Protein AF-0000000082936812 (afdb_homodimer)

Solvent-accessible surface area (backbone atoms only — not comparable to full-atom values): 34507 Å² total; per-residue (Å²): 79,57,73,54,59,87,39,50,72,58,38,49,38,34,71,49,65,43,74,41,67,46,52,71,65,53,45,54,46,64,66,29,65,63,42,49,51,25,61,47,19,45,60,53,28,58,36,33,75,34,36,61,33,59,57,23,37,30,60,49,31,52,48,27,25,52,54,40,43,69,78,39,65,84,41,62,61,58,37,51,33,35,59,45,69,65,56,20,51,30,36,28,30,73,31,39,25,75,70,70,66,53,52,43,69,60,40,19,48,50,47,40,69,26,70,70,49,29,49,54,35,46,74,72,72,42,56,54,64,59,38,51,50,52,72,74,36,75,38,43,55,41,56,91,59,57,47,25,23,44,48,58,48,43,52,26,49,52,44,11,47,42,43,44,57,48,90,61,58,52,40,60,49,64,71,51,49,48,66,58,83,44,26,39,21,22,51,65,71,55,33,50,49,50,51,47,14,46,40,53,32,49,61,57,61,64,30,63,68,36,48,47,42,21,51,46,49,28,49,32,50,52,52,48,34,64,74,64,67,45,72,70,80,60,55,51,76,35,38,38,61,55,48,50,49,53,46,63,68,55,85,40,69,72,37,37,52,48,48,45,29,62,77,68,39,59,68,41,55,41,81,32,80,52,91,53,89,88,39,45,79,45,71,43,85,77,74,86,70,55,38,41,17,37,87,81,34,54,36,52,80,76,30,71,66,48,34,48,45,45,52,53,45,59,60,60,54,45,62,37,20,39,34,68,65,60,78,82,78,106,75,57,76,52,60,88,40,50,71,60,39,46,38,31,72,48,64,40,76,41,68,47,51,71,68,51,46,53,46,64,65,29,64,65,42,51,51,25,61,48,19,45,58,52,27,59,38,34,74,34,33,60,32,59,56,24,38,31,58,50,30,52,48,26,24,51,53,41,42,68,79,40,67,82,42,62,62,58,39,51,32,36,60,46,68,64,54,20,51,31,36,28,29,72,30,38,26,74,68,69,67,53,52,42,68,61,41,20,48,51,47,39,69,26,70,71,49,29,50,54,35,47,74,71,71,42,54,52,65,59,38,51,50,51,72,76,37,76,38,43,54,39,56,91,61,58,48,25,22,43,48,57,46,44,53,28,50,51,45,11,46,43,43,43,58,46,90,62,59,52,42,60,47,62,72,51,48,50,65,59,83,45,27,40,23,21,51,66,69,53,35,50,48,51,49,47,13,45,39,54,31,50,59,57,61,64,29,63,68,37,47,47,43,20,52,47,51,26,48,33,48,51,52,47,34,64,74,64,68,46,70,70,78,59,55,52,77,35,38,36,61,55,49,50,50,54,47,64,68,56,84,40,67,69,36,37,52,47,48,46,29,60,76,69,40,58,69,41,56,40,80,32,82,53,92,51,90,87,40,45,80,46,70,42,85,77,72,87,68,54,36,39,17,38,87,81,34,54,37,52,79,74,30,71,67,48,35,50,47,46,51,52,46,58,60,60,52,44,62,38,20,38,34,69,64,60,81,81,78,108

Nearest PDB structures (foldseek):
  4lrl-assembly2_B  TM=8.086E-01  e=3.496E-12  Enterococcus faecalis V583
  4lrl-assembly3_D  TM=7.879E-01  e=2.637E-11  Enterococcus faecalis V583
  4lrl-assembly2_A  TM=7.375E-01  e=1.553E-11  Enterococcus faecalis V583
  8d9j-assembly1_A  TM=6.676E-01  e=5.770E-09  Homo sapiens
  4lrl-assembly2_B  TM=8.072E-01  e=2.304E-12  Enterococcus faecalis V583

Radius of gyration: 24.61 Å; Cα contacts (8 Å, |Δi|>4): 1168; chains: 2; bounding box: 60×70×66 Å

Foldseek 3Di:
DPLPCPDQQFDAQPQLRDTFHHDPLRNLLSVFPLLVLQQQAQPLALCCLVALRGGTVSSLLVQLLVLCCVAPVPPPLVSVLSSQLQSQAFHSRPLACVLVVDDSLVSSLVVCPDDGNVVSQVVVPHDSVVSNVVSVDQALQDDDDQADHSSNLSSLSSQCVSRVNQPDRSNVLSVFWHDDTSHIEGALVSQVSSLSSLLVNLVSSLPPLNQVLSNLLNVLLVVLCVVVVDDPVVRSVDGNVRSLVCQCPSPDPSSVVSSCCSNPNSVQKDKAQDDDPQWDKGWDDDFSLHFHHYPRHTSLVVDVVSVVSSVVRVVSGGMMIIDGNPPPPD/DPLPCPDQQFDAQPQLRDTFHHDPLRNLLSVFPLLVLQQQAQPLFLCCLVALRGGTVSSLLVQLLVLCCVAPVPPPLVSLLSSQLQSQAFHSRPLACVLVVDDSLVSSLVVCPDDGNVVSQVVVPHDSVVSNVVSVDQALQDDDDQADHSSNLSSLSSQCVSRVNQPDRSNVLSVFWHDDTSHIEGALVSQVSSLSSLLVNLVSSLPPLNQVLSNLLNVLLVVLCVVVVDDPVVRSVDGNVRSLVCQCPSPDPSSVVSSCCSNPNSVQKDKAQDDDPPWDKGWDDDFSLHFHHYPRHTSLVVDVVSVVSSVVRVVSGGMMIIDGNPPPPD

Structure (mmCIF, N/CA/C/O backbone):
data_AF-0000000082936812-model_v1
#
loop_
_entity.id
_entity.type
_entity.pdbx_description
1 polymer 'HD domain-containing protein'
#
loop_
_atom_site.group_PDB
_atom_site.id
_atom_site.type_symbol
_atom_site.label_atom_id
_atom_site.label_alt_id
_atom_site.label_comp_id
_atom_site.label_asym_id
_atom_site.label_entity_id
_atom_site.label_seq_id
_atom_site.pdbx_PDB_ins_code
_atom_site.Cartn_x
_atom_site.Cartn_y
_atom_site.Cartn_z
_atom_site.occupancy
_atom_site.B_iso_or_equiv
_atom_site.auth_seq_id
_atom_site.auth_comp_id
_atom_site.auth_asym_id
_atom_site.auth_atom_id
_atom_site.pdbx_PDB_model_num
ATOM 1 N N . MET A 1 1 ? -0.47 -8.406 11.594 1 42.12 1 MET A N 1
ATOM 2 C CA . MET A 1 1 ? 0.433 -9.43 11.07 1 42.12 1 MET A CA 1
ATOM 3 C C . MET A 1 1 ? 1.724 -8.797 10.555 1 42.12 1 MET A C 1
ATOM 5 O O . MET A 1 1 ? 1.691 -7.773 9.875 1 42.12 1 MET A O 1
ATOM 9 N N . GLN A 1 2 ? 2.699 -9.023 11.359 1 53.56 2 GLN A N 1
ATOM 10 C CA . GLN A 1 2 ? 4.02 -8.719 10.82 1 53.56 2 GLN A CA 1
ATOM 11 C C . GLN A 1 2 ? 4.484 -9.797 9.844 1 53.56 2 GLN A C 1
ATOM 13 O O . GLN A 1 2 ? 4.203 -10.977 10.039 1 53.56 2 GLN A O 1
ATOM 18 N N . TYR A 1 3 ? 4.559 -9.359 8.625 1 60.03 3 TYR A N 1
ATOM 19 C CA . TYR A 1 3 ? 5.07 -10.266 7.602 1 60.03 3 TYR A CA 1
ATOM 20 C C . TYR A 1 3 ? 6.406 -10.859 8.016 1 60.03 3 TYR A C 1
ATOM 22 O O . TYR A 1 3 ? 7.223 -11.227 7.168 1 60.03 3 TYR A O 1
ATOM 30 N N . ILE A 1 4 ? 6.699 -10.781 9.367 1 54 4 ILE A N 1
ATOM 31 C CA . ILE A 1 4 ? 7.914 -11.438 9.836 1 54 4 ILE A CA 1
ATOM 32 C C . ILE A 1 4 ? 7.586 -12.836 10.352 1 54 4 ILE A C 1
ATOM 34 O O . ILE A 1 4 ? 8.469 -13.695 10.453 1 54 4 ILE A O 1
ATOM 38 N N . PHE A 1 5 ? 6.672 -13.352 10.133 1 62.69 5 PHE A N 1
ATOM 39 C CA . PHE A 1 5 ? 6.133 -14.641 10.547 1 62.69 5 PHE A CA 1
ATOM 40 C C . PHE A 1 5 ? 6.875 -15.172 11.766 1 62.69 5 PHE A C 1
ATOM 42 O O . PHE A 1 5 ? 7.656 -16.109 11.664 1 62.69 5 PHE A O 1
ATOM 49 N N . ARG A 1 6 ? 6.746 -14.516 12.828 1 60.53 6 ARG A N 1
ATOM 50 C CA . ARG A 1 6 ? 7.48 -14.93 14.023 1 60.53 6 ARG A CA 1
ATOM 51 C C . ARG A 1 6 ? 6.863 -16.188 14.633 1 60.53 6 ARG A C 1
ATOM 53 O O . ARG A 1 6 ? 7.547 -16.953 15.32 1 60.53 6 ARG A O 1
ATOM 60 N N . ASN A 1 7 ? 5.68 -16.266 14.281 1 71.69 7 ASN A N 1
ATOM 61 C CA . ASN A 1 7 ? 4.98 -17.422 14.828 1 71.69 7 ASN A CA 1
ATOM 62 C C . ASN A 1 7 ? 4.383 -18.297 13.734 1 71.69 7 ASN A C 1
ATOM 64 O O . ASN A 1 7 ? 3.393 -17.922 13.102 1 71.69 7 ASN A O 1
ATOM 68 N N . GLN A 1 8 ? 4.984 -19.453 13.57 1 79.12 8 GLN A N 1
ATOM 69 C CA . GLN A 1 8 ? 4.582 -20.422 12.555 1 79.12 8 GLN A CA 1
ATOM 70 C C . GLN A 1 8 ? 3.141 -20.875 12.773 1 79.12 8 GLN A C 1
ATOM 72 O O . GLN A 1 8 ? 2.406 -21.094 11.805 1 79.12 8 GLN A O 1
ATOM 77 N N . GLU A 1 9 ? 2.773 -20.812 14 1 82.06 9 GLU A N 1
ATOM 78 C CA . GLU A 1 9 ? 1.493 -21.422 14.352 1 82.06 9 GLU A CA 1
ATOM 79 C C . GLU A 1 9 ? 0.343 -20.438 14.141 1 82.06 9 GLU A C 1
ATOM 81 O O . GLU A 1 9 ? -0.817 -20.844 14.047 1 82.06 9 GLU A O 1
ATOM 86 N N . ASN A 1 10 ? 0.677 -19.266 14.055 1 86.31 10 ASN A N 1
ATOM 87 C CA . ASN A 1 10 ? -0.386 -18.281 13.938 1 86.31 10 ASN A CA 1
ATOM 88 C C . ASN A 1 10 ? 0.001 -17.141 12.992 1 86.31 10 ASN A C 1
ATOM 90 O O . ASN A 1 10 ? 0.501 -16.109 13.43 1 86.31 10 ASN A O 1
ATOM 94 N N . ILE A 1 11 ? -0.339 -17.359 11.773 1 90.56 11 ILE A N 1
ATOM 95 C CA . ILE A 1 11 ? -0.117 -16.328 10.766 1 90.56 11 ILE A CA 1
ATOM 96 C C . ILE A 1 11 ? -1.441 -15.641 10.422 1 90.56 11 ILE A C 1
ATOM 98 O O . ILE A 1 11 ? -2.32 -16.25 9.812 1 90.56 11 ILE A O 1
ATOM 102 N N . PHE A 1 12 ? -1.535 -14.383 10.859 1 91.38 12 PHE A N 1
ATOM 103 C CA . PHE A 1 12 ? -2.771 -13.641 10.656 1 91.38 12 PHE A CA 1
ATOM 104 C C . PHE A 1 12 ? -2.75 -12.914 9.32 1 91.38 12 PHE A C 1
ATOM 106 O O . PHE A 1 12 ? -1.827 -12.141 9.039 1 91.38 12 PHE A O 1
ATOM 113 N N . ASP A 1 13 ? -3.684 -13.203 8.469 1 92.62 13 ASP A N 1
ATOM 114 C CA . ASP A 1 13 ? -3.918 -12.461 7.238 1 92.62 13 ASP A CA 1
ATOM 115 C C . ASP A 1 13 ? -4.883 -11.305 7.473 1 92.62 13 ASP A C 1
ATOM 117 O O . ASP A 1 13 ? -6.086 -11.508 7.633 1 92.62 13 ASP A O 1
ATOM 121 N N . PRO A 1 14 ? -4.391 -10.078 7.406 1 92.88 14 PRO A N 1
ATOM 122 C CA . PRO A 1 14 ? -5.246 -8.938 7.738 1 92.88 14 PRO A CA 1
ATOM 123 C C . PRO A 1 14 ? -6.348 -8.703 6.703 1 92.88 14 PRO A C 1
ATOM 125 O O . PRO A 1 14 ? -7.387 -8.133 7.027 1 92.88 14 PRO A O 1
ATOM 128 N N . PHE A 1 15 ? -6.129 -9.102 5.488 1 95.25 15 PHE A N 1
ATOM 129 C CA . PHE A 1 15 ? -7.102 -8.875 4.426 1 95.25 15 PHE A CA 1
ATOM 130 C C . PHE A 1 15 ? -8.344 -9.727 4.637 1 95.25 15 PHE A C 1
ATOM 132 O O . PHE A 1 15 ? -9.461 -9.211 4.645 1 95.25 15 PHE A O 1
ATOM 139 N N . TYR A 1 16 ? -8.125 -11.031 4.895 1 96.56 16 TYR A N 1
ATOM 140 C CA . TYR A 1 16 ? -9.227 -11.953 5.125 1 96.56 16 TYR A CA 1
ATOM 141 C C . TYR A 1 16 ? -9.539 -12.07 6.613 1 96.56 16 TYR A C 1
ATOM 143 O O . TYR A 1 16 ? -10.539 -12.68 7 1 96.56 16 TYR A O 1
ATOM 151 N N . GLN A 1 17 ? -8.68 -11.508 7.438 1 94 17 GLN A N 1
ATOM 152 C CA . GLN A 1 17 ? -8.812 -11.57 8.891 1 94 17 GLN A CA 1
ATOM 153 C C . GLN A 1 17 ? -8.938 -13.016 9.367 1 94 17 GLN A C 1
ATOM 155 O O . GLN A 1 17 ? -9.828 -13.344 10.156 1 94 17 GLN A O 1
ATOM 160 N N . LEU A 1 18 ? -8.023 -13.859 8.867 1 93.19 18 LEU A N 1
ATOM 161 C CA . LEU A 1 18 ? -7.957 -15.281 9.18 1 93.19 18 LEU A CA 1
ATOM 162 C C . LEU A 1 18 ? -6.59 -15.648 9.734 1 93.19 18 LEU A C 1
ATOM 164 O O . LEU A 1 18 ? -5.566 -15.141 9.281 1 93.19 18 LEU A O 1
ATOM 168 N N . ASN A 1 19 ? -6.652 -16.469 10.734 1 92.38 19 ASN A N 1
ATOM 169 C CA . ASN A 1 19 ? -5.426 -17.094 11.211 1 92.38 19 ASN A CA 1
ATOM 170 C C . ASN A 1 19 ? -5.16 -18.422 10.508 1 92.38 19 ASN A C 1
ATOM 172 O O . ASN A 1 19 ? -6.062 -19.25 10.391 1 92.38 19 ASN A O 1
ATOM 176 N N . THR A 1 20 ? -3.971 -18.531 10.008 1 92.81 20 THR A N 1
ATOM 177 C CA . THR A 1 20 ? -3.598 -19.766 9.312 1 92.81 20 THR A CA 1
ATOM 178 C C . THR A 1 20 ? -2.299 -20.328 9.883 1 92.81 20 THR A C 1
ATOM 180 O O . THR A 1 20 ? -1.346 -19.594 10.125 1 92.81 20 THR A O 1
ATOM 183 N N . LYS A 1 21 ? -2.316 -21.609 10.133 1 93.19 21 LYS A N 1
ATOM 184 C CA . LYS A 1 21 ? -1.1 -22.281 10.57 1 93.19 21 LYS A CA 1
ATOM 185 C C . LYS A 1 21 ? -0.239 -22.688 9.375 1 93.19 21 LYS A C 1
ATOM 187 O O . LYS A 1 21 ? -0.738 -23.266 8.414 1 93.19 21 LYS A O 1
ATOM 192 N N . ALA A 1 22 ? 0.973 -22.328 9.43 1 94.81 22 ALA A N 1
ATOM 193 C CA . ALA A 1 22 ? 1.902 -22.734 8.375 1 94.81 22 ALA A CA 1
ATOM 194 C C . ALA A 1 22 ? 2.662 -23.984 8.773 1 94.81 22 ALA A C 1
ATOM 196 O O . ALA A 1 22 ? 3.068 -24.141 9.93 1 94.81 22 ALA A O 1
ATOM 197 N N . ASP A 1 23 ? 2.797 -24.875 7.871 1 95.31 23 ASP A N 1
ATOM 198 C CA . ASP A 1 23 ? 3.707 -26 8.07 1 95.31 23 ASP A CA 1
ATOM 199 C C . ASP A 1 23 ? 5.16 -25.531 8.055 1 95.31 23 ASP A C 1
ATOM 201 O O . ASP A 1 23 ? 5.465 -24.438 7.574 1 95.31 23 ASP A O 1
ATOM 205 N N . PRO A 1 24 ? 6.031 -26.359 8.562 1 94.31 24 PRO A N 1
ATOM 206 C CA . PRO A 1 24 ? 7.441 -25.969 8.633 1 94.31 24 PRO A CA 1
ATOM 207 C C . PRO A 1 24 ? 8.016 -25.594 7.266 1 94.31 24 PRO A C 1
ATOM 209 O O . PRO A 1 24 ? 8.781 -24.625 7.16 1 94.31 24 PRO A O 1
ATOM 212 N N . TRP A 1 25 ? 7.66 -26.391 6.246 1 94.94 25 TRP A N 1
ATOM 213 C CA . TRP A 1 25 ? 8.188 -26.109 4.918 1 94.94 25 TRP A CA 1
ATOM 214 C C . TRP A 1 25 ? 7.609 -24.797 4.371 1 94.94 25 TRP A C 1
ATOM 216 O O . TRP A 1 25 ? 8.297 -24.047 3.68 1 94.94 25 TRP A O 1
ATOM 226 N N . GLU A 1 26 ? 6.348 -24.484 4.727 1 96.12 26 GLU A N 1
ATOM 227 C CA . GLU A 1 26 ? 5.738 -23.234 4.324 1 96.12 26 GLU A CA 1
ATOM 228 C C . GLU A 1 26 ? 6.379 -22.047 5.051 1 96.12 26 GLU A C 1
ATOM 230 O O . GLU A 1 26 ? 6.652 -21.016 4.445 1 96.12 26 GLU A O 1
ATOM 235 N N . TYR A 1 27 ? 6.613 -22.297 6.324 1 94.06 27 TYR A N 1
ATOM 236 C CA . TYR A 1 27 ? 7.234 -21.266 7.152 1 94.06 27 TYR A CA 1
ATOM 237 C C . TYR A 1 27 ? 8.617 -20.891 6.629 1 94.06 27 TYR A C 1
ATOM 239 O O . TYR A 1 27 ? 8.969 -19.719 6.543 1 94.06 27 TYR A O 1
ATOM 247 N N . GLU A 1 28 ? 9.398 -21.875 6.301 1 93.75 28 GLU A N 1
ATOM 248 C CA . GLU A 1 28 ? 10.734 -21.641 5.762 1 93.75 28 GLU A CA 1
ATOM 249 C C . GLU A 1 28 ? 10.664 -20.953 4.398 1 93.75 28 GLU A C 1
ATOM 251 O O . GLU A 1 28 ? 11.445 -20.047 4.113 1 93.75 28 GLU A O 1
ATOM 256 N N . LEU A 1 29 ? 9.727 -21.312 3.57 1 95 29 LEU A N 1
ATOM 257 C CA . LEU A 1 29 ? 9.555 -20.688 2.264 1 95 29 LEU A CA 1
ATOM 258 C C . LEU A 1 29 ? 9.164 -19.219 2.406 1 95 29 LEU A C 1
ATOM 260 O O . LEU A 1 29 ? 9.656 -18.359 1.664 1 95 29 LEU A O 1
ATOM 264 N N . LEU A 1 30 ? 8.273 -18.984 3.334 1 92.94 30 LEU A N 1
ATOM 265 C CA . LEU A 1 30 ? 7.812 -17.625 3.588 1 92.94 30 LEU A CA 1
ATOM 266 C C . LEU A 1 30 ? 8.977 -16.719 3.969 1 92.94 30 LEU A C 1
ATOM 268 O O . LEU A 1 30 ? 8.922 -15.508 3.773 1 92.94 30 LEU A O 1
ATOM 272 N N . GLN A 1 31 ? 10.062 -17.266 4.426 1 89.19 31 GLN A N 1
ATOM 273 C CA . GLN A 1 31 ? 11.227 -16.516 4.867 1 89.19 31 GLN A CA 1
ATOM 274 C C . GLN A 1 31 ? 12.312 -16.5 3.797 1 89.19 31 GLN A C 1
ATOM 276 O O . GLN A 1 31 ? 13.375 -15.906 3.988 1 89.19 31 GLN A O 1
ATOM 281 N N . SER A 1 32 ? 12.078 -17.156 2.666 1 93 32 SER A N 1
ATOM 282 C CA . SER A 1 32 ? 13.062 -17.219 1.59 1 93 32 SER A CA 1
ATOM 283 C C . SER A 1 32 ? 13.133 -15.898 0.83 1 93 32 SER A C 1
ATOM 285 O O . SER A 1 32 ? 12.164 -15.148 0.792 1 93 32 SER A O 1
ATOM 287 N N . ARG A 1 33 ? 14.234 -15.625 0.273 1 92.19 33 ARG A N 1
ATOM 288 C CA . ARG A 1 33 ? 14.422 -14.414 -0.523 1 92.19 33 ARG A CA 1
ATOM 289 C C . ARG A 1 33 ? 13.523 -14.422 -1.751 1 92.19 33 ARG A C 1
ATOM 291 O O . ARG A 1 33 ? 13.023 -13.375 -2.168 1 92.19 33 ARG A O 1
ATOM 298 N N . ALA A 1 34 ? 13.312 -15.625 -2.316 1 94.31 34 ALA A N 1
ATOM 299 C CA . ALA A 1 34 ? 12.469 -15.766 -3.502 1 94.31 34 ALA A CA 1
ATOM 300 C C . ALA A 1 34 ? 11.055 -15.25 -3.238 1 94.31 34 ALA A C 1
ATOM 302 O O . ALA A 1 34 ? 10.469 -14.586 -4.094 1 94.31 34 ALA A O 1
ATOM 303 N N . LEU A 1 35 ? 10.57 -15.508 -2.061 1 95.06 35 LEU A N 1
ATOM 304 C CA . LEU A 1 35 ? 9.234 -15.031 -1.719 1 95.06 35 LEU A CA 1
ATOM 305 C C . LEU A 1 35 ? 9.273 -13.594 -1.223 1 95.06 35 LEU A C 1
ATOM 307 O O . LEU A 1 35 ? 8.438 -12.773 -1.607 1 95.06 35 LEU A O 1
ATOM 311 N N . LYS A 1 36 ? 10.273 -13.258 -0.418 1 93.75 36 LYS A N 1
ATOM 312 C CA . LYS A 1 36 ? 10.344 -11.93 0.188 1 93.75 36 LYS A CA 1
ATOM 313 C C . LYS A 1 36 ? 10.562 -10.852 -0.871 1 93.75 36 LYS A C 1
ATOM 315 O O . LYS A 1 36 ? 10.172 -9.695 -0.677 1 93.75 36 LYS A O 1
ATOM 320 N N . ARG A 1 37 ? 11.148 -11.242 -1.994 1 94.06 37 ARG A N 1
ATOM 321 C CA . ARG A 1 37 ? 11.328 -10.305 -3.098 1 94.06 37 ARG A CA 1
ATOM 322 C C . ARG A 1 37 ? 9.992 -9.734 -3.561 1 94.06 37 ARG A C 1
ATOM 324 O O . ARG A 1 37 ? 9.922 -8.586 -4.004 1 94.06 37 ARG A O 1
ATOM 331 N N . LEU A 1 38 ? 8.961 -10.508 -3.383 1 95.31 38 LEU A N 1
ATOM 332 C CA . LEU A 1 38 ? 7.633 -10.133 -3.85 1 95.31 38 LEU A CA 1
ATOM 333 C C . LEU A 1 38 ? 7.109 -8.922 -3.078 1 95.31 38 LEU A C 1
ATOM 335 O O . LEU A 1 38 ? 6.184 -8.25 -3.531 1 95.31 38 LEU A O 1
ATOM 339 N N . LYS A 1 39 ? 7.715 -8.625 -1.916 1 94.06 39 LYS A N 1
ATOM 340 C CA . LYS A 1 39 ? 7.336 -7.449 -1.133 1 94.06 39 LYS A CA 1
ATOM 341 C C . LYS A 1 39 ? 7.617 -6.16 -1.901 1 94.06 39 LYS A C 1
ATOM 343 O O . LYS A 1 39 ? 7.004 -5.125 -1.635 1 94.06 39 LYS A O 1
ATOM 348 N N . PHE A 1 40 ? 8.484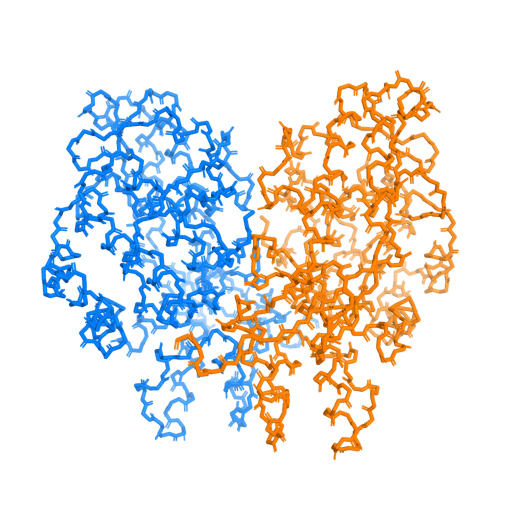 -6.281 -2.846 1 93.88 40 PHE A N 1
ATOM 349 C CA . PHE A 1 40 ? 8.969 -5.086 -3.525 1 93.88 40 PHE A CA 1
ATOM 350 C C . PHE A 1 40 ? 8.461 -5.035 -4.961 1 93.88 40 PHE A C 1
ATOM 352 O O . PHE A 1 40 ? 8.953 -4.246 -5.77 1 93.88 40 PHE A O 1
ATOM 359 N N . LEU A 1 41 ? 7.539 -5.887 -5.254 1 94.44 41 LEU A N 1
ATOM 360 C CA . LEU A 1 41 ? 6.867 -5.902 -6.547 1 94.44 41 LEU A CA 1
ATOM 361 C C . LEU A 1 41 ? 5.402 -5.508 -6.402 1 94.44 41 LEU A C 1
ATOM 363 O O . LEU A 1 41 ? 4.676 -6.098 -5.598 1 94.44 41 LEU A O 1
ATOM 367 N N . SER A 1 42 ? 5.012 -4.52 -7.188 1 93.06 42 SER A N 1
ATOM 368 C CA . SER A 1 42 ? 3.619 -4.086 -7.148 1 93.06 42 SER A CA 1
ATOM 369 C C . SER A 1 42 ? 2.703 -5.098 -7.828 1 93.06 42 SER A C 1
ATOM 371 O O . SER A 1 42 ? 3.01 -5.586 -8.914 1 93.06 42 SER A O 1
ATOM 373 N N . HIS A 1 43 ? 1.613 -5.371 -7.168 1 93.56 43 HIS A N 1
ATOM 374 C CA . HIS A 1 43 ? 0.623 -6.238 -7.789 1 93.56 43 HIS A CA 1
ATOM 375 C C . HIS A 1 43 ? -0.144 -5.508 -8.883 1 93.56 43 HIS A C 1
ATOM 377 O O . HIS A 1 43 ? -0.514 -6.105 -9.898 1 93.56 43 HIS A O 1
ATOM 383 N N . TYR A 1 44 ? -0.307 -4.188 -8.727 1 91.44 44 TYR A N 1
ATOM 384 C CA . TYR A 1 44 ? -1.151 -3.398 -9.609 1 91.44 44 TYR A CA 1
ATOM 385 C C . TYR A 1 44 ? -0.316 -2.697 -10.68 1 91.44 44 TYR A C 1
ATOM 387 O O . TYR A 1 44 ? -0.791 -1.769 -11.336 1 91.44 44 TYR A O 1
ATOM 395 N N . GLY A 1 45 ? 0.938 -3.066 -10.82 1 90.06 45 GLY A N 1
ATOM 396 C CA . GLY A 1 45 ? 1.816 -2.541 -11.852 1 90.06 45 GLY A CA 1
ATOM 397 C C . GLY A 1 45 ? 2.086 -1.055 -11.711 1 90.06 45 GLY A C 1
ATOM 398 O O . GLY A 1 45 ? 2.248 -0.554 -10.594 1 90.06 45 GLY A O 1
ATOM 399 N N . THR A 1 46 ? 2.166 -0.339 -12.875 1 91.19 46 THR A N 1
ATOM 400 C CA . THR A 1 46 ? 2.477 1.087 -12.883 1 91.19 46 THR A CA 1
ATOM 401 C C . THR A 1 46 ? 1.286 1.901 -12.383 1 91.19 46 THR A C 1
ATOM 403 O O . THR A 1 46 ? 1.453 3.023 -11.898 1 91.19 46 THR A O 1
ATOM 406 N N . ALA A 1 47 ? 0.126 1.256 -12.453 1 90.81 47 ALA A N 1
ATOM 407 C CA . ALA A 1 47 ? -1.077 1.937 -11.977 1 90.81 47 ALA A CA 1
ATOM 408 C C . ALA A 1 47 ? -0.996 2.215 -10.477 1 90.81 47 ALA A C 1
ATOM 410 O O . ALA A 1 47 ? -1.737 3.051 -9.953 1 90.81 47 ALA A O 1
ATOM 411 N N . SER A 1 48 ? -0.093 1.537 -9.789 1 91.69 48 SER A N 1
ATOM 412 C CA . SER A 1 48 ? 0.1 1.772 -8.367 1 91.69 48 SER A CA 1
ATOM 413 C C . SER A 1 48 ? 0.578 3.195 -8.102 1 91.69 48 SER A C 1
ATOM 415 O O . SER A 1 48 ? 0.439 3.705 -6.984 1 91.69 48 SER A O 1
ATOM 417 N N . PHE A 1 49 ? 1.062 3.891 -9.125 1 90.88 49 PHE A N 1
ATOM 418 C CA . PHE A 1 49 ? 1.543 5.258 -8.969 1 90.88 49 PHE A CA 1
ATOM 419 C C . PHE A 1 49 ? 0.379 6.242 -8.93 1 90.88 49 PHE A C 1
ATOM 421 O O . PHE A 1 49 ? 0.531 7.371 -8.461 1 90.88 49 PHE A O 1
ATOM 428 N N . ILE A 1 50 ? -0.796 5.777 -9.438 1 91.06 50 ILE A N 1
ATOM 429 C CA . ILE A 1 50 ? -1.841 6.781 -9.609 1 91.06 50 ILE A CA 1
ATOM 430 C C . ILE A 1 50 ? -3.137 6.293 -8.969 1 91.06 50 ILE A C 1
ATOM 432 O O . ILE A 1 50 ? -4.195 6.902 -9.148 1 91.06 50 ILE A O 1
ATOM 436 N N . THR A 1 51 ? -3.07 5.156 -8.289 1 91.62 51 THR A N 1
ATOM 437 C CA . THR A 1 51 ? -4.258 4.629 -7.621 1 91.62 51 THR A CA 1
ATOM 438 C C . THR A 1 51 ? -3.945 4.25 -6.18 1 91.62 51 THR A C 1
ATOM 440 O O . THR A 1 51 ? -2.787 4.289 -5.758 1 91.62 51 THR A O 1
ATOM 443 N N . ALA A 1 52 ? -4.984 3.861 -5.496 1 91.31 52 ALA A N 1
ATOM 444 C CA . ALA A 1 52 ? -4.848 3.469 -4.098 1 91.31 52 ALA A CA 1
ATOM 445 C C . ALA A 1 52 ? -4.434 2.004 -3.975 1 91.31 52 ALA A C 1
ATOM 447 O O . ALA A 1 52 ? -4.16 1.52 -2.875 1 91.31 52 ALA A O 1
ATOM 448 N N . ALA A 1 53 ? -4.383 1.299 -5.055 1 92.44 53 ALA A N 1
ATOM 449 C CA . ALA A 1 53 ? -3.955 -0.097 -5.016 1 92.44 53 ALA A CA 1
ATOM 450 C C . ALA A 1 53 ? -2.441 -0.201 -4.859 1 92.44 53 ALA A C 1
ATOM 452 O O . ALA A 1 53 ? -1.71 -0.239 -5.855 1 92.44 53 ALA A O 1
ATOM 453 N N . LYS A 1 54 ? -2 -0.365 -3.584 1 91.88 54 LYS A N 1
ATOM 454 C CA . LYS A 1 54 ? -0.576 -0.268 -3.275 1 91.88 54 LYS A CA 1
ATOM 455 C C . LYS A 1 54 ? -0.024 -1.609 -2.801 1 91.88 54 LYS A C 1
ATOM 457 O O . LYS A 1 54 ? 1.178 -1.741 -2.561 1 91.88 54 LYS A O 1
ATOM 462 N N . HIS A 1 55 ? -0.835 -2.605 -2.746 1 93 55 HIS A N 1
ATOM 463 C CA . HIS A 1 55 ? -0.381 -3.873 -2.189 1 93 55 HIS A CA 1
ATOM 464 C C . HIS A 1 55 ? 0.641 -4.543 -3.105 1 93 55 HIS A C 1
ATOM 466 O O . HIS A 1 55 ? 0.62 -4.336 -4.32 1 93 55 HIS A O 1
ATOM 472 N N . SER A 1 56 ? 1.487 -5.301 -2.488 1 94.38 56 SER A N 1
ATOM 473 C CA . SER A 1 56 ? 2.553 -5.992 -3.207 1 94.38 56 SER A CA 1
ATOM 474 C C . SER A 1 56 ? 2.109 -7.387 -3.646 1 94.38 56 SER A C 1
ATOM 476 O O . SER A 1 56 ? 1.056 -7.867 -3.227 1 94.38 56 SER A O 1
ATOM 478 N N . ARG A 1 57 ? 2.973 -7.949 -4.457 1 95.12 57 ARG A N 1
ATOM 479 C CA . ARG A 1 57 ? 2.727 -9.328 -4.863 1 95.12 57 ARG A CA 1
ATOM 480 C C . ARG A 1 57 ? 2.885 -10.289 -3.686 1 95.12 57 ARG A C 1
ATOM 482 O O . ARG A 1 57 ? 2.32 -11.383 -3.689 1 95.12 57 ARG A O 1
ATOM 489 N N . TYR A 1 58 ? 3.637 -9.859 -2.682 1 95.62 58 TYR A N 1
ATOM 490 C CA . TYR A 1 58 ? 3.766 -10.688 -1.483 1 95.62 58 TYR A CA 1
ATOM 491 C C . TYR A 1 58 ? 2.426 -10.82 -0.77 1 95.62 58 TYR A C 1
ATOM 493 O O . TYR A 1 58 ? 2.016 -11.93 -0.414 1 95.62 58 TYR A O 1
ATOM 501 N N . GLU A 1 59 ? 1.752 -9.672 -0.561 1 95 59 GLU A N 1
ATOM 502 C CA . GLU A 1 59 ? 0.44 -9.703 0.079 1 95 59 GLU A CA 1
ATOM 503 C C . GLU A 1 59 ? -0.542 -10.562 -0.716 1 95 59 GLU A C 1
ATOM 505 O O . GLU A 1 59 ? -1.312 -11.328 -0.137 1 95 59 GLU A O 1
ATOM 510 N N . HIS A 1 60 ? -0.485 -10.438 -1.98 1 96.62 60 HIS A N 1
ATOM 511 C CA . HIS A 1 60 ? -1.33 -11.258 -2.844 1 96.62 60 HIS A CA 1
ATOM 512 C C . HIS A 1 60 ? -1.026 -12.742 -2.664 1 96.62 60 HIS A C 1
ATOM 514 O O . HIS A 1 60 ? -1.939 -13.547 -2.473 1 96.62 60 HIS A O 1
ATOM 520 N N . THR A 1 61 ? 0.231 -13.062 -2.721 1 97.19 61 THR A N 1
ATOM 521 C CA . THR A 1 61 ? 0.655 -14.453 -2.621 1 97.19 61 THR A CA 1
ATOM 522 C C . THR A 1 61 ? 0.246 -15.047 -1.276 1 97.19 61 THR A C 1
ATOM 524 O O . THR A 1 61 ? -0.281 -16.156 -1.22 1 97.19 61 THR A O 1
ATOM 527 N N . VAL A 1 62 ? 0.422 -14.344 -0.246 1 95.88 62 VAL A N 1
ATOM 528 C CA . VAL A 1 62 ? 0.037 -14.812 1.082 1 95.88 62 VAL A CA 1
ATOM 529 C C . VAL A 1 62 ? -1.481 -14.961 1.156 1 95.88 62 VAL A C 1
ATOM 531 O O . VAL A 1 62 ? -1.988 -15.906 1.769 1 95.88 62 VAL A O 1
ATOM 534 N N . GLY A 1 63 ? -2.184 -14.008 0.562 1 97 63 GLY A N 1
ATOM 535 C CA . GLY A 1 63 ? -3.631 -14.133 0.5 1 97 63 GLY A CA 1
ATOM 536 C C . GLY A 1 63 ? -4.098 -15.383 -0.217 1 97 63 GLY A C 1
ATOM 537 O O . GLY A 1 63 ? -4.988 -16.094 0.263 1 97 63 GLY A O 1
ATOM 538 N N . VAL A 1 64 ? -3.484 -15.656 -1.338 1 98.31 64 VAL A N 1
ATOM 539 C CA . VAL A 1 64 ? -3.82 -16.859 -2.092 1 98.31 64 VAL A CA 1
ATOM 540 C C . VAL A 1 64 ? -3.516 -18.094 -1.253 1 98.31 64 VAL A C 1
ATOM 542 O O . VAL A 1 64 ? -4.32 -19.031 -1.196 1 98.31 64 VAL A O 1
ATOM 545 N N . TRP A 1 65 ? -2.402 -18.094 -0.634 1 97.69 65 TRP A N 1
ATOM 546 C CA . TRP A 1 65 ? -2.025 -19.188 0.258 1 97.69 65 TRP A CA 1
ATOM 547 C C . TRP A 1 65 ? -3.055 -19.359 1.369 1 97.69 65 TRP A C 1
ATOM 549 O O . TRP A 1 65 ? -3.434 -20.484 1.699 1 97.69 65 TRP A O 1
ATOM 559 N N . THR A 1 66 ? -3.533 -18.266 1.958 1 96.88 66 THR A N 1
ATOM 560 C CA . THR A 1 66 ? -4.539 -18.297 3.016 1 96.88 66 THR A CA 1
ATOM 561 C C . THR A 1 66 ? -5.816 -18.969 2.527 1 96.88 66 THR A C 1
ATOM 563 O O . THR A 1 66 ? -6.383 -19.812 3.227 1 96.88 66 THR A O 1
ATOM 566 N N . ILE A 1 67 ? -6.238 -18.656 1.325 1 98.31 67 ILE A N 1
ATOM 567 C CA . ILE A 1 67 ? -7.434 -19.25 0.739 1 98.31 67 ILE A CA 1
ATOM 568 C C . ILE A 1 67 ? -7.23 -20.75 0.555 1 98.31 67 ILE A C 1
ATOM 570 O O . ILE A 1 67 ? -8.062 -21.562 0.985 1 98.31 67 ILE A O 1
ATOM 574 N N . ILE A 1 68 ? -6.117 -21.109 -0.05 1 98.62 68 ILE A N 1
ATOM 575 C CA . ILE A 1 68 ? -5.844 -22.516 -0.362 1 98.62 68 ILE A CA 1
ATOM 576 C C . ILE A 1 68 ? -5.699 -23.312 0.931 1 98.62 68 ILE A C 1
ATOM 578 O O . ILE A 1 68 ? -6.223 -24.422 1.045 1 98.62 68 ILE A O 1
ATOM 582 N N . ALA A 1 69 ? -5 -22.75 1.902 1 97.44 69 ALA A N 1
ATOM 583 C CA . ALA A 1 69 ? -4.805 -23.422 3.184 1 97.44 69 ALA A CA 1
ATOM 584 C C . ALA A 1 69 ? -6.137 -23.641 3.898 1 97.44 69 ALA A C 1
ATOM 586 O O . ALA A 1 69 ? -6.32 -24.641 4.598 1 97.44 69 ALA A O 1
ATOM 587 N N . ARG A 1 70 ? -7.023 -22.766 3.752 1 97.19 70 ARG A N 1
ATOM 588 C CA . ARG A 1 70 ? -8.328 -22.844 4.41 1 97.19 70 ARG A CA 1
ATOM 589 C C . ARG A 1 70 ? -9.203 -23.922 3.768 1 97.19 70 ARG A C 1
ATOM 591 O O . ARG A 1 70 ? -9.836 -24.719 4.469 1 97.19 70 ARG A O 1
ATOM 598 N N . PHE A 1 71 ? -9.25 -24 2.502 1 98.25 71 PHE A N 1
ATOM 599 C CA . PHE A 1 71 ? -10.25 -24.812 1.815 1 98.25 71 PHE A CA 1
ATOM 600 C C . PHE A 1 71 ? -9.648 -26.125 1.355 1 98.25 71 PHE A C 1
ATOM 602 O O . PHE A 1 71 ? -10.383 -27.078 1.042 1 98.25 71 PHE A O 1
ATOM 609 N N . PHE A 1 72 ? -8.328 -26.188 1.292 1 98.19 72 PHE A N 1
ATOM 610 C CA . PHE A 1 72 ? -7.617 -27.406 0.933 1 98.19 72 PHE A CA 1
ATOM 611 C C . PHE A 1 72 ? -6.477 -27.688 1.908 1 98.19 72 PHE A C 1
ATOM 613 O O . PHE A 1 72 ? -5.332 -27.875 1.495 1 98.19 72 PHE A O 1
ATOM 620 N N . PRO A 1 73 ? -6.785 -27.844 3.189 1 97.06 73 PRO A N 1
ATOM 621 C CA . PRO A 1 73 ? -5.762 -27.906 4.234 1 97.06 73 PRO A CA 1
ATOM 622 C C . PRO A 1 73 ? -4.875 -29.156 4.113 1 97.06 73 PRO A C 1
ATOM 624 O O . PRO A 1 73 ? -3.717 -29.125 4.535 1 97.06 73 PRO A O 1
ATOM 627 N N . SER A 1 74 ? -5.32 -30.203 3.51 1 97.38 74 SER A N 1
ATOM 628 C CA . SER A 1 74 ? -4.578 -31.453 3.469 1 97.38 74 SER A CA 1
ATOM 629 C C . SER A 1 74 ? -3.746 -31.562 2.195 1 97.38 74 SER A C 1
ATOM 631 O O . SER A 1 74 ? -2.934 -32.5 2.055 1 97.38 74 SER A O 1
ATOM 633 N N . ASP A 1 75 ? -3.949 -30.688 1.284 1 97.62 75 ASP A N 1
ATOM 634 C CA . ASP A 1 75 ? -3.219 -30.734 0.021 1 97.62 75 ASP A CA 1
ATOM 635 C C . ASP A 1 75 ? -1.916 -29.938 0.108 1 97.62 75 ASP A C 1
ATOM 637 O O . ASP A 1 75 ? -1.854 -28.797 -0.331 1 97.62 75 ASP A O 1
ATOM 641 N N . LYS A 1 76 ? -0.893 -30.641 0.506 1 97.62 76 LYS A N 1
ATOM 642 C CA . LYS A 1 76 ? 0.379 -29.984 0.8 1 97.62 76 LYS A CA 1
ATOM 643 C C . LYS A 1 76 ? 1.01 -29.406 -0.467 1 97.62 76 LYS A C 1
ATOM 645 O O . LYS A 1 76 ? 1.588 -28.328 -0.443 1 97.62 76 LYS A O 1
ATOM 650 N N . ASN A 1 77 ? 0.893 -30.141 -1.532 1 97.75 77 ASN A N 1
ATOM 651 C CA . ASN A 1 77 ? 1.461 -29.672 -2.789 1 97.75 77 ASN A CA 1
ATOM 652 C C . ASN A 1 77 ? 0.76 -28.406 -3.277 1 97.75 77 ASN A C 1
ATOM 654 O O . ASN A 1 77 ? 1.409 -27.484 -3.768 1 97.75 77 ASN A O 1
ATOM 658 N N . LEU A 1 78 ? -0.55 -28.406 -3.139 1 98.19 78 LEU A N 1
ATOM 659 C CA . LEU A 1 78 ? -1.315 -27.25 -3.57 1 98.19 78 LEU A CA 1
ATOM 660 C C . LEU A 1 78 ? -0.976 -26.016 -2.721 1 98.19 78 LEU A C 1
ATOM 662 O O . LEU A 1 78 ? -0.87 -24.906 -3.238 1 98.19 78 LEU A O 1
ATOM 666 N N . ARG A 1 79 ? -0.826 -26.219 -1.455 1 98.19 79 ARG A N 1
ATOM 667 C CA . ARG A 1 79 ? -0.43 -25.141 -0.553 1 98.19 79 ARG A CA 1
ATOM 668 C C . ARG A 1 79 ? 0.946 -24.609 -0.921 1 98.19 79 ARG A C 1
ATOM 670 O O . ARG A 1 79 ? 1.16 -23.391 -0.919 1 98.19 79 ARG A O 1
ATOM 677 N N . MET A 1 80 ? 1.873 -25.469 -1.316 1 97.81 80 MET A N 1
ATOM 678 C CA . MET A 1 80 ? 3.197 -25.047 -1.762 1 97.81 80 MET A CA 1
ATOM 679 C C . MET A 1 80 ? 3.109 -24.281 -3.074 1 97.81 80 MET A C 1
ATOM 681 O O . MET A 1 80 ? 3.762 -23.25 -3.236 1 97.81 80 MET A O 1
ATOM 685 N N . ALA A 1 81 ? 2.311 -24.781 -3.93 1 98.19 81 ALA A N 1
ATOM 686 C CA . ALA A 1 81 ? 2.127 -24.109 -5.215 1 98.19 81 ALA A CA 1
ATOM 687 C C . ALA A 1 81 ? 1.559 -22.719 -5.031 1 98.19 81 ALA A C 1
ATOM 689 O O . ALA A 1 81 ? 1.934 -21.781 -5.75 1 98.19 81 ALA A O 1
ATOM 690 N N . ALA A 1 82 ? 0.655 -22.578 -4.094 1 98.38 82 ALA A N 1
ATOM 691 C CA . ALA A 1 82 ? 0.054 -21.281 -3.812 1 98.38 82 ALA A CA 1
ATOM 692 C C . ALA A 1 82 ? 1.112 -20.266 -3.381 1 98.38 82 ALA A C 1
ATOM 694 O O . ALA A 1 82 ? 1.07 -19.094 -3.785 1 98.38 82 ALA A O 1
ATOM 695 N N . LEU A 1 83 ? 2.117 -20.672 -2.635 1 97.69 83 LEU A N 1
ATOM 696 C CA . LEU A 1 83 ? 3.176 -19.797 -2.152 1 97.69 83 LEU A CA 1
ATOM 697 C C . LEU A 1 83 ? 4.156 -19.453 -3.271 1 97.69 83 LEU A C 1
ATOM 699 O O . LEU A 1 83 ? 4.773 -18.391 -3.26 1 97.69 83 LEU A O 1
ATOM 703 N N . LEU A 1 84 ? 4.219 -20.328 -4.266 1 98.19 84 LEU A N 1
ATOM 704 C CA . LEU A 1 84 ? 5.32 -20.188 -5.215 1 98.19 84 LEU A CA 1
ATOM 705 C C . LEU A 1 84 ? 4.82 -19.703 -6.562 1 98.19 84 LEU A C 1
ATOM 707 O O . LEU A 1 84 ? 5.617 -19.344 -7.438 1 98.19 84 LEU A O 1
ATOM 711 N N . HIS A 1 85 ? 3.557 -19.547 -6.766 1 97.44 85 HIS A N 1
ATOM 712 C CA . HIS A 1 85 ? 2.969 -19.344 -8.086 1 97.44 85 HIS A CA 1
ATOM 713 C C . HIS A 1 85 ? 3.418 -18.031 -8.695 1 97.44 85 HIS A C 1
ATOM 715 O O . HIS A 1 85 ? 3.498 -17.906 -9.922 1 97.44 85 HIS A O 1
ATOM 721 N N . ASP A 1 86 ? 3.748 -17.062 -7.898 1 95.25 86 ASP A N 1
ATOM 722 C CA . ASP A 1 86 ? 4.012 -15.719 -8.398 1 95.25 86 ASP A CA 1
ATOM 723 C C . ASP A 1 86 ? 5.484 -15.352 -8.234 1 95.25 86 ASP A C 1
ATOM 725 O O . ASP A 1 86 ? 5.879 -14.211 -8.508 1 95.25 86 ASP A O 1
ATOM 729 N N . ILE A 1 87 ? 6.398 -16.25 -7.848 1 96.12 87 ILE A N 1
ATOM 730 C CA . ILE A 1 87 ? 7.746 -15.875 -7.422 1 96.12 87 ILE A CA 1
ATOM 731 C C . ILE A 1 87 ? 8.562 -15.43 -8.633 1 96.12 87 ILE A C 1
ATOM 733 O O . ILE A 1 87 ? 9.625 -14.812 -8.477 1 96.12 87 ILE A O 1
ATOM 737 N N . GLY A 1 88 ? 8.055 -15.703 -9.852 1 93.81 88 GLY A N 1
ATOM 738 C CA . GLY A 1 88 ? 8.805 -15.352 -11.055 1 93.81 88 GLY A CA 1
ATOM 739 C C . GLY A 1 88 ? 8.352 -14.039 -11.672 1 93.81 88 GLY A C 1
ATOM 740 O O . GLY A 1 88 ? 8.836 -13.656 -12.734 1 93.81 88 GLY A O 1
ATOM 741 N N . HIS A 1 89 ? 7.477 -13.312 -11.031 1 92.88 89 HIS A N 1
ATOM 742 C CA . HIS A 1 89 ? 6.977 -12.07 -11.594 1 92.88 89 HIS A CA 1
ATOM 743 C C . HIS A 1 89 ? 8.078 -11.016 -11.672 1 92.88 89 HIS A C 1
ATOM 745 O O . HIS A 1 89 ? 8.93 -10.938 -10.789 1 92.88 89 HIS A O 1
ATOM 751 N N . LEU A 1 90 ? 7.98 -10.188 -12.672 1 91.12 90 LEU A N 1
ATOM 752 C CA . LEU A 1 90 ? 8.906 -9.086 -12.906 1 91.12 90 LEU A CA 1
ATOM 753 C C . LEU A 1 90 ? 8.398 -7.801 -12.25 1 91.12 90 LEU A C 1
ATOM 755 O O . LEU A 1 90 ? 7.242 -7.723 -11.836 1 91.12 90 LEU A O 1
ATOM 759 N N . PRO A 1 91 ? 9.383 -6.816 -12.164 1 90.81 91 PRO A N 1
ATOM 760 C CA . PRO A 1 91 ? 8.914 -5.512 -11.688 1 90.81 91 PRO A CA 1
ATOM 761 C C . PRO A 1 91 ? 7.82 -4.918 -12.578 1 90.81 91 PRO A C 1
ATOM 763 O O . PRO A 1 91 ? 7.969 -4.875 -13.797 1 90.81 91 PRO A O 1
ATOM 766 N N . PHE A 1 92 ? 6.754 -4.535 -11.992 1 86.25 92 PHE A N 1
ATOM 767 C CA . PHE A 1 92 ? 5.582 -3.934 -12.625 1 86.25 92 PHE A CA 1
ATOM 768 C C . PHE A 1 92 ? 4.977 -4.879 -13.656 1 86.25 92 PHE A C 1
ATOM 770 O O . PHE A 1 92 ? 4.266 -4.441 -14.562 1 86.25 92 PHE A O 1
ATOM 777 N N . SER A 1 93 ? 5.285 -6.199 -13.641 1 76.81 93 SER A N 1
ATOM 778 C CA . SER A 1 93 ? 5.062 -7.48 -14.305 1 76.81 93 SER A CA 1
ATOM 779 C C . SER A 1 93 ? 4.469 -7.289 -15.695 1 76.81 93 SER A C 1
ATOM 781 O O . SER A 1 93 ? 5.188 -6.945 -16.641 1 76.81 93 SER A O 1
ATOM 783 N N . HIS A 1 94 ? 3.131 -6.902 -15.781 1 65.88 94 HIS A N 1
ATOM 784 C CA . HIS A 1 94 ? 2.447 -6.953 -17.062 1 65.88 94 HIS A CA 1
ATOM 785 C C . HIS A 1 94 ? 3.018 -5.926 -18.031 1 65.88 94 HIS A C 1
ATOM 787 O O . HIS A 1 94 ? 3.162 -6.203 -19.234 1 65.88 94 HIS A O 1
ATOM 793 N N . ALA A 1 95 ? 3.441 -4.871 -17.516 1 64 95 ALA A N 1
ATOM 794 C CA . ALA A 1 95 ? 3.988 -3.785 -18.328 1 64 95 ALA A CA 1
ATOM 795 C C . ALA A 1 95 ? 5.273 -4.219 -19.031 1 64 95 ALA A C 1
ATOM 797 O O . ALA A 1 95 ? 5.523 -3.836 -20.172 1 64 95 ALA A O 1
ATOM 798 N N . VAL A 1 96 ? 5.926 -5.082 -18.453 1 69.38 96 VAL A N 1
ATOM 799 C CA . VAL A 1 96 ? 7.27 -5.449 -18.891 1 69.38 96 VAL A CA 1
ATOM 800 C C . VAL A 1 96 ? 7.203 -6.711 -19.75 1 69.38 96 VAL A C 1
ATOM 802 O O . VAL A 1 96 ? 7.926 -6.836 -20.734 1 69.38 96 VAL A O 1
ATOM 805 N N . GLU A 1 97 ? 6.312 -7.598 -19.406 1 71.94 97 GLU A N 1
ATOM 806 C CA . GLU A 1 97 ? 6.27 -8.914 -20.031 1 71.94 97 GLU A CA 1
ATOM 807 C C . GLU A 1 97 ? 5.934 -8.812 -21.516 1 71.94 97 GLU A C 1
ATOM 809 O O . GLU A 1 97 ? 6.605 -9.422 -22.344 1 71.94 97 GLU A O 1
ATOM 814 N N . ARG A 1 98 ? 5.004 -8.062 -21.797 1 63.97 98 ARG A N 1
ATOM 815 C CA . ARG A 1 98 ? 4.496 -8.039 -23.156 1 63.97 98 ARG A CA 1
ATOM 816 C C . ARG A 1 98 ? 5.516 -7.426 -24.109 1 63.97 98 ARG A C 1
ATOM 818 O O . ARG A 1 98 ? 5.66 -7.879 -25.25 1 63.97 98 ARG A O 1
ATOM 825 N N . THR A 1 99 ? 6.223 -6.551 -23.609 1 62.97 99 THR A N 1
ATOM 826 C CA . THR A 1 99 ? 7.086 -5.77 -24.484 1 62.97 99 THR A CA 1
ATOM 827 C C . THR A 1 99 ? 8.461 -6.422 -24.609 1 62.97 99 THR A C 1
ATOM 829 O O . THR A 1 99 ? 9.055 -6.422 -25.688 1 62.97 99 THR A O 1
ATOM 832 N N . LEU A 1 100 ? 8.828 -7.082 -23.547 1 73.12 100 LEU A N 1
ATOM 833 C CA . LEU A 1 100 ? 10.211 -7.559 -23.531 1 73.12 100 LEU A CA 1
ATOM 834 C C . LEU A 1 100 ? 10.266 -9.07 -23.688 1 73.12 100 LEU A C 1
ATOM 836 O O . LEU A 1 100 ? 11.352 -9.656 -23.75 1 73.12 100 LEU A O 1
ATOM 840 N N . GLY A 1 101 ? 9.086 -9.547 -23.797 1 72.62 101 GLY A N 1
ATOM 841 C CA . GLY A 1 101 ? 8.977 -10.969 -24.109 1 72.62 101 GLY A CA 1
ATOM 842 C C . GLY A 1 101 ? 9.242 -11.867 -22.922 1 72.62 101 GLY A C 1
ATOM 843 O O . GLY A 1 101 ? 9.602 -13.031 -23.078 1 72.62 101 GLY A O 1
ATOM 844 N N . PHE A 1 102 ? 9.227 -11.336 -21.859 1 76.38 102 PHE A N 1
ATOM 845 C CA . PHE A 1 102 ? 9.375 -12.141 -20.656 1 76.38 102 PHE A CA 1
ATOM 846 C C . PHE A 1 102 ? 8.094 -12.898 -20.344 1 76.38 102 PHE A C 1
ATOM 848 O O . PHE A 1 102 ? 7.004 -12.477 -20.734 1 76.38 102 PHE A O 1
ATOM 855 N N . ASN A 1 103 ? 8.305 -14.117 -19.797 1 80.62 103 ASN A N 1
ATOM 856 C CA . ASN A 1 103 ? 7.215 -14.945 -19.297 1 80.62 103 ASN A CA 1
ATOM 857 C C . ASN A 1 103 ? 7.418 -15.305 -17.828 1 80.62 103 ASN A C 1
ATOM 859 O O . ASN A 1 103 ? 8.266 -16.141 -17.5 1 80.62 103 ASN A O 1
ATOM 863 N N . HIS A 1 104 ? 6.551 -14.734 -17 1 84.69 104 HIS A N 1
ATOM 864 C CA . HIS A 1 104 ? 6.766 -14.93 -15.562 1 84.69 104 HIS A CA 1
ATOM 865 C C . HIS A 1 104 ? 6.559 -16.391 -15.172 1 84.69 104 HIS A C 1
ATOM 867 O O . HIS A 1 104 ? 7.07 -16.844 -14.141 1 84.69 104 HIS A O 1
ATOM 873 N N . HIS A 1 105 ? 5.836 -17.188 -15.969 1 86.31 105 HIS A N 1
ATOM 874 C CA . HIS A 1 105 ? 5.676 -18.594 -15.664 1 86.31 105 HIS A CA 1
ATOM 875 C C . HIS A 1 105 ? 7.004 -19.344 -15.797 1 86.31 105 HIS A C 1
ATOM 877 O O . HIS A 1 105 ? 7.352 -20.156 -14.938 1 86.31 105 HIS A O 1
ATOM 883 N N . THR A 1 106 ? 7.711 -19 -16.859 1 89.12 106 THR A N 1
ATOM 884 C CA . THR A 1 106 ? 9.016 -19.609 -17.062 1 89.12 106 THR A CA 1
ATOM 885 C C . THR A 1 106 ? 9.984 -19.203 -15.969 1 89.12 106 THR A C 1
ATOM 887 O O . THR A 1 106 ? 10.75 -20.031 -15.461 1 89.12 106 THR A O 1
ATOM 890 N N . ILE A 1 107 ? 9.914 -17.984 -15.578 1 90.94 107 ILE A N 1
ATOM 891 C CA . ILE A 1 107 ? 10.805 -17.484 -14.539 1 90.94 107 ILE A CA 1
ATOM 892 C C . ILE A 1 107 ? 10.453 -18.125 -13.203 1 90.94 107 ILE A C 1
ATOM 894 O O . ILE A 1 107 ? 11.336 -18.438 -12.406 1 90.94 107 ILE A O 1
ATOM 898 N N . THR A 1 108 ? 9.188 -18.328 -12.992 1 94.69 108 THR A N 1
ATOM 899 C CA . THR A 1 108 ? 8.742 -19.031 -11.789 1 94.69 108 THR A CA 1
ATOM 900 C C . THR A 1 108 ? 9.336 -20.438 -11.734 1 94.69 108 THR A C 1
ATOM 902 O O . THR A 1 108 ? 9.852 -20.859 -10.695 1 94.69 108 THR A O 1
ATOM 905 N N . GLU A 1 109 ? 9.266 -21.125 -12.852 1 96.19 109 GLU A N 1
ATOM 906 C CA . GLU A 1 109 ? 9.852 -22.469 -12.914 1 96.19 109 GLU A CA 1
ATOM 907 C C . GLU A 1 109 ? 11.352 -22.422 -12.609 1 96.19 109 GLU A C 1
ATOM 909 O O . GLU A 1 109 ? 11.859 -23.281 -11.883 1 96.19 109 GLU A O 1
ATOM 914 N N . ASP A 1 110 ? 12.016 -21.453 -13.164 1 94.38 110 ASP A N 1
ATOM 915 C CA . ASP A 1 110 ? 13.445 -21.297 -12.93 1 94.38 110 ASP A CA 1
ATOM 916 C C . ASP A 1 110 ? 13.734 -21.062 -11.445 1 94.38 110 ASP A C 1
ATOM 918 O O . ASP A 1 110 ? 14.688 -21.625 -10.898 1 94.38 110 ASP A O 1
ATOM 922 N N . TYR A 1 111 ? 12.922 -20.266 -10.82 1 94.81 111 TYR A N 1
ATOM 923 C CA . TYR A 1 111 ? 13.102 -20 -9.398 1 94.81 111 TYR A CA 1
ATOM 924 C C . TYR A 1 111 ? 12.867 -21.266 -8.57 1 94.81 111 TYR A C 1
ATOM 926 O O . TYR A 1 111 ? 13.602 -21.531 -7.617 1 94.81 111 TYR A O 1
ATOM 934 N N . ILE A 1 112 ? 11.852 -22 -8.953 1 97.31 112 ILE A N 1
ATOM 935 C CA . ILE A 1 112 ? 11.523 -23.203 -8.203 1 97.31 112 ILE A CA 1
ATOM 936 C C . ILE A 1 112 ? 12.656 -24.219 -8.336 1 97.31 112 ILE A C 1
ATOM 938 O O . ILE A 1 112 ? 13.023 -24.891 -7.367 1 97.31 112 ILE A O 1
ATOM 942 N N . LYS A 1 113 ? 13.242 -24.297 -9.492 1 96.38 113 LYS A N 1
ATOM 943 C CA . LYS A 1 113 ? 14.344 -25.219 -9.75 1 96.38 113 LYS A CA 1
ATOM 944 C C . LYS A 1 113 ? 15.656 -24.656 -9.195 1 96.38 113 LYS A C 1
ATOM 946 O O . LYS A 1 113 ? 16.656 -25.391 -9.102 1 96.38 113 LYS A O 1
ATOM 951 N N . GLY A 1 114 ? 15.586 -23.406 -8.891 1 94.31 114 GLY A N 1
ATOM 952 C CA . GLY A 1 114 ? 16.797 -22.75 -8.383 1 94.31 114 GLY A CA 1
ATOM 953 C C . GLY A 1 114 ? 17.234 -23.281 -7.035 1 94.31 114 GLY A C 1
ATOM 954 O O . GLY A 1 114 ? 16.469 -23.984 -6.359 1 94.31 114 GLY A O 1
ATOM 955 N N . GLN A 1 115 ? 18.344 -22.797 -6.625 1 93.44 115 GLN A N 1
ATOM 956 C CA . GLN A 1 115 ? 19.016 -23.375 -5.465 1 93.44 115 GLN A CA 1
ATOM 957 C C . GLN A 1 115 ? 18.219 -23.141 -4.191 1 93.44 115 GLN A C 1
ATOM 959 O O . GLN A 1 115 ? 17.953 -24.078 -3.434 1 93.44 115 GLN A O 1
ATOM 964 N N . GLU A 1 116 ? 17.719 -21.984 -3.975 1 96.06 116 GLU A N 1
ATOM 965 C CA . GLU A 1 116 ? 17.078 -21.641 -2.703 1 96.06 116 GLU A CA 1
ATOM 966 C C . GLU A 1 116 ? 15.766 -22.406 -2.523 1 96.06 116 GLU A C 1
ATOM 968 O O . GLU A 1 116 ? 15.609 -23.156 -1.562 1 96.06 116 GLU A O 1
ATOM 973 N N . VAL A 1 117 ? 14.883 -22.344 -3.475 1 97.75 117 VAL A N 1
ATOM 974 C CA . VAL A 1 117 ? 13.547 -22.922 -3.346 1 97.75 117 VAL A CA 1
ATOM 975 C C . VAL A 1 117 ? 13.625 -24.438 -3.418 1 97.75 117 VAL A C 1
ATOM 977 O O . VAL A 1 117 ? 13.023 -25.141 -2.6 1 97.75 117 VAL A O 1
ATOM 980 N N . SER A 1 118 ? 14.414 -24.953 -4.355 1 97.38 118 SER A N 1
ATOM 981 C CA . SER A 1 118 ? 14.555 -26.391 -4.512 1 97.38 118 SER A CA 1
ATOM 982 C C . SER A 1 118 ? 15.141 -27.031 -3.258 1 97.38 118 SER A C 1
ATOM 984 O O . SER A 1 118 ? 14.727 -28.125 -2.861 1 97.38 118 SER A O 1
ATOM 986 N N . ALA A 1 119 ? 16.094 -26.359 -2.648 1 97.56 119 ALA A N 1
ATOM 987 C CA . ALA A 1 119 ? 16.703 -26.875 -1.425 1 97.56 119 ALA A CA 1
ATOM 988 C C . ALA A 1 119 ? 15.672 -27.016 -0.31 1 97.56 119 ALA A C 1
ATOM 990 O O . ALA A 1 119 ? 15.648 -28.016 0.41 1 97.56 119 ALA A O 1
ATOM 991 N N . ILE A 1 120 ? 14.828 -26.047 -0.159 1 97.38 120 ILE A N 1
ATOM 992 C CA . ILE A 1 120 ? 13.789 -26.078 0.871 1 97.38 120 ILE A CA 1
ATOM 993 C C . ILE A 1 120 ? 12.805 -27.203 0.576 1 97.38 120 ILE A C 1
ATOM 995 O O . ILE A 1 120 ? 12.477 -28 1.459 1 97.38 120 ILE A O 1
ATOM 999 N N . LEU A 1 121 ? 12.367 -27.297 -0.652 1 97.69 121 LEU A N 1
ATOM 1000 C CA . LEU A 1 121 ? 11.398 -28.312 -1.031 1 97.69 121 LEU A CA 1
ATOM 1001 C C . LEU A 1 121 ? 11.961 -29.719 -0.791 1 97.69 121 LEU A C 1
ATOM 1003 O O . LEU A 1 121 ? 11.312 -30.547 -0.156 1 97.69 121 LEU A O 1
ATOM 1007 N N . THR A 1 122 ? 13.164 -29.922 -1.212 1 97.12 122 THR A N 1
ATOM 1008 C CA . THR A 1 122 ? 13.789 -31.234 -1.093 1 97.12 122 THR A CA 1
ATOM 1009 C C . THR A 1 122 ? 14.047 -31.578 0.371 1 97.12 122 THR A C 1
ATOM 1011 O O . THR A 1 122 ? 13.898 -32.719 0.776 1 97.12 122 THR A O 1
ATOM 1014 N N . LYS A 1 123 ? 14.453 -30.609 1.106 1 97.56 123 LYS A N 1
ATOM 1015 C CA . LYS A 1 123 ? 14.688 -30.781 2.537 1 97.56 123 LYS A CA 1
ATOM 1016 C C . LYS A 1 123 ? 13.484 -31.406 3.219 1 97.56 123 LYS A C 1
ATOM 1018 O O . LYS A 1 123 ? 13.633 -32.219 4.133 1 97.56 123 LYS A O 1
ATOM 1023 N N . TYR A 1 124 ? 12.32 -31.109 2.754 1 97.25 124 TYR A N 1
ATOM 1024 C CA . TYR A 1 124 ? 11.102 -31.578 3.42 1 97.25 124 TYR A CA 1
ATOM 1025 C C . TYR A 1 124 ? 10.414 -32.656 2.604 1 97.25 124 TYR A C 1
ATOM 1027 O O . TYR A 1 124 ? 9.234 -32.969 2.83 1 97.25 124 TYR A O 1
ATOM 1035 N N . GLY A 1 125 ? 11.07 -33.125 1.558 1 96.62 125 GLY A N 1
ATOM 1036 C CA . GLY A 1 125 ? 10.617 -34.312 0.837 1 96.62 125 GLY A CA 1
ATOM 1037 C C . GLY A 1 125 ? 9.703 -33.969 -0.331 1 96.62 125 GLY A C 1
ATOM 1038 O O . GLY A 1 125 ? 9.008 -34.844 -0.847 1 96.62 125 GLY A O 1
ATOM 1039 N N . PHE A 1 126 ? 9.641 -32.781 -0.716 1 97.38 126 PHE A N 1
ATOM 1040 C CA . PHE A 1 126 ? 8.844 -32.375 -1.873 1 97.38 126 PHE A CA 1
ATOM 1041 C C . PHE A 1 126 ? 9.672 -32.438 -3.148 1 97.38 126 PHE A C 1
ATOM 1043 O O . PHE A 1 126 ? 10.891 -32.219 -3.111 1 97.38 126 PHE A O 1
ATOM 1050 N N . CYS A 1 127 ? 9.016 -32.719 -4.191 1 97 127 CYS A N 1
ATOM 1051 C CA . CYS A 1 127 ? 9.641 -32.719 -5.508 1 97 127 CYS A CA 1
ATOM 1052 C C . CYS A 1 127 ? 9.344 -31.406 -6.238 1 97 127 CYS A C 1
ATOM 1054 O O . CYS A 1 127 ? 8.195 -31.125 -6.57 1 97 127 CYS A O 1
ATOM 1056 N N . PRO A 1 128 ? 10.383 -30.656 -6.531 1 97.62 128 PRO A N 1
ATOM 1057 C CA . PRO A 1 128 ? 10.156 -29.375 -7.219 1 97.62 128 PRO A CA 1
ATOM 1058 C C . PRO A 1 128 ? 9.367 -29.547 -8.516 1 97.62 128 PRO A C 1
ATOM 1060 O O . PRO A 1 128 ? 8.477 -28.734 -8.805 1 97.62 128 PRO A O 1
ATOM 1063 N N . GLN A 1 129 ? 9.656 -30.578 -9.234 1 97.44 129 GLN A N 1
ATOM 1064 C CA . GLN A 1 129 ? 8.984 -30.781 -10.508 1 97.44 129 GLN A CA 1
ATOM 1065 C C . GLN A 1 129 ? 7.488 -31.016 -10.312 1 97.44 129 GLN A C 1
ATOM 1067 O O . GLN A 1 129 ? 6.676 -30.609 -11.148 1 97.44 129 GLN A O 1
ATOM 1072 N N . ALA A 1 130 ? 7.141 -31.656 -9.273 1 97.5 130 ALA A N 1
ATOM 1073 C CA . ALA A 1 130 ? 5.73 -31.891 -8.992 1 97.5 130 ALA A CA 1
ATOM 1074 C C . ALA A 1 130 ? 4.984 -30.578 -8.773 1 97.5 130 ALA A C 1
ATOM 1076 O O . ALA A 1 130 ? 3.834 -30.422 -9.195 1 97.5 130 ALA A O 1
ATOM 1077 N N . ILE A 1 131 ? 5.652 -29.656 -8.102 1 97.75 131 ILE A N 1
ATOM 1078 C CA . ILE A 1 131 ? 5.051 -28.344 -7.855 1 97.75 131 ILE A CA 1
ATOM 1079 C C . ILE A 1 131 ? 4.906 -27.578 -9.172 1 97.75 131 ILE A C 1
ATOM 1081 O O . ILE A 1 131 ? 3.871 -26.969 -9.438 1 97.75 131 ILE A O 1
ATOM 1085 N N . ILE A 1 132 ? 5.938 -27.641 -9.992 1 97.88 132 ILE A N 1
ATOM 1086 C CA . ILE A 1 132 ? 5.91 -26.984 -11.297 1 97.88 132 ILE A CA 1
ATOM 1087 C C . ILE A 1 132 ? 4.762 -27.562 -12.133 1 97.88 132 ILE A C 1
ATOM 1089 O O . ILE A 1 132 ? 4.012 -26.812 -12.758 1 97.88 132 ILE A O 1
ATOM 1093 N N . ASN A 1 133 ? 4.652 -28.875 -12.117 1 97.38 133 ASN A N 1
ATOM 1094 C CA . ASN A 1 133 ? 3.57 -29.531 -12.852 1 97.38 133 ASN A CA 1
ATOM 1095 C C . ASN A 1 133 ? 2.203 -29.047 -12.375 1 97.38 133 ASN A C 1
ATOM 1097 O O . ASN A 1 133 ? 1.312 -28.781 -13.188 1 97.38 133 ASN A O 1
ATOM 1101 N N . LEU A 1 134 ? 2.076 -28.953 -11.141 1 97.19 134 LEU A N 1
ATOM 1102 C CA . LEU A 1 134 ? 0.819 -28.516 -10.547 1 97.19 134 LEU A CA 1
ATOM 1103 C C . LEU A 1 134 ? 0.476 -27.094 -11 1 97.19 134 LEU A C 1
ATOM 1105 O O . LEU A 1 134 ? -0.694 -26.781 -11.227 1 97.19 134 LEU A O 1
ATOM 1109 N N . LEU A 1 135 ? 1.458 -26.203 -11.125 1 96.94 135 LEU A N 1
ATOM 1110 C CA . LEU A 1 135 ? 1.259 -24.812 -11.562 1 96.94 135 LEU A CA 1
ATOM 1111 C C . LEU A 1 135 ? 0.83 -24.766 -13.023 1 96.94 135 LEU A C 1
ATOM 1113 O O . LEU A 1 135 ? 0.276 -23.75 -13.477 1 96.94 135 LEU A O 1
ATOM 1117 N N . ASN A 1 136 ? 1.113 -25.828 -13.75 1 95.81 136 ASN A N 1
ATOM 1118 C CA . ASN A 1 136 ? 0.795 -25.859 -15.172 1 95.81 136 ASN A CA 1
ATOM 1119 C C . ASN A 1 136 ? -0.467 -26.672 -15.445 1 95.81 136 ASN A C 1
ATOM 1121 O O . ASN A 1 136 ? -0.836 -26.891 -16.594 1 95.81 136 ASN A O 1
ATOM 1125 N N . GLU A 1 137 ? -1.135 -27.141 -14.391 1 95.94 137 GLU A N 1
ATOM 1126 C CA . GLU A 1 137 ? -2.377 -27.906 -14.508 1 95.94 137 GLU A CA 1
ATOM 1127 C C . GLU A 1 137 ? -3.543 -27.141 -13.875 1 95.94 137 GLU A C 1
ATOM 1129 O O . GLU A 1 137 ? -3.34 -26.25 -13.055 1 95.94 137 GLU A O 1
ATOM 1134 N N . ASP A 1 138 ? -4.691 -27.594 -14.336 1 96.81 138 ASP A N 1
ATOM 1135 C CA . ASP A 1 138 ? -5.883 -27.016 -13.727 1 96.81 138 ASP A CA 1
ATOM 1136 C C . ASP A 1 138 ? -6.027 -27.453 -12.273 1 96.81 138 ASP A C 1
ATOM 1138 O O . ASP A 1 138 ? -5.895 -28.641 -11.961 1 96.81 138 ASP A O 1
ATOM 1142 N N . SER A 1 139 ? -6.199 -26.578 -11.43 1 98.31 139 SER A N 1
ATOM 1143 C CA . SER A 1 139 ? -6.387 -26.797 -10 1 98.31 139 SER A CA 1
ATOM 1144 C C . SER A 1 139 ? -7.203 -25.672 -9.375 1 98.31 139 SER A C 1
ATOM 1146 O O . SER A 1 139 ? -7.543 -24.688 -10.047 1 98.31 139 SER A O 1
ATOM 1148 N N . PRO A 1 140 ? -7.547 -25.781 -8.125 1 98.56 140 PRO A N 1
ATOM 1149 C CA . PRO A 1 140 ? -8.25 -24.688 -7.445 1 98.56 140 PRO A CA 1
ATOM 1150 C C . PRO A 1 140 ? -7.422 -23.406 -7.391 1 98.56 140 PRO A C 1
ATOM 1152 O O . PRO A 1 140 ? -7.973 -22.312 -7.211 1 98.56 140 PRO A O 1
ATOM 1155 N N . LEU A 1 141 ? -6.133 -23.594 -7.566 1 98.56 141 LEU A N 1
ATOM 1156 C CA . LEU A 1 141 ? -5.238 -22.438 -7.555 1 98.56 141 LEU A CA 1
ATOM 1157 C C . LEU A 1 141 ? -5.383 -21.625 -8.836 1 98.56 141 LEU A C 1
ATOM 1159 O O . LEU A 1 141 ? -5.566 -20.406 -8.789 1 98.56 141 LEU A O 1
ATOM 1163 N N . THR A 1 142 ? -5.262 -22.25 -9.938 1 96.94 142 THR A N 1
ATOM 1164 C CA . THR A 1 142 ? -5.375 -21.625 -11.25 1 96.94 142 THR A CA 1
ATOM 1165 C C . THR A 1 142 ? -5.902 -22.641 -12.281 1 96.94 142 THR A C 1
ATOM 1167 O O . THR A 1 142 ? -5.695 -23.844 -12.141 1 96.94 142 THR A O 1
ATOM 1170 N N . HIS A 1 143 ? -6.605 -22.125 -13.195 1 96.44 143 HIS A N 1
ATOM 1171 C CA . HIS A 1 143 ? -7.102 -22.938 -14.297 1 96.44 143 HIS A CA 1
ATOM 1172 C C . HIS A 1 143 ? -7.496 -22.062 -15.492 1 96.44 143 HIS A C 1
ATOM 1174 O O . HIS A 1 143 ? -7.664 -20.859 -15.352 1 96.44 143 HIS A O 1
ATOM 1180 N N . LYS A 1 144 ? -7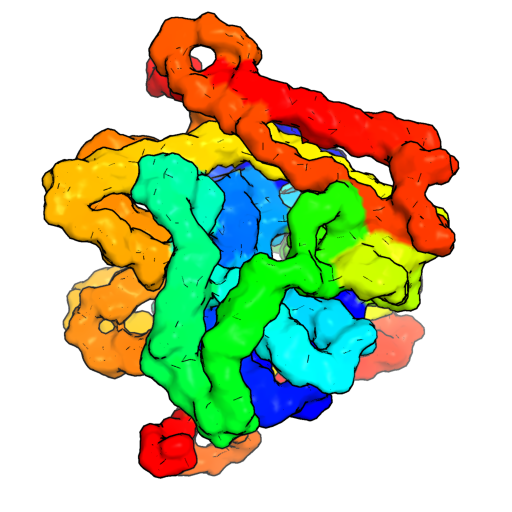.652 -22.656 -16.609 1 93.06 144 LYS A N 1
ATOM 1181 C CA . LYS A 1 144 ? -7.875 -21.922 -17.859 1 93.06 144 LYS A CA 1
ATOM 1182 C C . LYS A 1 144 ? -9.359 -21.844 -18.188 1 93.06 144 LYS A C 1
ATOM 1184 O O . LYS A 1 144 ? -9.742 -21.219 -19.172 1 93.06 144 LYS A O 1
ATOM 1189 N N . THR A 1 145 ? -10.203 -22.25 -17.359 1 94.44 145 THR A N 1
ATOM 1190 C CA . THR A 1 145 ? -11.641 -22.203 -17.594 1 94.44 145 THR A CA 1
ATOM 1191 C C . THR A 1 145 ? -12.195 -20.812 -17.297 1 94.44 145 THR A C 1
ATOM 1193 O O . THR A 1 145 ? -11.484 -19.969 -16.75 1 94.44 145 THR A O 1
ATOM 1196 N N . PRO A 1 146 ? -13.414 -20.531 -17.656 1 95.06 146 PRO A N 1
ATOM 1197 C CA . PRO A 1 146 ? -14.016 -19.234 -17.406 1 95.06 146 PRO A CA 1
ATOM 1198 C C . PRO A 1 146 ? -14.477 -19.062 -15.953 1 95.06 146 PRO A C 1
ATOM 1200 O O . PRO A 1 146 ? -15.055 -18.031 -15.594 1 95.06 146 PRO A O 1
ATOM 1203 N N . TYR A 1 147 ? -14.164 -20.016 -15.18 1 97.31 147 TYR A N 1
ATOM 1204 C CA . TYR A 1 147 ? -14.617 -19.969 -13.797 1 97.31 147 TYR A CA 1
ATOM 1205 C C . TYR A 1 147 ? -13.523 -19.406 -12.891 1 97.31 147 TYR A C 1
ATOM 1207 O O . TYR A 1 147 ? -12.367 -19.297 -13.297 1 97.31 147 TYR A O 1
ATOM 1215 N N . LEU A 1 148 ? -13.938 -19.047 -11.742 1 98.12 148 LEU A N 1
ATOM 1216 C CA . LEU A 1 148 ? -13.055 -18.312 -10.844 1 98.12 148 LEU A CA 1
ATOM 1217 C C . LEU A 1 148 ? -12.172 -19.25 -10.039 1 98.12 148 LEU A C 1
ATOM 1219 O O . LEU A 1 148 ? -12.656 -20.25 -9.492 1 98.12 148 LEU A O 1
ATOM 1223 N N . SER A 1 149 ? -10.906 -18.953 -10.039 1 98.5 149 SER A N 1
ATOM 1224 C CA . SER A 1 149 ? -9.914 -19.672 -9.242 1 98.5 149 SER A CA 1
ATOM 1225 C C . SER A 1 149 ? -9.547 -18.891 -7.984 1 98.5 149 SER A C 1
ATOM 1227 O O . SER A 1 149 ? -9.969 -17.75 -7.812 1 98.5 149 SER A O 1
ATOM 1229 N N . ALA A 1 150 ? -8.734 -19.516 -7.09 1 98.69 150 ALA A N 1
ATOM 1230 C CA . ALA A 1 150 ? -8.281 -18.859 -5.867 1 98.69 150 ALA A CA 1
ATOM 1231 C C . ALA A 1 150 ? -7.379 -17.672 -6.191 1 98.69 150 ALA A C 1
ATOM 1233 O O . ALA A 1 150 ? -7.477 -16.625 -5.559 1 98.69 150 ALA A O 1
ATOM 1234 N N . ASP A 1 151 ? -6.492 -17.828 -7.16 1 98.12 151 ASP A N 1
ATOM 1235 C CA . ASP A 1 151 ? -5.562 -16.781 -7.57 1 98.12 151 ASP A CA 1
ATOM 1236 C C . ASP A 1 151 ? -6.309 -15.539 -8.039 1 98.12 151 ASP A C 1
ATOM 1238 O O . ASP A 1 151 ? -6.098 -14.445 -7.504 1 98.12 151 ASP A O 1
ATOM 1242 N N . HIS A 1 152 ? -7.234 -15.719 -8.93 1 97.94 152 HIS A N 1
ATOM 1243 C CA . HIS A 1 152 ? -7.992 -14.602 -9.469 1 97.94 152 HIS A CA 1
ATOM 1244 C C . HIS A 1 152 ? -8.953 -14.023 -8.438 1 97.94 152 HIS A C 1
ATOM 1246 O O . HIS A 1 152 ? -9.195 -12.812 -8.406 1 97.94 152 HIS A O 1
ATOM 1252 N N . LEU A 1 153 ? -9.469 -14.891 -7.625 1 98.62 153 LEU A N 1
ATOM 1253 C CA . LEU A 1 153 ? -10.344 -14.398 -6.566 1 98.62 153 LEU A CA 1
ATOM 1254 C C . LEU A 1 153 ? -9.609 -13.391 -5.688 1 98.62 153 LEU A C 1
ATOM 1256 O O . LEU A 1 153 ? -10.102 -12.273 -5.473 1 98.62 153 LEU A O 1
ATOM 1260 N N . ASP A 1 154 ? -8.453 -13.797 -5.199 1 98.38 154 ASP A N 1
ATOM 1261 C CA . ASP A 1 154 ? -7.707 -12.914 -4.316 1 98.38 154 ASP A CA 1
ATOM 1262 C C . ASP A 1 154 ? -7.348 -11.609 -5.027 1 98.38 154 ASP A C 1
ATOM 1264 O O . ASP A 1 154 ? -7.484 -10.523 -4.453 1 98.38 154 ASP A O 1
ATOM 1268 N N . SER A 1 155 ? -6.891 -11.727 -6.234 1 97.12 155 SER A N 1
ATOM 1269 C CA . SER A 1 155 ? -6.469 -10.555 -7 1 97.12 155 SER A CA 1
ATOM 1270 C C . SER A 1 155 ? -7.602 -9.547 -7.133 1 97.12 155 SER A C 1
ATOM 1272 O O . SER A 1 155 ? -7.426 -8.367 -6.816 1 97.12 155 SER A O 1
ATOM 1274 N N . PHE A 1 156 ? -8.75 -9.992 -7.531 1 97.62 156 PHE A N 1
ATOM 1275 C CA . PHE A 1 156 ? -9.867 -9.102 -7.789 1 97.62 156 PHE A CA 1
ATOM 1276 C C . PHE A 1 156 ? -10.391 -8.492 -6.492 1 97.62 156 PHE A C 1
ATOM 1278 O O . PHE A 1 156 ? -10.719 -7.309 -6.445 1 97.62 156 PHE A O 1
ATOM 1285 N N . LEU A 1 157 ? -10.477 -9.312 -5.465 1 97.81 157 LEU A N 1
ATOM 1286 C CA . LEU A 1 157 ? -10.977 -8.805 -4.191 1 97.81 157 LEU A CA 1
ATOM 1287 C C . LEU A 1 157 ? -10.023 -7.77 -3.607 1 97.81 157 LEU A C 1
ATOM 1289 O O . LEU A 1 157 ? -10.453 -6.711 -3.143 1 97.81 157 LEU A O 1
ATOM 1293 N N . ARG A 1 158 ? -8.742 -8.055 -3.646 1 96.44 158 ARG A N 1
ATOM 1294 C CA . ARG A 1 158 ? -7.758 -7.152 -3.057 1 96.44 158 ARG A CA 1
ATOM 1295 C C . ARG A 1 158 ? -7.699 -5.832 -3.818 1 96.44 158 ARG A C 1
ATOM 1297 O O . ARG A 1 158 ? -7.672 -4.758 -3.211 1 96.44 158 ARG A O 1
ATOM 1304 N N . ASP A 1 159 ? -7.652 -5.941 -5.113 1 95.75 159 ASP A N 1
ATOM 1305 C CA . ASP A 1 159 ? -7.645 -4.73 -5.934 1 95.75 159 ASP A CA 1
ATOM 1306 C C . ASP A 1 159 ? -8.867 -3.861 -5.641 1 95.75 159 ASP A C 1
ATOM 1308 O O . ASP A 1 159 ? -8.727 -2.676 -5.336 1 95.75 159 ASP A O 1
ATOM 1312 N N . SER A 1 160 ? -10.008 -4.449 -5.715 1 96.19 160 SER A N 1
ATOM 1313 C CA . SER A 1 160 ? -11.25 -3.707 -5.527 1 96.19 160 SER A CA 1
ATOM 1314 C C . SER A 1 160 ? -11.352 -3.156 -4.105 1 96.19 160 SER A C 1
ATOM 1316 O O . SER A 1 160 ? -11.875 -2.061 -3.896 1 96.19 160 SER A O 1
ATOM 1318 N N . TYR A 1 161 ? -10.828 -3.947 -3.188 1 94.75 161 TYR A N 1
ATOM 1319 C CA . TYR A 1 161 ? -10.812 -3.512 -1.795 1 94.75 161 TYR A CA 1
ATOM 1320 C C . TYR A 1 161 ? -10 -2.232 -1.631 1 94.75 161 TYR A C 1
ATOM 1322 O O . TYR A 1 161 ? -10.477 -1.257 -1.045 1 94.75 161 TYR A O 1
ATOM 1330 N N . MET A 1 162 ? -8.844 -2.18 -2.193 1 93.62 162 MET A N 1
ATOM 1331 C CA . MET A 1 162 ? -7.949 -1.032 -2.074 1 93.62 162 MET A CA 1
ATOM 1332 C C . MET A 1 162 ? -8.508 0.171 -2.83 1 93.62 162 MET A C 1
ATOM 1334 O O . MET A 1 162 ? -8.258 1.316 -2.445 1 93.62 162 MET A O 1
ATOM 1338 N N . LEU A 1 163 ? -9.297 -0.125 -3.803 1 94.19 163 LEU A N 1
ATOM 1339 C CA . LEU A 1 163 ? -9.859 0.941 -4.621 1 94.19 163 LEU A CA 1
ATOM 1340 C C . LEU A 1 163 ? -11.188 1.426 -4.047 1 94.19 163 LEU A C 1
ATOM 1342 O O . LEU A 1 163 ? -11.82 2.33 -4.598 1 94.19 163 LEU A O 1
ATOM 1346 N N . GLY A 1 164 ? -11.656 0.835 -2.953 1 93.31 164 GLY A N 1
ATOM 1347 C CA . GLY A 1 164 ? -12.883 1.24 -2.283 1 93.31 164 GLY A CA 1
ATOM 1348 C C . GLY A 1 164 ? -14.133 0.834 -3.037 1 93.31 164 GLY A C 1
ATOM 1349 O O . GLY A 1 164 ? -15.148 1.533 -2.988 1 93.31 164 GLY A O 1
ATOM 1350 N N . LYS A 1 165 ? -14.008 -0.292 -3.75 1 94.62 165 LYS A N 1
ATOM 1351 C CA . LYS A 1 165 ? -15.109 -0.651 -4.641 1 94.62 165 LYS A CA 1
ATOM 1352 C C . LYS A 1 165 ? -15.727 -1.987 -4.238 1 94.62 165 LYS A C 1
ATOM 1354 O O . LYS A 1 165 ? -16.547 -2.547 -4.977 1 94.62 165 LYS A O 1
ATOM 1359 N N . LEU A 1 166 ? -15.289 -2.514 -3.156 1 94.75 166 LEU A N 1
ATOM 1360 C CA . LEU A 1 166 ? -15.898 -3.742 -2.65 1 94.75 166 LEU A CA 1
ATOM 1361 C C . LEU A 1 166 ? -17.109 -3.432 -1.783 1 94.75 166 LEU A C 1
ATOM 1363 O O . LEU A 1 166 ? -17.062 -2.543 -0.93 1 94.75 166 LEU A O 1
ATOM 1367 N N . ASP A 1 167 ? -18.156 -4.141 -1.968 1 93.38 167 ASP A N 1
ATOM 1368 C CA . ASP A 1 167 ? -19.375 -3.848 -1.218 1 93.38 167 ASP A CA 1
ATOM 1369 C C . ASP A 1 167 ? -19.453 -4.691 0.051 1 93.38 167 ASP A C 1
ATOM 1371 O O . ASP A 1 167 ? -20.234 -4.391 0.956 1 93.38 167 ASP A O 1
ATOM 1375 N N . LYS A 1 168 ? -18.703 -5.781 0.094 1 95.5 168 LYS A N 1
ATOM 1376 C CA . LYS A 1 168 ? -18.578 -6.629 1.276 1 95.5 168 LYS A CA 1
ATOM 1377 C C . LYS A 1 168 ? -17.125 -6.742 1.716 1 95.5 168 LYS A C 1
ATOM 1379 O O . LYS A 1 168 ? -16.219 -6.801 0.879 1 95.5 168 LYS A O 1
ATOM 1384 N N . HIS A 1 169 ? -16.984 -6.77 3.02 1 95.06 169 HIS A N 1
ATOM 1385 C CA . HIS A 1 169 ? -15.633 -6.969 3.521 1 95.06 169 HIS A CA 1
ATOM 1386 C C . HIS A 1 169 ? -15.086 -8.328 3.104 1 95.06 169 HIS A C 1
ATOM 1388 O O . HIS A 1 169 ? -15.805 -9.328 3.121 1 95.06 169 HIS A O 1
ATOM 1394 N N . PRO A 1 170 ? -13.828 -8.414 2.748 1 96.25 170 PRO A N 1
ATOM 1395 C CA . PRO A 1 170 ? -13.25 -9.68 2.295 1 96.25 170 PRO A CA 1
ATOM 1396 C C . PRO A 1 170 ? -13.414 -10.797 3.316 1 96.25 170 PRO A C 1
ATOM 1398 O O . PRO A 1 170 ? -13.57 -11.961 2.939 1 96.25 170 PRO A O 1
ATOM 1401 N N . SER A 1 171 ? -13.367 -10.469 4.605 1 96.19 171 SER A N 1
ATOM 1402 C CA . SER A 1 171 ? -13.547 -11.492 5.633 1 96.19 171 SER A CA 1
ATOM 1403 C C . SER A 1 171 ? -14.93 -12.117 5.551 1 96.19 171 SER A C 1
ATOM 1405 O O . SER A 1 171 ? -15.094 -13.312 5.816 1 96.19 171 SER A O 1
ATOM 1407 N N . THR A 1 172 ? -15.906 -11.305 5.184 1 96.81 172 THR A N 1
ATOM 1408 C CA . THR A 1 172 ? -17.266 -11.812 5.008 1 96.81 172 THR A CA 1
ATOM 1409 C C . THR A 1 172 ? -17.359 -12.68 3.752 1 96.81 172 THR A C 1
ATOM 1411 O O . THR A 1 172 ? -18.016 -13.719 3.756 1 96.81 172 THR A O 1
ATOM 1414 N N . ILE A 1 173 ? -16.703 -12.289 2.74 1 97.88 173 ILE A N 1
ATOM 1415 C CA . ILE A 1 173 ? -16.734 -13.023 1.478 1 97.88 173 ILE A CA 1
ATOM 1416 C C . ILE A 1 173 ? -16.094 -14.398 1.659 1 97.88 173 ILE A C 1
ATOM 1418 O O . ILE A 1 173 ? -16.688 -15.414 1.286 1 97.88 173 ILE A O 1
ATOM 1422 N N . ILE A 1 174 ? -14.945 -14.445 2.301 1 97.5 174 ILE A N 1
ATOM 1423 C CA . ILE A 1 174 ? -14.188 -15.688 2.424 1 97.5 174 ILE A CA 1
ATOM 1424 C C . ILE A 1 174 ? -14.953 -16.672 3.307 1 97.5 174 ILE A C 1
ATOM 1426 O O . ILE A 1 174 ? -14.844 -17.891 3.131 1 97.5 174 ILE A O 1
ATOM 1430 N N . GLU A 1 175 ? -15.75 -16.172 4.211 1 97.06 175 GLU A N 1
ATOM 1431 C CA . GLU A 1 175 ? -16.547 -17.031 5.086 1 97.06 175 GLU A CA 1
ATOM 1432 C C . GLU A 1 175 ? -17.703 -17.672 4.328 1 97.06 175 GLU A C 1
ATOM 1434 O O . GLU A 1 175 ? -18.25 -18.688 4.746 1 97.06 175 GLU A O 1
ATOM 1439 N N . ASN A 1 176 ? -18.062 -17.094 3.227 1 97.44 176 ASN A N 1
ATOM 1440 C CA . ASN A 1 176 ? -19.281 -17.5 2.537 1 97.44 176 ASN A CA 1
ATOM 1441 C C . ASN A 1 176 ? -18.953 -18.203 1.22 1 97.44 176 ASN A C 1
ATOM 1443 O O . ASN A 1 176 ? -19.844 -18.406 0.387 1 97.44 176 ASN A O 1
ATOM 1447 N N . ILE A 1 177 ? -17.703 -18.531 1.041 1 98.31 177 ILE A N 1
ATOM 1448 C CA . ILE A 1 177 ? -17.375 -19.203 -0.212 1 98.31 177 ILE A CA 1
ATOM 1449 C C . ILE A 1 177 ? -17.016 -20.656 0.067 1 98.31 177 ILE A C 1
ATOM 1451 O O . ILE A 1 177 ? -16.688 -21.016 1.203 1 98.31 177 ILE A O 1
ATOM 1455 N N . SER A 1 178 ? -17.156 -21.453 -0.923 1 98.38 178 SER A N 1
ATOM 1456 C CA . SER A 1 178 ? -16.672 -22.828 -1.015 1 98.38 178 SER A CA 1
ATOM 1457 C C . SER A 1 178 ? -16.094 -23.109 -2.398 1 98.38 178 SER A C 1
ATOM 1459 O O . SER A 1 178 ? -16 -22.219 -3.236 1 98.38 178 SER A O 1
ATOM 1461 N N . PHE A 1 179 ? -15.57 -24.344 -2.555 1 98.38 179 PHE A N 1
ATOM 1462 C CA . PHE A 1 179 ? -15.094 -24.75 -3.869 1 98.38 179 PHE A CA 1
ATOM 1463 C C . PHE A 1 179 ? -15.898 -25.938 -4.395 1 98.38 179 PHE A C 1
ATOM 1465 O O . PHE A 1 179 ? -16.094 -26.922 -3.682 1 98.38 179 PHE A O 1
ATOM 1472 N N . SER A 1 180 ? -16.453 -25.812 -5.5 1 97.56 180 SER A N 1
ATOM 1473 C CA . SER A 1 180 ? -16.984 -26.938 -6.273 1 97.56 180 SER A CA 1
ATOM 1474 C C . SER A 1 180 ? -15.961 -27.438 -7.289 1 97.56 180 SER A C 1
ATOM 1476 O O . SER A 1 180 ? -15.867 -26.906 -8.398 1 97.56 180 SER A O 1
ATOM 1478 N N . GLY A 1 181 ? -15.297 -28.484 -6.902 1 95.44 181 GLY A N 1
ATOM 1479 C CA . GLY A 1 181 ? -14.133 -28.844 -7.695 1 95.44 181 GLY A CA 1
ATOM 1480 C C . GLY A 1 181 ? -13.016 -27.828 -7.625 1 95.44 181 GLY A C 1
ATOM 1481 O O . GLY A 1 181 ? -12.5 -27.531 -6.547 1 95.44 181 GLY A O 1
ATOM 1482 N N . HIS A 1 182 ? -12.82 -27.266 -8.773 1 97.38 182 HIS A N 1
ATOM 1483 C CA . HIS A 1 182 ? -11.727 -26.297 -8.859 1 97.38 182 HIS A CA 1
ATOM 1484 C C . HIS A 1 182 ? -12.25 -24.859 -8.797 1 97.38 182 HIS A C 1
ATOM 1486 O O . HIS A 1 182 ? -11.469 -23.906 -8.852 1 97.38 182 HIS A O 1
ATOM 1492 N N . PHE A 1 183 ? -13.578 -24.703 -8.586 1 98.38 183 PHE A N 1
ATOM 1493 C CA . PHE A 1 183 ? -14.172 -23.406 -8.875 1 98.38 183 PHE A CA 1
ATOM 1494 C C . PHE A 1 183 ? -14.781 -22.781 -7.621 1 98.38 183 PHE A C 1
ATOM 1496 O O . PHE A 1 183 ? -15.398 -23.484 -6.816 1 98.38 183 PHE A O 1
ATOM 1503 N N . VAL A 1 184 ? -14.547 -21.516 -7.473 1 98.75 184 VAL A N 1
ATOM 1504 C CA . VAL A 1 184 ? -15.141 -20.797 -6.359 1 98.75 184 VAL A CA 1
ATOM 1505 C C . VAL A 1 184 ? -16.672 -20.844 -6.469 1 98.75 184 VAL A C 1
ATOM 1507 O O . VAL A 1 184 ? -17.234 -20.531 -7.52 1 98.75 184 VAL A O 1
ATOM 1510 N N . ASP A 1 185 ? -17.297 -21.234 -5.426 1 98.69 185 ASP A N 1
ATOM 1511 C CA . ASP A 1 185 ? -18.75 -21.344 -5.301 1 98.69 185 ASP A CA 1
ATOM 1512 C C . ASP A 1 185 ? -19.25 -20.609 -4.059 1 98.69 185 ASP A C 1
ATOM 1514 O O . ASP A 1 185 ? -18.578 -20.625 -3.02 1 98.69 185 ASP A O 1
ATOM 1518 N N . ALA A 1 186 ? -20.328 -19.891 -4.168 1 98.38 186 ALA A N 1
ATOM 1519 C CA . ALA A 1 186 ? -20.906 -19.156 -3.043 1 98.38 186 ALA A CA 1
ATOM 1520 C C . ALA A 1 186 ? -22.406 -18.953 -3.229 1 98.38 186 ALA A C 1
ATOM 1522 O O . ALA A 1 186 ? -22.969 -19.359 -4.238 1 98.38 186 ALA A O 1
ATOM 1523 N N . ASP A 1 187 ? -23.062 -18.406 -2.225 1 97.5 187 ASP A N 1
ATOM 1524 C CA . ASP A 1 187 ? -24.469 -18.031 -2.387 1 97.5 187 ASP A CA 1
ATOM 1525 C C . ASP A 1 187 ? -24.625 -16.891 -3.387 1 97.5 187 ASP A C 1
ATOM 1527 O O . ASP A 1 187 ? -23.625 -16.297 -3.803 1 97.5 187 ASP A O 1
ATOM 1531 N N . LEU A 1 188 ? -25.797 -16.656 -3.795 1 97.5 188 LEU A N 1
ATOM 1532 C CA . LEU A 1 188 ? -26.078 -15.695 -4.848 1 97.5 188 LEU A CA 1
ATOM 1533 C C . LEU A 1 188 ? -25.531 -14.312 -4.477 1 97.5 188 LEU A C 1
ATOM 1535 O O . LEU A 1 188 ? -24.828 -13.688 -5.273 1 97.5 188 LEU A O 1
ATOM 1539 N N . SER A 1 189 ? -25.797 -13.883 -3.281 1 97.56 189 SER A N 1
ATOM 1540 C CA . SER A 1 189 ? -25.406 -12.547 -2.838 1 97.56 189 SER A CA 1
ATOM 1541 C C . SER A 1 189 ? -23.891 -12.383 -2.848 1 97.56 189 SER A C 1
ATOM 1543 O O . SER A 1 189 ? -23.375 -11.375 -3.332 1 97.56 189 SER A O 1
ATOM 1545 N N . THR A 1 190 ? -23.188 -13.336 -2.32 1 98.25 190 THR A N 1
ATOM 1546 C CA . THR A 1 190 ? -21.734 -13.297 -2.285 1 98.25 190 THR A CA 1
ATOM 1547 C C . THR A 1 190 ? -21.156 -13.375 -3.697 1 98.25 190 THR A C 1
ATOM 1549 O O . THR A 1 190 ? -20.234 -12.633 -4.031 1 98.25 190 THR A O 1
ATOM 1552 N N . SER A 1 191 ? -21.672 -14.203 -4.512 1 98.44 191 SER A N 1
ATOM 1553 C CA . SER A 1 191 ? -21.219 -14.328 -5.887 1 98.44 191 SER A CA 1
ATOM 1554 C C . SER A 1 191 ? -21.422 -13.031 -6.664 1 98.44 191 SER A C 1
ATOM 1556 O O . SER A 1 191 ? -20.594 -12.656 -7.492 1 98.44 191 SER A O 1
ATOM 1558 N N . GLU A 1 192 ? -22.5 -12.398 -6.422 1 97.94 192 GLU A N 1
ATOM 1559 C CA . GLU A 1 192 ? -22.75 -11.109 -7.059 1 97.94 192 GLU A CA 1
ATOM 1560 C C . GLU A 1 192 ? -21.734 -10.062 -6.609 1 97.94 192 GLU A C 1
ATOM 1562 O O . GLU A 1 192 ? -21.281 -9.234 -7.406 1 97.94 192 GLU A O 1
ATOM 1567 N N . SER A 1 193 ? -21.406 -10.102 -5.316 1 98 193 SER A N 1
ATOM 1568 C CA . SER A 1 193 ? -20.375 -9.195 -4.805 1 98 193 SER A CA 1
ATOM 1569 C C . SER A 1 193 ? -19.031 -9.453 -5.473 1 98 193 SER A C 1
ATOM 1571 O O . SER A 1 193 ? -18.312 -8.516 -5.816 1 98 193 SER A O 1
ATOM 1573 N N . ILE A 1 194 ? -18.734 -10.711 -5.664 1 98.44 194 ILE A N 1
ATOM 1574 C CA . ILE A 1 194 ? -17.484 -11.102 -6.312 1 98.44 194 ILE A CA 1
ATOM 1575 C C . ILE A 1 194 ? -17.484 -10.617 -7.762 1 98.44 194 ILE A C 1
ATOM 1577 O O . ILE A 1 194 ? -16.5 -10.047 -8.234 1 98.44 194 ILE A O 1
ATOM 1581 N N . MET A 1 195 ? -18.594 -10.797 -8.422 1 98.06 195 MET A N 1
ATOM 1582 C CA . MET A 1 195 ? -18.703 -10.352 -9.805 1 98.06 195 MET A CA 1
ATOM 1583 C C . MET A 1 195 ? -18.531 -8.844 -9.914 1 98.06 195 MET A C 1
ATOM 1585 O O . MET A 1 195 ? -17.891 -8.352 -10.836 1 98.06 195 MET A O 1
ATOM 1589 N N . ASN A 1 196 ? -19.141 -8.172 -9.008 1 97.62 196 ASN A N 1
ATOM 1590 C CA . ASN A 1 196 ? -18.984 -6.723 -8.984 1 97.62 196 ASN A CA 1
ATOM 1591 C C . ASN A 1 196 ? -17.516 -6.328 -8.789 1 97.62 196 ASN A C 1
ATOM 1593 O O . ASN A 1 196 ? -17.047 -5.379 -9.414 1 97.62 196 ASN A O 1
ATOM 1597 N N . ALA A 1 197 ? -16.859 -7.039 -7.926 1 97.62 197 ALA A N 1
ATOM 1598 C CA . ALA A 1 197 ? -15.438 -6.785 -7.703 1 97.62 197 ALA A CA 1
ATOM 1599 C C . ALA A 1 197 ? -14.641 -6.992 -8.992 1 97.62 197 ALA A C 1
ATOM 1601 O O . ALA A 1 197 ? -13.766 -6.188 -9.32 1 97.62 197 ALA A O 1
ATOM 1602 N N . ILE A 1 198 ? -14.945 -8.047 -9.703 1 97.81 198 ILE A N 1
ATOM 1603 C CA . ILE A 1 198 ? -14.266 -8.336 -10.961 1 97.81 198 ILE A CA 1
ATOM 1604 C C . ILE A 1 198 ? -14.492 -7.199 -11.945 1 97.81 198 ILE A C 1
ATOM 1606 O O . ILE A 1 198 ? -13.539 -6.703 -12.562 1 97.81 198 ILE A O 1
ATOM 1610 N N . PHE A 1 199 ? -15.688 -6.762 -12.016 1 97.25 199 PHE A N 1
ATOM 1611 C CA . PHE A 1 199 ? -16.047 -5.688 -12.93 1 97.25 199 PHE A CA 1
ATOM 1612 C C . PHE A 1 199 ? -15.312 -4.398 -12.57 1 97.25 199 PHE A C 1
ATOM 1614 O O . PHE A 1 199 ? -14.711 -3.76 -13.438 1 97.25 199 PHE A O 1
ATOM 1621 N N . GLN A 1 200 ? -15.375 -4.051 -11.336 1 95.88 200 GLN A N 1
ATOM 1622 C CA . GLN A 1 200 ? -14.758 -2.807 -10.891 1 95.88 200 GLN A CA 1
ATOM 1623 C C . GLN A 1 200 ? -13.25 -2.844 -11.078 1 95.88 200 GLN A C 1
ATOM 1625 O O . GLN A 1 200 ? -12.633 -1.833 -11.43 1 95.88 200 GLN A O 1
ATOM 1630 N N . ASP A 1 201 ? -12.68 -3.979 -10.828 1 94.94 201 ASP A N 1
ATOM 1631 C CA . ASP A 1 201 ? -11.242 -4.145 -11.047 1 94.94 201 ASP A CA 1
ATOM 1632 C C . ASP A 1 201 ? -10.875 -3.889 -12.5 1 94.94 201 ASP A C 1
ATOM 1634 O O . ASP A 1 201 ? -9.961 -3.111 -12.789 1 94.94 201 ASP A O 1
ATOM 1638 N N . HIS A 1 202 ? -11.578 -4.484 -13.398 1 95.44 202 HIS A N 1
ATOM 1639 C CA . HIS A 1 202 ? -11.297 -4.34 -14.82 1 95.44 202 HIS A CA 1
ATOM 1640 C C . HIS A 1 202 ? -11.516 -2.9 -15.281 1 95.44 202 HIS A C 1
ATOM 1642 O O . HIS A 1 202 ? -10.711 -2.357 -16.047 1 95.44 202 HIS A O 1
ATOM 1648 N N . LYS A 1 203 ? -12.578 -2.357 -14.812 1 93.62 203 LYS A N 1
ATOM 1649 C CA . LYS A 1 203 ? -12.898 -0.979 -15.172 1 93.62 203 LYS A CA 1
ATOM 1650 C C . LYS A 1 203 ? -11.766 -0.035 -14.781 1 93.62 203 LYS A C 1
ATOM 1652 O O . LYS A 1 203 ? -11.453 0.902 -15.523 1 93.62 203 LYS A O 1
ATOM 1657 N N . SER A 1 204 ? -11.141 -0.262 -13.68 1 92.19 204 SER A N 1
ATOM 1658 C CA . SER A 1 204 ? -10.078 0.605 -13.172 1 92.19 204 SER A CA 1
ATOM 1659 C C . SER A 1 204 ? -8.734 0.264 -13.812 1 92.19 204 SER A C 1
ATOM 1661 O O . SER A 1 204 ? -8.031 1.149 -14.305 1 92.19 204 SER A O 1
ATOM 1663 N N . PHE A 1 205 ? -8.453 -0.999 -13.852 1 89.5 205 PHE A N 1
ATOM 1664 C CA . PHE A 1 205 ? -7.148 -1.449 -14.312 1 89.5 205 PHE A CA 1
ATOM 1665 C C . PHE A 1 205 ? -6.984 -1.201 -15.805 1 89.5 205 PHE A C 1
ATOM 1667 O O . PHE A 1 205 ? -5.879 -0.917 -16.281 1 89.5 205 PHE A O 1
ATOM 1674 N N . LEU A 1 206 ? -8.047 -1.237 -16.5 1 91.62 206 LEU A N 1
ATOM 1675 C CA . LEU A 1 206 ? -7.969 -1.121 -17.953 1 91.62 206 LEU A CA 1
ATOM 1676 C C . LEU A 1 206 ? -8.281 0.303 -18.406 1 91.62 206 LEU A C 1
ATOM 1678 O O . LEU A 1 206 ? -8.469 0.557 -19.594 1 91.62 206 LEU A O 1
ATOM 1682 N N . GLU A 1 207 ? -8.352 1.18 -17.406 1 90.69 207 GLU A N 1
ATOM 1683 C CA . GLU A 1 207 ? -8.398 2.588 -17.797 1 90.69 207 GLU A CA 1
ATOM 1684 C C . GLU A 1 207 ? -7.23 2.957 -18.703 1 90.69 207 GLU A C 1
ATOM 1686 O O . GLU A 1 207 ? -6.086 2.588 -18.422 1 90.69 207 GLU A O 1
ATOM 1691 N N . PRO A 1 208 ? -7.477 3.666 -19.719 1 90.62 208 PRO A N 1
ATOM 1692 C CA . PRO A 1 208 ? -6.457 3.908 -20.734 1 90.62 208 PRO A CA 1
ATOM 1693 C C . PRO A 1 208 ? -5.207 4.582 -20.172 1 90.62 208 PRO A C 1
ATOM 1695 O O . PRO A 1 208 ? -4.098 4.316 -20.641 1 90.62 208 PRO A O 1
ATOM 1698 N N . THR A 1 209 ? -5.328 5.449 -19.234 1 91.56 209 THR A N 1
ATOM 1699 C CA . THR A 1 209 ? -4.16 6.094 -18.641 1 91.56 209 THR A CA 1
ATOM 1700 C C . THR A 1 209 ? -3.26 5.062 -17.969 1 91.56 209 THR A C 1
ATOM 1702 O O . THR A 1 209 ? -2.033 5.148 -18.047 1 91.56 209 THR A O 1
ATOM 1705 N N . CYS A 1 210 ? -3.865 4.105 -17.281 1 90.56 210 CYS A N 1
ATOM 1706 C CA . CYS A 1 210 ? -3.098 3.035 -16.656 1 90.56 210 CYS A CA 1
ATOM 1707 C C . CYS A 1 210 ? -2.361 2.209 -17.703 1 90.56 210 CYS A C 1
ATOM 1709 O O . CYS A 1 210 ? -1.182 1.896 -17.531 1 90.56 210 CYS A O 1
ATOM 1711 N N . LEU A 1 211 ? -3.059 1.932 -18.75 1 90.62 211 LEU A N 1
ATOM 1712 C CA . LEU A 1 211 ? -2.463 1.167 -19.844 1 90.62 211 LEU A CA 1
ATOM 1713 C C . LEU A 1 211 ? -1.32 1.942 -20.484 1 90.62 211 LEU A C 1
ATOM 1715 O O . LEU A 1 211 ? -0.293 1.36 -20.844 1 90.62 211 LEU A O 1
ATOM 1719 N N . ALA A 1 212 ? -1.53 3.199 -20.625 1 91.81 212 ALA A N 1
ATOM 1720 C CA . ALA A 1 212 ? -0.499 4.055 -21.219 1 91.81 212 ALA A CA 1
ATOM 1721 C C . ALA A 1 212 ? 0.753 4.078 -20.344 1 91.81 212 ALA A C 1
ATOM 1723 O O . ALA A 1 212 ? 1.874 4.055 -20.859 1 91.81 212 ALA A O 1
ATOM 1724 N N . LEU A 1 213 ? 0.567 4.117 -19.062 1 92.44 213 LEU A N 1
ATOM 1725 C CA . LEU A 1 213 ? 1.7 4.102 -18.156 1 92.44 213 LEU A CA 1
ATOM 1726 C C . LEU A 1 213 ? 2.51 2.82 -18.297 1 92.44 213 LEU A C 1
ATOM 1728 O O . LEU A 1 213 ? 3.742 2.857 -18.312 1 92.44 213 LEU A O 1
ATOM 1732 N N . ASP A 1 214 ? 1.822 1.738 -18.422 1 91.06 214 ASP A N 1
ATOM 1733 C CA . ASP A 1 214 ? 2.498 0.462 -18.625 1 91.06 214 ASP A CA 1
ATOM 1734 C C . ASP A 1 214 ? 3.285 0.464 -19.938 1 91.06 214 ASP A C 1
ATOM 1736 O O . ASP A 1 214 ? 4.426 -0.003 -19.984 1 91.06 214 ASP A O 1
ATOM 1740 N N . ALA A 1 215 ? 2.664 0.947 -20.938 1 90.19 215 ALA A N 1
ATOM 1741 C CA . ALA A 1 215 ? 3.311 1.017 -22.25 1 90.19 215 ALA A CA 1
ATOM 1742 C C . ALA A 1 215 ? 4.543 1.913 -22.203 1 90.19 215 ALA A C 1
ATOM 1744 O O . ALA A 1 215 ? 5.566 1.603 -22.812 1 90.19 215 ALA A O 1
ATOM 1745 N N . LEU A 1 216 ? 4.449 3.01 -21.516 1 92.69 216 LEU A N 1
ATOM 1746 C CA . LEU A 1 216 ? 5.566 3.941 -21.391 1 92.69 216 LEU A CA 1
ATOM 1747 C C . LEU A 1 216 ? 6.73 3.289 -20.641 1 92.69 216 LEU A C 1
ATOM 1749 O O . LEU A 1 216 ? 7.887 3.455 -21.047 1 92.69 216 LEU A O 1
ATOM 1753 N N . LEU A 1 217 ? 6.41 2.58 -19.609 1 93.25 217 LEU A N 1
ATOM 1754 C CA . LEU A 1 217 ? 7.477 1.907 -18.875 1 93.25 217 LEU A CA 1
ATOM 1755 C C . LEU A 1 217 ? 8.172 0.878 -19.75 1 93.25 217 LEU A C 1
ATOM 1757 O O . LEU A 1 217 ? 9.406 0.795 -19.766 1 93.25 217 LEU A O 1
ATOM 1761 N N . ALA A 1 218 ? 7.395 0.103 -20.438 1 90.56 218 ALA A N 1
ATOM 1762 C CA . ALA A 1 218 ? 7.961 -0.876 -21.375 1 90.56 218 ALA A CA 1
ATOM 1763 C C . ALA A 1 218 ? 8.859 -0.203 -22.391 1 90.56 218 ALA A C 1
ATOM 1765 O O . ALA A 1 218 ? 9.938 -0.718 -22.719 1 90.56 218 ALA A O 1
ATOM 1766 N N . LYS A 1 219 ? 8.406 0.891 -22.875 1 91.44 219 LYS A N 1
ATOM 1767 C CA . LYS A 1 219 ? 9.188 1.661 -23.844 1 91.44 219 LYS A CA 1
ATOM 1768 C C . LYS A 1 219 ? 10.5 2.133 -23.219 1 91.44 219 LYS A C 1
ATOM 1770 O O . LYS A 1 219 ? 11.555 2.037 -23.859 1 91.44 219 LYS A O 1
ATOM 1775 N N . ALA A 1 220 ? 10.43 2.641 -22.031 1 93.38 220 ALA A N 1
ATOM 1776 C CA . ALA A 1 220 ? 11.633 3.102 -21.344 1 93.38 220 ALA A CA 1
ATOM 1777 C C . ALA A 1 220 ? 12.633 1.967 -21.172 1 93.38 220 ALA A C 1
ATOM 1779 O O . ALA A 1 220 ? 13.836 2.152 -21.406 1 93.38 220 ALA A O 1
ATOM 1780 N N . ILE A 1 221 ? 12.172 0.836 -20.812 1 91.38 221 ILE A N 1
ATOM 1781 C CA . ILE A 1 221 ? 13.039 -0.323 -20.609 1 91.38 221 ILE A CA 1
ATOM 1782 C C . ILE A 1 221 ? 13.664 -0.742 -21.922 1 91.38 221 ILE A C 1
ATOM 1784 O O . ILE A 1 221 ? 14.859 -1.036 -21.984 1 91.38 221 ILE A O 1
ATOM 1788 N N . SER A 1 222 ? 12.844 -0.774 -22.922 1 89.81 222 SER A N 1
ATOM 1789 C CA . SER A 1 222 ? 13.336 -1.158 -24.234 1 89.81 222 SER A CA 1
ATOM 1790 C C . SER A 1 222 ? 14.445 -0.228 -24.703 1 89.81 222 SER A C 1
ATOM 1792 O O . SER A 1 222 ? 15.469 -0.686 -25.219 1 89.81 222 SER A O 1
ATOM 1794 N N . ILE A 1 223 ? 14.234 1.048 -24.562 1 92.25 223 ILE A N 1
ATOM 1795 C CA . ILE A 1 223 ? 15.242 2.031 -24.938 1 92.25 223 ILE A CA 1
ATOM 1796 C C . ILE A 1 223 ? 16.516 1.817 -24.125 1 92.25 223 ILE A C 1
ATOM 1798 O O . ILE A 1 223 ? 17.625 1.814 -24.672 1 92.25 223 ILE A O 1
ATOM 1802 N N . TYR A 1 224 ? 16.328 1.604 -22.875 1 91.75 224 TYR A N 1
ATOM 1803 C CA . TYR A 1 224 ? 17.453 1.419 -21.969 1 91.75 224 TYR A CA 1
ATOM 1804 C C . TYR A 1 224 ? 18.281 0.205 -22.359 1 91.75 224 TYR A C 1
ATOM 1806 O O . TYR A 1 224 ? 19.5 0.29 -22.469 1 91.75 224 TYR A O 1
ATOM 1814 N N . VAL A 1 225 ? 17.625 -0.898 -22.578 1 87.69 225 VAL A N 1
ATOM 1815 C CA . VAL A 1 225 ? 18.312 -2.146 -22.891 1 87.69 225 VAL A CA 1
ATOM 1816 C C . VAL A 1 225 ? 19.047 -2.004 -24.234 1 87.69 225 VAL A C 1
ATOM 1818 O O . VAL A 1 225 ? 20.172 -2.465 -24.375 1 87.69 225 VAL A O 1
ATOM 1821 N N . ARG A 1 226 ? 18.422 -1.41 -25.141 1 88.38 226 ARG A N 1
ATOM 1822 C CA . ARG A 1 226 ? 19 -1.229 -26.469 1 88.38 226 ARG A CA 1
ATOM 1823 C C . ARG A 1 226 ? 20.234 -0.331 -26.406 1 88.38 226 ARG A C 1
ATOM 1825 O O . ARG A 1 226 ? 21.266 -0.647 -27 1 88.38 226 ARG A O 1
ATOM 1832 N N . GLN A 1 227 ? 20.172 0.688 -25.688 1 91.56 227 GLN A N 1
ATOM 1833 C CA . GLN A 1 227 ? 21.234 1.681 -25.688 1 91.56 227 GLN A CA 1
ATOM 1834 C C . GLN A 1 227 ? 22.406 1.239 -24.797 1 91.56 227 GLN A C 1
ATOM 1836 O O . GLN A 1 227 ? 23.562 1.557 -25.078 1 91.56 227 GLN A O 1
ATOM 1841 N N . LYS A 1 228 ? 22.125 0.562 -23.734 1 87.5 228 LYS A N 1
ATOM 1842 C CA . LYS A 1 228 ? 23.188 0.145 -22.812 1 87.5 228 LYS A CA 1
ATOM 1843 C C . LYS A 1 228 ? 23.703 -1.246 -23.172 1 87.5 228 LYS A C 1
ATOM 1845 O O . LYS A 1 228 ? 24.641 -1.746 -22.531 1 87.5 228 LYS A O 1
ATOM 1850 N N . GLU A 1 229 ? 23.156 -1.831 -24.125 1 80.75 229 GLU A N 1
ATOM 1851 C CA . GLU A 1 229 ? 23.562 -3.156 -24.578 1 80.75 229 GLU A CA 1
ATOM 1852 C C . GLU A 1 229 ? 23.578 -4.16 -23.422 1 80.75 229 GLU A C 1
ATOM 1854 O O . GLU A 1 229 ? 24.547 -4.906 -23.266 1 80.75 229 GLU A O 1
ATOM 1859 N N . LEU A 1 230 ? 22.719 -4.016 -22.578 1 75.81 230 LEU A N 1
ATOM 1860 C CA . LEU A 1 230 ? 22.641 -4.91 -21.422 1 75.81 230 LEU A CA 1
ATOM 1861 C C . LEU A 1 230 ? 21.781 -6.125 -21.734 1 75.81 230 LEU A C 1
ATOM 1863 O O . LEU A 1 230 ? 20.844 -6.039 -22.531 1 75.81 230 LEU A O 1
ATOM 1867 N N . PRO A 1 231 ? 22.328 -7.203 -21.109 1 75.19 231 PRO A N 1
ATOM 1868 C CA . PRO A 1 231 ? 21.422 -8.352 -21.234 1 75.19 231 PRO A CA 1
ATOM 1869 C C . PRO A 1 231 ? 20.062 -8.109 -20.609 1 75.19 231 PRO A C 1
ATOM 1871 O O . PRO A 1 231 ? 19.969 -7.668 -19.469 1 75.19 231 PRO A O 1
ATOM 1874 N N . ILE A 1 232 ? 19.094 -8.359 -21.406 1 69.62 232 ILE A N 1
ATOM 1875 C CA . ILE A 1 232 ? 17.703 -8.125 -21.016 1 69.62 232 ILE A CA 1
ATOM 1876 C C . ILE A 1 232 ? 17.359 -9.023 -19.828 1 69.62 232 ILE A C 1
ATOM 1878 O O . ILE A 1 232 ? 16.484 -8.68 -19.016 1 69.62 232 ILE A O 1
ATOM 1882 N N . GLY A 1 233 ? 18.172 -10.062 -19.656 1 75.75 233 GLY A N 1
ATOM 1883 C CA . GLY A 1 233 ? 17.891 -11.062 -18.641 1 75.75 233 GLY A CA 1
ATOM 1884 C C . GLY A 1 233 ? 18.125 -10.562 -17.234 1 75.75 233 GLY A C 1
ATOM 1885 O O . GLY A 1 233 ? 17.719 -11.203 -16.266 1 75.75 233 GLY A O 1
ATOM 1886 N N . THR A 1 234 ? 18.578 -9.359 -17.094 1 80.75 234 THR A N 1
ATOM 1887 C CA . THR A 1 234 ? 18.859 -8.852 -15.758 1 80.75 234 THR A CA 1
ATOM 1888 C C . THR A 1 234 ? 17.641 -8.117 -15.188 1 80.75 234 THR A C 1
ATOM 1890 O O . THR A 1 234 ? 17.562 -7.879 -13.977 1 80.75 234 THR A O 1
ATOM 1893 N N . ILE A 1 235 ? 16.625 -7.824 -16 1 86 235 ILE A N 1
ATOM 1894 C CA . ILE A 1 235 ? 15.508 -6.98 -15.617 1 86 235 ILE A CA 1
ATOM 1895 C C . ILE A 1 235 ? 14.555 -7.773 -14.719 1 86 235 ILE A C 1
ATOM 1897 O O . ILE A 1 235 ? 14.086 -7.266 -13.695 1 86 235 ILE A O 1
ATOM 1901 N N . PRO A 1 236 ? 14.375 -9.094 -15.039 1 85.69 236 PRO A N 1
ATOM 1902 C CA . PRO A 1 236 ? 13.367 -9.844 -14.281 1 85.69 236 PRO A CA 1
ATOM 1903 C C . PRO A 1 236 ? 13.742 -10.023 -12.812 1 85.69 236 PRO A C 1
ATOM 1905 O O . PRO A 1 236 ? 12.867 -10.266 -11.977 1 85.69 236 PRO A O 1
ATOM 1908 N N . ILE A 1 237 ? 14.969 -9.914 -12.523 1 86.69 237 ILE A N 1
ATOM 1909 C CA . ILE A 1 237 ? 15.422 -10.211 -11.164 1 86.69 237 ILE A CA 1
ATOM 1910 C C . ILE A 1 237 ? 15.367 -8.945 -10.312 1 86.69 237 ILE A C 1
ATOM 1912 O O . ILE A 1 237 ? 15.5 -9.008 -9.094 1 86.69 237 ILE A O 1
ATOM 1916 N N . LEU A 1 238 ? 15.102 -7.789 -10.93 1 89.81 238 LEU A N 1
ATOM 1917 C CA . LEU A 1 238 ? 15.094 -6.52 -10.219 1 89.81 238 LEU A CA 1
ATOM 1918 C C . LEU A 1 238 ? 13.781 -6.324 -9.461 1 89.81 238 LEU A C 1
ATOM 1920 O O . LEU A 1 238 ? 12.781 -6.973 -9.781 1 89.81 238 LEU A O 1
ATOM 1924 N N . THR A 1 239 ? 13.836 -5.531 -8.438 1 91.75 239 THR A N 1
ATOM 1925 C CA . THR A 1 239 ? 12.625 -5.027 -7.793 1 91.75 239 THR A CA 1
ATOM 1926 C C . THR A 1 239 ? 12.117 -3.775 -8.508 1 91.75 239 THR A C 1
ATOM 1928 O O . THR A 1 239 ? 12.797 -3.23 -9.375 1 91.75 239 THR A O 1
ATOM 1931 N N . ASN A 1 240 ? 10.938 -3.312 -8.133 1 93 240 ASN A N 1
ATOM 1932 C CA . ASN A 1 240 ? 10.383 -2.094 -8.719 1 93 240 ASN A CA 1
ATOM 1933 C C . ASN A 1 240 ? 11.336 -0.912 -8.547 1 93 240 ASN A C 1
ATOM 1935 O O . ASN A 1 240 ? 11.633 -0.205 -9.516 1 93 240 ASN A O 1
ATOM 1939 N N . HIS A 1 241 ? 11.805 -0.82 -7.383 1 89.44 241 HIS A N 1
ATOM 1940 C CA . HIS A 1 241 ? 12.633 0.339 -7.066 1 89.44 241 HIS A CA 1
ATOM 1941 C C . HIS A 1 241 ? 13.992 0.254 -7.758 1 89.44 241 HIS A C 1
ATOM 1943 O O . HIS A 1 241 ? 14.516 1.264 -8.227 1 89.44 241 HIS A O 1
ATOM 1949 N N . GLU A 1 242 ? 14.531 -0.941 -7.801 1 89.94 242 GLU A N 1
ATOM 1950 C CA . GLU A 1 242 ? 15.805 -1.126 -8.5 1 89.94 242 GLU A CA 1
ATOM 1951 C C . GLU A 1 242 ? 15.672 -0.8 -9.984 1 89.94 242 GLU A C 1
ATOM 1953 O O . GLU A 1 242 ? 16.562 -0.174 -10.57 1 89.94 242 GLU A O 1
ATOM 1958 N N . LEU A 1 243 ? 14.602 -1.21 -10.539 1 90.94 243 LEU A N 1
ATOM 1959 C CA . LEU A 1 243 ? 14.359 -0.917 -11.945 1 90.94 243 LEU A CA 1
ATOM 1960 C C . LEU A 1 243 ? 14.234 0.585 -12.18 1 90.94 243 LEU A C 1
ATOM 1962 O O . LEU A 1 243 ? 14.859 1.132 -13.094 1 90.94 243 LEU A O 1
ATOM 1966 N N . LEU A 1 244 ? 13.477 1.271 -11.344 1 91.88 244 LEU A N 1
ATOM 1967 C CA . LEU A 1 244 ? 13.289 2.709 -11.484 1 91.88 244 LEU A CA 1
ATOM 1968 C C . LEU A 1 244 ? 14.609 3.451 -11.352 1 91.88 244 LEU A C 1
ATOM 1970 O O . LEU A 1 244 ? 14.891 4.375 -12.117 1 91.88 244 LEU A O 1
ATOM 1974 N N . GLN A 1 245 ? 15.336 3.031 -10.461 1 89.19 245 GLN A N 1
ATOM 1975 C CA . GLN A 1 245 ? 16.625 3.68 -10.242 1 89.19 245 GLN A CA 1
ATOM 1976 C C . GLN A 1 245 ? 17.562 3.461 -11.43 1 89.19 245 GLN A C 1
ATOM 1978 O O . GLN A 1 245 ? 18.266 4.375 -11.844 1 89.19 245 GLN A O 1
ATOM 1983 N N . LEU A 1 246 ? 17.547 2.219 -11.852 1 89.12 246 LEU A N 1
ATOM 1984 C CA . LEU A 1 246 ? 18.344 1.895 -13.031 1 89.12 246 LEU A CA 1
ATOM 1985 C C . LEU A 1 246 ? 17.984 2.801 -14.203 1 89.12 246 LEU A C 1
ATOM 1987 O O . LEU A 1 246 ? 18.859 3.32 -14.891 1 89.12 246 LEU A O 1
ATOM 1991 N N . LEU A 1 247 ? 16.766 3.041 -14.391 1 92.06 247 LEU A N 1
ATOM 1992 C CA . LEU A 1 247 ? 16.266 3.844 -15.5 1 92.06 247 LEU A CA 1
ATOM 1993 C C . LEU A 1 247 ? 16.531 5.328 -15.258 1 92.06 247 LEU A C 1
ATOM 1995 O O . LEU A 1 247 ? 16.938 6.051 -16.172 1 92.06 247 LEU A O 1
ATOM 1999 N N . LEU A 1 248 ? 16.312 5.754 -14.094 1 91.38 248 LEU A N 1
ATOM 2000 C CA . LEU A 1 248 ? 16.484 7.16 -13.742 1 91.38 248 LEU A CA 1
ATOM 2001 C C . LEU A 1 248 ? 17.938 7.59 -13.898 1 91.38 248 LEU A C 1
ATOM 2003 O O . LEU A 1 248 ? 18.219 8.742 -14.234 1 91.38 248 LEU A O 1
ATOM 2007 N N . HIS A 1 249 ? 18.828 6.742 -13.688 1 88.62 249 HIS A N 1
ATOM 2008 C CA . HIS A 1 249 ? 20.25 7.066 -13.742 1 88.62 249 HIS A CA 1
ATOM 2009 C C . HIS A 1 249 ? 20.891 6.504 -15.008 1 88.62 249 HIS A C 1
ATOM 2011 O O . HIS A 1 249 ? 22.094 6.238 -15.023 1 88.62 249 HIS A O 1
ATOM 2017 N N . SER A 1 250 ? 20.094 6.277 -15.961 1 91.38 250 SER A N 1
ATOM 2018 C CA . SER A 1 250 ? 20.578 5.695 -17.203 1 91.38 250 SER A CA 1
ATOM 2019 C C . SER A 1 250 ? 21.375 6.711 -18.031 1 91.38 250 SER A C 1
ATOM 2021 O O . SER A 1 250 ? 22.141 6.336 -18.906 1 91.38 250 SER A O 1
ATOM 2023 N N . ASN A 1 251 ? 21.25 7.984 -17.766 1 94.56 251 ASN A N 1
ATOM 2024 C CA . ASN A 1 251 ? 21.812 9.07 -18.562 1 94.56 251 ASN A CA 1
ATOM 2025 C C . ASN A 1 251 ? 21.281 9.031 -20 1 94.56 251 ASN A C 1
ATOM 2027 O O . ASN A 1 251 ? 22.031 9.305 -20.938 1 94.56 251 ASN A O 1
ATOM 2031 N N . ILE A 1 252 ? 20.109 8.484 -20.188 1 96.12 252 ILE A N 1
ATOM 2032 C CA . ILE A 1 252 ? 19.375 8.516 -21.438 1 96.12 252 ILE A CA 1
ATOM 2033 C C . ILE A 1 252 ? 18.203 9.477 -21.328 1 96.12 252 ILE A C 1
ATOM 2035 O O . ILE A 1 252 ? 17.234 9.195 -20.625 1 96.12 252 ILE A O 1
ATOM 2039 N N . GLN A 1 253 ? 18.297 10.516 -22.062 1 96.44 253 GLN A N 1
ATOM 2040 C CA . GLN A 1 253 ? 17.344 11.617 -21.922 1 96.44 253 GLN A CA 1
ATOM 2041 C C . GLN A 1 253 ? 15.914 11.141 -22.125 1 96.44 253 GLN A C 1
ATOM 2043 O O . GLN A 1 253 ? 15.023 11.461 -21.328 1 96.44 253 GLN A O 1
ATOM 2048 N N . GLU A 1 254 ? 15.664 10.391 -23.188 1 95.94 254 GLU A N 1
ATOM 2049 C CA . GLU A 1 254 ? 14.32 9.914 -23.5 1 95.94 254 GLU A CA 1
ATOM 2050 C C . GLU A 1 254 ? 13.758 9.062 -22.375 1 95.94 254 GLU A C 1
ATOM 2052 O O . GLU A 1 254 ? 12.578 9.172 -22.031 1 95.94 254 GLU A O 1
ATOM 2057 N N . VAL A 1 255 ? 14.562 8.219 -21.781 1 96.62 255 VAL A N 1
ATOM 2058 C CA . VAL A 1 255 ? 14.156 7.352 -20.672 1 96.62 255 VAL A CA 1
ATOM 2059 C C . VAL A 1 255 ? 13.797 8.195 -19.453 1 96.62 255 VAL A C 1
ATOM 2061 O O . VAL A 1 255 ? 12.766 7.973 -18.828 1 96.62 255 VAL A O 1
ATOM 2064 N N . GLU A 1 256 ? 14.586 9.18 -19.234 1 95.56 256 GLU A N 1
ATOM 2065 C CA . GLU A 1 256 ? 14.359 10.047 -18.078 1 95.56 256 GLU A CA 1
ATOM 2066 C C . GLU A 1 256 ? 13.07 10.852 -18.25 1 95.56 256 GLU A C 1
ATOM 2068 O O . GLU A 1 256 ? 12.328 11.055 -17.281 1 95.56 256 GLU A O 1
ATOM 2073 N N . GLU A 1 257 ? 12.805 11.25 -19.453 1 95.56 257 GLU A N 1
ATOM 2074 C CA . GLU A 1 257 ? 11.586 12 -19.734 1 95.56 257 GLU A CA 1
ATOM 2075 C C . GLU A 1 257 ? 10.352 11.125 -19.531 1 95.56 257 GLU A C 1
ATOM 2077 O O . GLU A 1 257 ? 9.336 11.578 -19 1 95.56 257 GLU A O 1
ATOM 2082 N N . ILE A 1 258 ? 10.453 9.906 -19.969 1 95.62 258 ILE A N 1
ATOM 2083 C CA . ILE A 1 258 ? 9.344 8.977 -19.812 1 95.62 258 ILE A CA 1
ATOM 2084 C C . ILE A 1 258 ? 9.078 8.742 -18.328 1 95.62 258 ILE A C 1
ATOM 2086 O O . ILE A 1 258 ? 7.93 8.781 -17.875 1 95.62 258 ILE A O 1
ATOM 2090 N N . LEU A 1 259 ? 10.133 8.547 -17.578 1 95.56 259 LEU A N 1
ATOM 2091 C CA . LEU A 1 259 ? 9.984 8.289 -16.156 1 95.56 259 LEU A CA 1
ATOM 2092 C C . LEU A 1 259 ? 9.414 9.508 -15.438 1 95.56 259 LEU A C 1
ATOM 2094 O O . LEU A 1 259 ? 8.672 9.375 -14.461 1 95.56 259 LEU A O 1
ATOM 2098 N N . ASP A 1 260 ? 9.812 10.664 -15.938 1 94.44 260 ASP A N 1
ATOM 2099 C CA . ASP A 1 260 ? 9.258 11.891 -15.375 1 94.44 260 ASP A CA 1
ATOM 2100 C C . ASP A 1 260 ? 7.738 11.93 -15.516 1 94.44 260 ASP A C 1
ATOM 2102 O O . ASP A 1 260 ? 7.031 12.305 -14.578 1 94.44 260 ASP A O 1
ATOM 2106 N N . ILE A 1 261 ? 7.23 11.492 -16.578 1 93.94 261 ILE A N 1
ATOM 2107 C CA . ILE A 1 261 ? 5.793 11.445 -16.828 1 93.94 261 ILE A CA 1
ATOM 2108 C C . ILE A 1 261 ? 5.152 10.383 -15.938 1 93.94 261 ILE A C 1
ATOM 2110 O O . ILE A 1 261 ? 4.152 10.648 -15.266 1 93.94 261 ILE A O 1
ATOM 2114 N N . ILE A 1 262 ? 5.738 9.227 -15.867 1 93.25 262 ILE A N 1
ATOM 2115 C CA . ILE A 1 262 ? 5.18 8.094 -15.141 1 93.25 262 ILE A CA 1
ATOM 2116 C C . ILE A 1 262 ? 5.09 8.438 -13.656 1 93.25 262 ILE A C 1
ATOM 2118 O O . ILE A 1 262 ? 4.055 8.211 -13.023 1 93.25 262 ILE A O 1
ATOM 2122 N N . MET A 1 263 ? 6.09 9.062 -13.133 1 91.75 263 MET A N 1
ATOM 2123 C CA . MET A 1 263 ? 6.203 9.211 -11.688 1 91.75 263 MET A CA 1
ATOM 2124 C C . MET A 1 263 ? 5.559 10.516 -11.227 1 91.75 263 MET A C 1
ATOM 2126 O O . MET A 1 263 ? 4.996 10.586 -10.133 1 91.75 263 MET A O 1
ATOM 2130 N N . TRP A 1 264 ? 5.598 11.578 -12.164 1 90.94 264 TRP A N 1
ATOM 2131 C CA . TRP A 1 264 ? 5.289 12.906 -11.633 1 90.94 264 TRP A CA 1
ATOM 2132 C C . TRP A 1 264 ? 4.141 13.547 -12.398 1 90.94 264 TRP A C 1
ATOM 2134 O O . TRP A 1 264 ? 3.381 14.344 -11.844 1 90.94 264 TRP A O 1
ATOM 2144 N N . TYR A 1 265 ? 4.066 13.242 -13.695 1 91.31 265 TYR A N 1
ATOM 2145 C CA . TYR A 1 265 ? 3.117 14.016 -14.484 1 91.31 265 TYR A CA 1
ATOM 2146 C C . TYR A 1 265 ? 2.281 13.102 -15.375 1 91.31 265 TYR A C 1
ATOM 2148 O O . TYR A 1 265 ? 2.176 13.328 -16.578 1 91.31 265 TYR A O 1
ATOM 2156 N N . PRO A 1 266 ? 1.602 12.125 -14.766 1 91.31 266 PRO A N 1
ATOM 2157 C CA . PRO A 1 266 ? 0.769 11.242 -15.586 1 91.31 266 PRO A CA 1
ATOM 2158 C C . PRO A 1 266 ? -0.406 11.969 -16.234 1 91.31 266 PRO A C 1
ATOM 2160 O O . PRO A 1 266 ? -0.976 11.484 -17.219 1 91.31 266 PRO A O 1
ATOM 2163 N N . GLU A 1 267 ? -0.793 13.133 -15.734 1 88.19 267 GLU A N 1
ATOM 2164 C CA . GLU A 1 267 ? -1.9 13.914 -16.281 1 88.19 267 GLU A CA 1
ATOM 2165 C C . GLU A 1 267 ? -1.558 14.477 -17.656 1 88.19 267 GLU A C 1
ATOM 2167 O O . GLU A 1 267 ? -2.441 14.938 -18.375 1 88.19 267 GLU A O 1
ATOM 2172 N N . LYS A 1 268 ? -0.305 14.461 -17.984 1 90.31 268 LYS A N 1
ATOM 2173 C CA . LYS A 1 268 ? 0.116 14.945 -19.297 1 90.31 268 LYS A CA 1
ATOM 2174 C C . LYS A 1 268 ? -0.245 13.953 -20.391 1 90.31 268 LYS A C 1
ATOM 2176 O O . LYS A 1 268 ? -0.19 14.281 -21.578 1 90.31 268 LYS A O 1
ATOM 2181 N N . ILE A 1 269 ? -0.633 12.758 -20 1 92.62 269 ILE A N 1
ATOM 2182 C CA . ILE A 1 269 ? -1.054 11.75 -20.969 1 92.62 269 ILE A CA 1
ATOM 2183 C C . ILE A 1 269 ? -2.461 12.07 -21.469 1 92.62 269 ILE A C 1
ATOM 2185 O O . ILE A 1 269 ? -3.391 12.219 -20.672 1 92.62 269 ILE A O 1
ATOM 2189 N N . ILE A 1 270 ? -2.602 12.188 -22.734 1 92.75 270 ILE A N 1
ATOM 2190 C CA . ILE A 1 270 ? -3.895 12.445 -23.359 1 92.75 270 ILE A CA 1
ATOM 2191 C C . ILE A 1 270 ? -4.371 11.188 -24.094 1 92.75 270 ILE A C 1
ATOM 2193 O O . ILE A 1 270 ? -3.643 10.625 -24.906 1 92.75 270 ILE A O 1
ATOM 2197 N N . ILE A 1 271 ? -5.605 10.797 -23.828 1 93.81 271 ILE A N 1
ATOM 2198 C CA . ILE A 1 271 ? -6.148 9.57 -24.406 1 93.81 271 ILE A CA 1
ATOM 2199 C C . ILE A 1 271 ? -7.07 9.906 -25.578 1 93.81 271 ILE A C 1
ATOM 2201 O O . ILE A 1 271 ? -7.859 10.852 -25.5 1 93.81 271 ILE A O 1
ATOM 2205 N N . HIS A 1 272 ? -6.879 9.125 -26.594 1 94.12 272 HIS A N 1
ATOM 2206 C CA . HIS A 1 272 ? -7.715 9.266 -27.781 1 94.12 272 HIS A CA 1
ATOM 2207 C C . HIS A 1 272 ? -8.391 7.949 -28.141 1 94.12 272 HIS A C 1
ATOM 2209 O O . HIS A 1 272 ? -7.77 6.887 -28.078 1 94.12 272 HIS A O 1
ATOM 2215 N N . ASP A 1 273 ? -9.641 8.086 -28.562 1 92.62 273 ASP A N 1
ATOM 2216 C CA . ASP A 1 273 ? -10.383 6.891 -28.969 1 92.62 273 ASP A CA 1
ATOM 2217 C C . ASP A 1 273 ? -10.047 6.504 -30.406 1 92.62 273 ASP A C 1
ATOM 2219 O O . ASP A 1 273 ? -10.297 5.375 -30.828 1 92.62 273 ASP A O 1
ATOM 2223 N N . GLU A 1 274 ? -9.562 7.527 -31.078 1 93.38 274 GLU A N 1
ATOM 2224 C CA . GLU A 1 274 ? -9.188 7.309 -32.469 1 93.38 274 GLU A CA 1
ATOM 2225 C C . GLU A 1 274 ? -7.723 7.637 -32.719 1 93.38 274 GLU A C 1
ATOM 2227 O O . GLU A 1 274 ? -7.078 8.273 -31.875 1 93.38 274 GLU A O 1
ATOM 2232 N N . GLU A 1 275 ? -7.328 7.117 -33.812 1 92.75 275 GLU A N 1
ATOM 2233 C CA . GLU A 1 275 ? -5.938 7.383 -34.156 1 92.75 275 GLU A CA 1
ATOM 2234 C C . GLU A 1 275 ? -5.723 8.859 -34.469 1 92.75 275 GLU A C 1
ATOM 2236 O O . GLU A 1 275 ? -6.512 9.477 -35.188 1 92.75 275 GLU A O 1
ATOM 2241 N N . VAL A 1 276 ? -4.82 9.445 -33.781 1 91.94 276 VAL A N 1
ATOM 2242 C CA . VAL A 1 276 ? -4.469 10.844 -34.031 1 91.94 276 VAL A CA 1
ATOM 2243 C C . VAL A 1 276 ? -2.973 10.953 -34.312 1 91.94 276 VAL A C 1
ATOM 2245 O O . VAL A 1 276 ? -2.205 10.039 -34 1 91.94 276 VAL A O 1
ATOM 2248 N N . ASN A 1 277 ? -2.574 12.062 -34.844 1 88.94 277 ASN A N 1
ATOM 2249 C CA . ASN A 1 277 ? -1.172 12.281 -35.188 1 88.94 277 ASN A CA 1
ATOM 2250 C C . ASN A 1 277 ? -0.293 12.289 -33.938 1 88.94 277 ASN A C 1
ATOM 2252 O O . ASN A 1 277 ? -0.65 12.891 -32.938 1 88.94 277 ASN A O 1
ATOM 2256 N N . ASN A 1 278 ? 0.839 11.539 -33.969 1 89.19 278 ASN A N 1
ATOM 2257 C CA . ASN A 1 278 ? 1.866 11.508 -32.938 1 89.19 278 ASN A CA 1
ATOM 2258 C C . ASN A 1 278 ? 1.387 10.75 -31.703 1 89.19 278 ASN A C 1
ATOM 2260 O O . ASN A 1 278 ? 1.916 10.938 -30.609 1 89.19 278 ASN A O 1
ATOM 2264 N N . ALA A 1 279 ? 0.232 10.047 -31.922 1 93.25 279 ALA A N 1
ATOM 2265 C CA . ALA A 1 279 ? -0.238 9.242 -30.797 1 93.25 279 ALA A CA 1
ATOM 2266 C C . ALA A 1 279 ? 0.228 7.793 -30.922 1 93.25 279 ALA A C 1
ATOM 2268 O O . ALA A 1 279 ? 0.393 7.281 -32.031 1 93.25 279 ALA A O 1
ATOM 2269 N N . GLU A 1 280 ? 0.487 7.203 -29.859 1 93.25 280 GLU A N 1
ATOM 2270 C CA . GLU A 1 280 ? 0.869 5.797 -29.812 1 93.25 280 GLU A CA 1
ATOM 2271 C C . GLU A 1 280 ? -0.328 4.91 -29.469 1 93.25 280 GLU A C 1
ATOM 2273 O O . GLU A 1 280 ? -1.221 5.328 -28.719 1 93.25 280 GLU A O 1
ATOM 2278 N N . LYS A 1 281 ? -0.23 3.764 -29.969 1 93.31 281 LYS A N 1
ATOM 2279 C CA . LYS A 1 281 ? -1.351 2.836 -29.859 1 93.31 281 LYS A CA 1
ATOM 2280 C C . LYS A 1 281 ? -1.21 1.96 -28.609 1 93.31 281 LYS A C 1
ATOM 2282 O O . LYS A 1 281 ? -0.107 1.527 -28.281 1 93.31 281 LYS A O 1
ATOM 2287 N N . ILE A 1 282 ? -2.303 1.732 -27.969 1 90.94 282 ILE A N 1
ATOM 2288 C CA . ILE A 1 282 ? -2.402 0.785 -26.875 1 90.94 282 ILE A CA 1
ATOM 2289 C C . ILE A 1 282 ? -3.611 -0.124 -27.078 1 90.94 282 ILE A C 1
ATOM 2291 O O . ILE A 1 282 ? -4.715 0.353 -27.344 1 90.94 282 ILE A O 1
ATOM 2295 N N . GLU A 1 283 ? -3.412 -1.37 -26.938 1 89.62 283 GLU A N 1
ATOM 2296 C CA . GLU A 1 283 ? -4.484 -2.332 -27.188 1 89.62 283 GLU A CA 1
ATOM 2297 C C . GLU A 1 283 ? -4.73 -3.203 -25.953 1 89.62 283 GLU A C 1
ATOM 2299 O O . GLU A 1 283 ? -3.791 -3.758 -25.391 1 89.62 283 GLU A O 1
ATOM 2304 N N . VAL A 1 284 ? -5.961 -3.225 -25.516 1 90.75 284 VAL A N 1
ATOM 2305 C CA . VAL A 1 284 ? -6.379 -4.207 -24.516 1 90.75 284 VAL A CA 1
ATOM 2306 C C . VAL A 1 284 ? -6.672 -5.539 -25.203 1 90.75 284 VAL A C 1
ATOM 2308 O O . VAL A 1 284 ? -7.746 -5.727 -25.781 1 90.75 284 VAL A O 1
ATOM 2311 N N . LYS A 1 285 ? -5.762 -6.422 -25.016 1 81.62 285 LYS A N 1
ATOM 2312 C CA . LYS A 1 285 ? -5.879 -7.676 -25.75 1 81.62 285 LYS A CA 1
ATOM 2313 C C . LYS A 1 285 ? -6.57 -8.742 -24.906 1 81.62 285 LYS A C 1
ATOM 2315 O O . LYS A 1 285 ? -7.199 -9.656 -25.453 1 81.62 285 LYS A O 1
ATOM 2320 N N . LYS A 1 286 ? -6.367 -8.602 -23.641 1 84.12 286 LYS A N 1
ATOM 2321 C CA . LYS A 1 286 ? -6.84 -9.68 -22.766 1 84.12 286 LYS A CA 1
ATOM 2322 C C . LYS A 1 286 ? -7.621 -9.133 -21.578 1 84.12 286 LYS A C 1
ATOM 2324 O O . LYS A 1 286 ? -7.242 -8.109 -21 1 84.12 286 LYS A O 1
ATOM 2329 N N . VAL A 1 287 ? -8.766 -9.742 -21.328 1 91.31 287 VAL A N 1
ATOM 2330 C CA . VAL A 1 287 ? -9.531 -9.516 -20.109 1 91.31 287 VAL A CA 1
ATOM 2331 C C . VAL A 1 287 ? -9.781 -10.844 -19.391 1 91.31 287 VAL A C 1
ATOM 2333 O O . VAL A 1 287 ? -9.703 -11.906 -20.016 1 91.31 287 VAL A O 1
ATOM 2336 N N . TYR A 1 288 ? -9.945 -10.82 -18.094 1 90.62 288 TYR A N 1
ATOM 2337 C CA . TYR A 1 288 ? -10.266 -12.008 -17.312 1 90.62 288 TYR A CA 1
ATOM 2338 C C . TYR A 1 288 ? -11.758 -12.07 -17 1 90.62 288 TYR A C 1
ATOM 2340 O O . TYR A 1 288 ? -12.188 -11.719 -15.898 1 90.62 288 TYR A O 1
ATOM 2348 N N . ASP A 1 289 ? -12.477 -12.594 -17.969 1 92.62 289 ASP A N 1
ATOM 2349 C CA . ASP A 1 289 ? -13.93 -12.656 -17.844 1 92.62 289 ASP A CA 1
ATOM 2350 C C . ASP A 1 289 ? -14.359 -13.898 -17.062 1 92.62 289 ASP A C 1
ATOM 2352 O O . ASP A 1 289 ? -15.133 -14.719 -17.562 1 92.62 289 ASP A O 1
ATOM 2356 N N . LYS A 1 290 ? -13.938 -13.977 -15.852 1 95.31 290 LYS A N 1
ATOM 2357 C CA . LYS A 1 290 ? -14.203 -15.109 -14.969 1 95.31 290 LYS A CA 1
ATOM 2358 C C . LYS A 1 290 ? -15.555 -14.953 -14.266 1 95.31 290 LYS A C 1
ATOM 2360 O O . LYS A 1 290 ? -15.992 -13.828 -14 1 95.31 290 LYS A O 1
ATOM 2365 N N . THR A 1 291 ? -16.172 -16.062 -13.984 1 96.5 291 THR A N 1
ATOM 2366 C CA . THR A 1 291 ? -17.453 -16.031 -13.273 1 96.5 291 THR A CA 1
ATOM 2367 C C . THR A 1 291 ? -17.438 -17.031 -12.117 1 96.5 291 THR A C 1
ATOM 2369 O O . THR A 1 291 ? -16.984 -18.172 -12.273 1 96.5 291 THR A O 1
ATOM 2372 N N . PRO A 1 292 ? -17.844 -16.578 -10.922 1 98.06 292 PRO A N 1
ATOM 2373 C CA . PRO A 1 292 ? -18.031 -17.547 -9.836 1 98.06 292 PRO A CA 1
ATOM 2374 C C . PRO A 1 292 ? -19.266 -18.422 -10.039 1 98.06 292 PRO A C 1
ATOM 2376 O O . PRO A 1 292 ? -20.047 -18.188 -10.961 1 98.06 292 PRO A O 1
ATOM 2379 N N . LEU A 1 293 ? -19.375 -19.453 -9.172 1 98.38 293 LEU A N 1
ATOM 2380 C CA . LEU A 1 293 ? -20.5 -20.359 -9.242 1 98.38 293 LEU A CA 1
ATOM 2381 C C . LEU A 1 293 ? -21.469 -20.094 -8.094 1 98.38 293 LEU A C 1
ATOM 2383 O O . LEU A 1 293 ? -21.094 -19.547 -7.062 1 98.38 293 LEU A O 1
ATOM 2387 N N . VAL A 1 294 ? -22.734 -20.438 -8.32 1 98.12 294 VAL A N 1
ATOM 2388 C CA . VAL A 1 294 ? -23.797 -20.531 -7.316 1 98.12 294 VAL A CA 1
ATOM 2389 C C . VAL A 1 294 ? -24.422 -21.922 -7.363 1 98.12 294 VAL A C 1
ATOM 2391 O O . VAL A 1 294 ? -25.141 -22.266 -8.312 1 98.12 294 VAL A O 1
ATOM 2394 N N . LYS A 1 295 ? -24.203 -22.703 -6.348 1 96 295 LYS A N 1
ATOM 2395 C CA . LYS A 1 295 ? -24.672 -24.078 -6.289 1 96 295 LYS A CA 1
ATOM 2396 C C . LYS A 1 295 ? -24.266 -24.859 -7.539 1 96 295 LYS A C 1
ATOM 2398 O O . LYS A 1 295 ? -25.109 -25.5 -8.172 1 96 295 LYS A O 1
ATOM 2403 N N . GLY A 1 296 ? -23.047 -24.594 -7.906 1 96.12 296 GLY A N 1
ATOM 2404 C CA . GLY A 1 296 ? -22.469 -25.391 -8.984 1 96.12 296 GLY A CA 1
ATOM 2405 C C . GLY A 1 296 ? -22.766 -24.828 -10.359 1 96.12 296 GLY A C 1
ATOM 2406 O O . GLY A 1 296 ? -22.266 -25.344 -11.367 1 96.12 296 GLY A O 1
ATOM 2407 N N . LYS A 1 297 ? -23.562 -23.797 -10.43 1 96.88 297 LYS A N 1
ATOM 2408 C CA . LYS A 1 297 ? -23.906 -23.188 -11.719 1 96.88 297 LYS A CA 1
ATOM 2409 C C . LYS A 1 297 ? -23.234 -21.828 -11.867 1 96.88 297 LYS A C 1
ATOM 2411 O O . LYS A 1 297 ? -23.156 -21.062 -10.898 1 96.88 297 LYS A O 1
ATOM 2416 N N . PRO A 1 298 ? -22.844 -21.547 -13.102 1 97 298 PRO A N 1
ATOM 2417 C CA . PRO A 1 298 ? -22.25 -20.219 -13.305 1 97 298 PRO A CA 1
ATOM 2418 C C . PRO A 1 298 ? -23.203 -19.078 -12.953 1 97 298 PRO A C 1
ATOM 2420 O O . PRO A 1 298 ? -24.359 -19.094 -13.367 1 97 298 PRO A O 1
ATOM 2423 N N . LEU A 1 299 ? -22.688 -18.109 -12.242 1 97.62 299 LEU A N 1
ATOM 2424 C CA . LEU A 1 299 ? -23.5 -16.969 -11.828 1 97.62 299 LEU A CA 1
ATOM 2425 C C . LEU A 1 299 ? -24.125 -16.281 -13.039 1 97.62 299 LEU A C 1
ATOM 2427 O O . LEU A 1 299 ? -25.25 -15.773 -12.969 1 97.62 299 LEU A O 1
ATOM 2431 N N . SER A 1 300 ? -23.359 -16.219 -14.156 1 94.44 300 SER A N 1
ATOM 2432 C CA . SER A 1 300 ? -23.812 -15.5 -15.352 1 94.44 300 SER A CA 1
ATOM 2433 C C . SER A 1 300 ? -25.047 -16.141 -15.953 1 94.44 300 SER A C 1
ATOM 2435 O O . SER A 1 300 ? -25.766 -15.516 -16.734 1 94.44 300 SER A O 1
ATOM 2437 N N . GLU A 1 301 ? -25.344 -17.344 -15.555 1 94.75 301 GLU A N 1
ATOM 2438 C CA . GLU A 1 301 ? -26.531 -18.047 -16.047 1 94.75 301 GLU A CA 1
ATOM 2439 C C . GLU A 1 301 ? -27.719 -17.828 -15.125 1 94.75 301 GLU A C 1
ATOM 2441 O O . GLU A 1 301 ? -28.859 -18.109 -15.508 1 94.75 301 GLU A O 1
ATOM 2446 N N . ILE A 1 302 ? -27.469 -17.375 -13.953 1 94.62 302 ILE A N 1
ATOM 2447 C CA . ILE A 1 302 ? -28.5 -17.266 -12.93 1 94.62 302 ILE A CA 1
ATOM 2448 C C . ILE A 1 302 ? -28.906 -15.805 -12.75 1 94.62 302 ILE A C 1
ATOM 2450 O O . ILE A 1 302 ? -30.016 -15.508 -12.32 1 94.62 302 ILE A O 1
ATOM 2454 N N . SER A 1 303 ? -27.984 -14.922 -13.023 1 95.81 303 SER A N 1
ATOM 2455 C CA . SER A 1 303 ? -28.172 -13.5 -12.758 1 95.81 303 SER A CA 1
ATOM 2456 C C . SER A 1 303 ? -27.984 -12.672 -14.023 1 95.81 303 SER A C 1
ATOM 2458 O O . SER A 1 303 ? -26.875 -12.625 -14.578 1 95.81 303 SER A O 1
ATOM 2460 N N . SER A 1 304 ? -29.016 -11.961 -14.43 1 95.31 304 SER A N 1
ATOM 2461 C CA . SER A 1 304 ? -28.938 -11.102 -15.602 1 95.31 304 SER A CA 1
ATOM 2462 C C . SER A 1 304 ? -27.938 -9.961 -15.391 1 95.31 304 SER A C 1
ATOM 2464 O O . SER A 1 304 ? -27.25 -9.547 -16.328 1 95.31 304 SER A O 1
ATOM 2466 N N . GLU A 1 305 ? -27.938 -9.492 -14.219 1 95.94 305 GLU A N 1
ATOM 2467 C CA . GLU A 1 305 ? -26.984 -8.43 -13.891 1 95.94 305 GLU A CA 1
ATOM 2468 C C . GLU A 1 305 ? -25.547 -8.906 -14.039 1 95.94 305 GLU A C 1
ATOM 2470 O O . GLU A 1 305 ? -24.703 -8.188 -14.555 1 95.94 305 GLU A O 1
ATOM 2475 N N . ALA A 1 306 ? -25.312 -10.086 -13.578 1 95.88 306 ALA A N 1
ATOM 2476 C CA . ALA A 1 306 ? -23.969 -10.656 -13.688 1 95.88 306 ALA A CA 1
ATOM 2477 C C . ALA A 1 306 ? -23.594 -10.875 -15.148 1 95.88 306 ALA A C 1
ATOM 2479 O O . ALA A 1 306 ? -22.438 -10.648 -15.539 1 95.88 306 ALA A O 1
ATOM 2480 N N . LYS A 1 307 ? -24.516 -11.344 -15.875 1 95.81 307 LYS A N 1
ATOM 2481 C CA . LYS A 1 307 ? -24.281 -11.531 -17.312 1 95.81 307 LYS A CA 1
ATOM 2482 C C . LYS A 1 307 ? -23.938 -10.211 -17.984 1 95.81 307 LYS A C 1
ATOM 2484 O O . LYS A 1 307 ? -23.031 -10.156 -18.828 1 95.81 307 LYS A O 1
ATOM 2489 N N . TYR A 1 308 ? -24.672 -9.227 -17.609 1 96.81 308 TYR A N 1
ATOM 2490 C CA . TYR A 1 308 ? -24.406 -7.898 -18.156 1 96.81 308 TYR A CA 1
ATOM 2491 C C . TYR A 1 308 ? -23 -7.43 -17.812 1 96.81 308 TYR A C 1
ATOM 2493 O O . TYR A 1 308 ? -22.281 -6.934 -18.672 1 96.81 308 TYR A O 1
ATOM 2501 N N . LYS A 1 309 ? -22.594 -7.559 -16.594 1 96.31 309 LYS A N 1
ATOM 2502 C CA . LYS A 1 309 ? -21.266 -7.156 -16.156 1 96.31 309 LYS A CA 1
ATOM 2503 C C . LYS A 1 309 ? -20.172 -7.945 -16.875 1 96.31 309 LYS A C 1
ATOM 2505 O O . LYS A 1 309 ? -19.125 -7.395 -17.234 1 96.31 309 LYS A O 1
ATOM 2510 N N . LEU A 1 310 ? -20.422 -9.203 -17.031 1 95.94 310 LEU A N 1
ATOM 2511 C CA . LEU A 1 310 ? -19.469 -10.031 -17.75 1 95.94 310 LEU A CA 1
ATOM 2512 C C . LEU A 1 310 ? -19.297 -9.547 -19.188 1 95.94 310 LEU A C 1
ATOM 2514 O O . LEU A 1 310 ? -18.172 -9.508 -19.703 1 95.94 310 LEU A O 1
ATOM 2518 N N . ASN A 1 311 ? -20.344 -9.188 -19.812 1 95.94 311 ASN A N 1
ATOM 2519 C CA . ASN A 1 311 ? -20.297 -8.641 -21.156 1 95.94 311 ASN A CA 1
ATOM 2520 C C . ASN A 1 311 ? -19.562 -7.297 -21.188 1 95.94 311 ASN A C 1
ATOM 2522 O O . ASN A 1 311 ? -18.828 -7.008 -22.125 1 95.94 311 ASN A O 1
ATOM 2526 N N . GLN A 1 312 ? -19.797 -6.5 -20.188 1 96.31 312 GLN A N 1
ATOM 2527 C CA . GLN A 1 312 ? -19.094 -5.234 -20.078 1 96.31 312 GLN A CA 1
ATOM 2528 C C . GLN A 1 312 ? -17.578 -5.461 -19.953 1 96.31 312 GLN A C 1
ATOM 2530 O O . GLN A 1 312 ? -16.797 -4.746 -20.578 1 96.31 312 GLN A O 1
ATOM 2535 N N . ILE A 1 313 ? -17.234 -6.441 -19.203 1 96.19 313 ILE A N 1
ATOM 2536 C CA . ILE A 1 313 ? -15.82 -6.777 -19.031 1 96.19 313 ILE A CA 1
ATOM 2537 C C . ILE A 1 313 ? -15.211 -7.133 -20.391 1 96.19 313 ILE A C 1
ATOM 2539 O O . ILE A 1 313 ? -14.133 -6.652 -20.734 1 96.19 313 ILE A O 1
ATOM 2543 N N . ARG A 1 314 ? -15.883 -7.883 -21.156 1 95.44 314 ARG A N 1
ATOM 2544 C CA . ARG A 1 314 ? -15.406 -8.297 -22.469 1 95.44 314 ARG A CA 1
ATOM 2545 C C . ARG A 1 314 ? -15.289 -7.098 -23.406 1 95.44 314 ARG A C 1
ATOM 2547 O O . ARG A 1 314 ? -14.414 -7.062 -24.281 1 95.44 314 ARG A O 1
ATOM 2554 N N . SER A 1 315 ? -16.109 -6.117 -23.141 1 95 315 SER A N 1
ATOM 2555 C CA . SER A 1 315 ? -16.156 -4.949 -24.016 1 95 315 SER A CA 1
ATOM 2556 C C . SER A 1 315 ? -14.984 -4.008 -23.75 1 95 315 SER A C 1
ATOM 2558 O O . SER A 1 315 ? -14.75 -3.062 -24.5 1 95 315 SER A O 1
ATOM 2560 N N . PHE A 1 316 ? -14.242 -4.285 -22.703 1 94.12 316 PHE A N 1
ATOM 2561 C CA . PHE A 1 316 ? -13.078 -3.461 -22.406 1 94.12 316 PHE A CA 1
ATOM 2562 C C . PHE A 1 316 ? -11.961 -3.734 -23.406 1 94.12 316 PHE A C 1
ATOM 2564 O O . PHE A 1 316 ? -10.992 -2.973 -23.484 1 94.12 316 PHE A O 1
ATOM 2571 N N . LYS A 1 317 ? -12.094 -4.848 -24.156 1 93.31 317 LYS A N 1
ATOM 2572 C CA . LYS A 1 317 ? -11.141 -5.117 -25.234 1 93.31 317 LYS A CA 1
ATOM 2573 C C . LYS A 1 317 ? -11.289 -4.098 -26.359 1 93.31 317 LYS A C 1
ATOM 2575 O O . LYS A 1 317 ? -12.273 -4.117 -27.094 1 93.31 317 LYS A O 1
ATOM 2580 N N . LYS A 1 318 ? -10.359 -3.213 -26.375 1 91.75 318 LYS A N 1
ATOM 2581 C CA . LYS A 1 318 ? -10.422 -2.166 -27.406 1 91.75 318 LYS A CA 1
ATOM 2582 C C . LYS A 1 318 ? -9.07 -1.465 -27.547 1 91.75 318 LYS A C 1
ATOM 2584 O O . LYS A 1 318 ? -8.141 -1.74 -26.797 1 91.75 318 LYS A O 1
ATOM 2589 N N . ILE A 1 319 ? -9 -0.656 -28.594 1 93.88 319 ILE A N 1
ATOM 2590 C CA . ILE A 1 319 ? -7.766 0.059 -28.906 1 93.88 319 ILE A CA 1
ATOM 2591 C C . ILE A 1 319 ? -7.91 1.528 -28.516 1 93.88 319 ILE A C 1
ATOM 2593 O O . ILE A 1 319 ? -8.953 2.143 -28.766 1 93.88 319 ILE A O 1
ATOM 2597 N N . TYR A 1 320 ? -6.922 1.953 -27.828 1 94.31 320 TYR A N 1
ATOM 2598 C CA . TYR A 1 320 ? -6.801 3.371 -27.516 1 94.31 320 TYR A CA 1
ATOM 2599 C C . TYR A 1 320 ? -5.516 3.953 -28.094 1 94.31 320 TYR A C 1
ATOM 2601 O O . TYR A 1 320 ? -4.652 3.215 -28.578 1 94.31 320 TYR A O 1
ATOM 2609 N N . TYR A 1 321 ? -5.516 5.242 -28.109 1 95.56 321 TYR A N 1
ATOM 2610 C CA . TYR A 1 321 ? -4.309 5.965 -28.484 1 95.56 321 TYR A CA 1
ATOM 2611 C C . TYR A 1 321 ? -3.951 7.012 -27.438 1 95.56 321 TYR A C 1
ATOM 2613 O O . TYR A 1 321 ? -4.832 7.535 -26.734 1 95.56 321 TYR A O 1
ATOM 2621 N N . TYR A 1 322 ? -2.678 7.156 -27.203 1 94.44 322 TYR A N 1
ATOM 2622 C CA . TYR A 1 322 ? -2.297 8.172 -26.219 1 94.44 322 TYR A CA 1
ATOM 2623 C C . TYR A 1 322 ? -1.173 9.047 -26.75 1 94.44 322 TYR A C 1
ATOM 2625 O O . TYR A 1 322 ? -0.344 8.594 -27.547 1 94.44 322 TYR A O 1
ATOM 2633 N N . SER A 1 323 ? -1.232 10.32 -26.422 1 93.81 323 SER A N 1
ATOM 2634 C CA . SER A 1 323 ? -0.223 11.336 -26.734 1 93.81 323 SER A CA 1
ATOM 2635 C C . SER A 1 323 ? 0.106 12.172 -25.5 1 93.81 323 SER A C 1
ATOM 2637 O O . SER A 1 323 ? -0.299 11.836 -24.391 1 93.81 323 SER A O 1
ATOM 2639 N N . PHE A 1 324 ? 1.068 13.141 -25.625 1 89.44 324 PHE A N 1
ATOM 2640 C CA . PHE A 1 324 ? 1.464 13.984 -24.5 1 89.44 324 PHE A CA 1
ATOM 2641 C C . PHE A 1 324 ? 1.067 15.438 -24.75 1 89.44 324 PHE A C 1
ATOM 2643 O O . PHE A 1 324 ? 1.083 15.898 -25.891 1 89.44 324 PHE A O 1
ATOM 2650 N N . LEU A 1 325 ? 0.637 16.078 -23.688 1 77.25 325 LEU A N 1
ATOM 2651 C CA . LEU A 1 325 ? 0.382 17.516 -23.766 1 77.25 325 LEU A CA 1
ATOM 2652 C C . LEU A 1 325 ? 1.677 18.297 -23.984 1 77.25 325 LEU A C 1
ATOM 2654 O O . LEU A 1 325 ? 2.693 18.016 -23.344 1 77.25 325 LEU A O 1
ATOM 2658 N N . ASP A 1 326 ? 1.971 18.891 -25.156 1 64.69 326 ASP A N 1
ATOM 2659 C CA . ASP A 1 326 ? 3.123 19.734 -25.469 1 64.69 326 ASP A CA 1
ATOM 2660 C C . ASP A 1 326 ? 3.342 20.781 -24.391 1 64.69 326 ASP A C 1
ATOM 2662 O O . ASP A 1 326 ? 2.381 21.312 -23.828 1 64.69 326 ASP A O 1
ATOM 2666 N N . LYS A 1 327 ? 4.617 20.922 -23.766 1 51.78 327 LYS A N 1
ATOM 2667 C CA . LYS A 1 327 ? 5.039 21.953 -22.812 1 51.78 327 LYS A CA 1
ATOM 2668 C C . LYS A 1 327 ? 4.363 23.281 -23.109 1 51.78 327 LYS A C 1
ATOM 2670 O O . LYS A 1 327 ? 4.223 24.125 -22.203 1 51.78 327 LYS A O 1
ATOM 2675 N N . SER A 1 328 ? 4.246 23.641 -24.328 1 40 328 SER A N 1
ATOM 2676 C CA . SER A 1 328 ? 3.861 25 -24.656 1 40 328 SER A CA 1
ATOM 2677 C C . SER A 1 328 ? 2.426 25.297 -24.234 1 40 328 SER A C 1
ATOM 2679 O O . SER A 1 328 ? 2.004 26.453 -24.219 1 40 328 SER A O 1
ATOM 2681 N N . GLN A 1 329 ? 1.52 24.453 -24.281 1 39.28 329 GLN A N 1
ATOM 2682 C CA . GLN A 1 329 ? 0.127 24.812 -24.016 1 39.28 329 GLN A CA 1
ATOM 2683 C C . GLN A 1 329 ? -0.209 24.672 -22.531 1 39.28 329 GLN A C 1
ATOM 2685 O O . GLN A 1 329 ? -1.354 24.891 -22.141 1 39.28 329 GLN A O 1
ATOM 2690 N N . GLY A 1 330 ? 0.477 24.047 -21.656 1 33.22 330 GLY A N 1
ATOM 2691 C CA . GLY A 1 330 ? 0.106 24.234 -20.266 1 33.22 330 GLY A CA 1
ATOM 2692 C C . GLY A 1 330 ? 0.685 25.5 -19.656 1 33.22 330 GLY A C 1
ATOM 2693 O O . GLY A 1 330 ? 1.678 26.031 -20.141 1 33.22 330 GLY A O 1
ATOM 2694 N N . MET B 1 1 ? -10.305 6.32 -7.562 1 43.5 1 MET B N 1
ATOM 2695 C CA . MET B 1 1 ? -9.625 7.609 -7.684 1 43.5 1 MET B CA 1
ATOM 2696 C C . MET B 1 1 ? -8.227 7.434 -8.266 1 43.5 1 MET B C 1
ATOM 2698 O O . MET B 1 1 ? -7.496 6.523 -7.875 1 43.5 1 MET B O 1
ATOM 2702 N N . GLN B 1 2 ? -8.156 7.867 -9.477 1 56.53 2 GLN B N 1
ATOM 2703 C CA . GLN B 1 2 ? -6.805 8.047 -9.992 1 56.53 2 GLN B CA 1
ATOM 2704 C C . GLN B 1 2 ? -6.191 9.344 -9.469 1 56.53 2 GLN B C 1
ATOM 2706 O O . GLN B 1 2 ? -6.883 10.359 -9.336 1 56.53 2 GLN B O 1
ATOM 2711 N N . TYR B 1 3 ? -5.211 9.133 -8.656 1 62.31 3 TYR B N 1
ATOM 2712 C CA . TYR B 1 3 ? -4.492 10.281 -8.102 1 62.31 3 TYR B CA 1
ATOM 2713 C C . TYR B 1 3 ? -4.02 11.219 -9.203 1 62.31 3 TYR B C 1
ATOM 2715 O O . TYR B 1 3 ? -3.004 11.898 -9.062 1 62.31 3 TYR B O 1
ATOM 2723 N N . ILE B 1 4 ? -4.66 11.117 -10.391 1 57.81 4 ILE B N 1
ATOM 2724 C CA . ILE B 1 4 ? -4.344 12.07 -11.445 1 57.81 4 ILE B CA 1
ATOM 2725 C C . ILE B 1 4 ? -5.387 13.188 -11.461 1 57.81 4 ILE B C 1
ATOM 2727 O O . ILE B 1 4 ? -5.156 14.25 -12.047 1 57.81 4 ILE B O 1
ATOM 2731 N N . PHE B 1 5 ? -6.148 13.336 -10.719 1 63.34 5 PHE B N 1
ATOM 2732 C CA . PHE B 1 5 ? -7.234 14.289 -10.531 1 63.34 5 PHE B CA 1
ATOM 2733 C C . PHE B 1 5 ? -7.668 14.891 -11.859 1 63.34 5 PHE B C 1
ATOM 2735 O O . PHE B 1 5 ? -7.488 16.078 -12.102 1 63.34 5 PHE B O 1
ATOM 2742 N N . ARG B 1 6 ? -8.156 14.094 -12.688 1 61.06 6 ARG B N 1
ATOM 2743 C CA . ARG B 1 6 ? -8.539 14.586 -14.008 1 61.06 6 ARG B CA 1
ATOM 2744 C C . ARG B 1 6 ? -9.781 15.461 -13.93 1 61.06 6 ARG B C 1
ATOM 2746 O O . ARG B 1 6 ? -10 16.328 -14.781 1 61.06 6 ARG B O 1
ATOM 2753 N N . ASN B 1 7 ? -10.398 15.156 -12.891 1 71.94 7 ASN B N 1
ATOM 2754 C CA . ASN B 1 7 ? -11.633 15.914 -12.727 1 71.94 7 ASN B CA 1
ATOM 2755 C C . ASN B 1 7 ? -11.664 16.656 -11.383 1 71.94 7 ASN B C 1
ATOM 2757 O O . ASN B 1 7 ? -11.859 16.031 -10.336 1 71.94 7 ASN B O 1
ATOM 2761 N N . GLN B 1 8 ? -11.539 17.938 -11.477 1 78.94 8 GLN B N 1
ATOM 2762 C CA . GLN B 1 8 ? -11.516 18.828 -10.312 1 78.94 8 GLN B CA 1
ATOM 2763 C C . GLN B 1 8 ? -12.82 18.719 -9.523 1 78.94 8 GLN B C 1
ATOM 2765 O O . GLN B 1 8 ? -12.812 18.7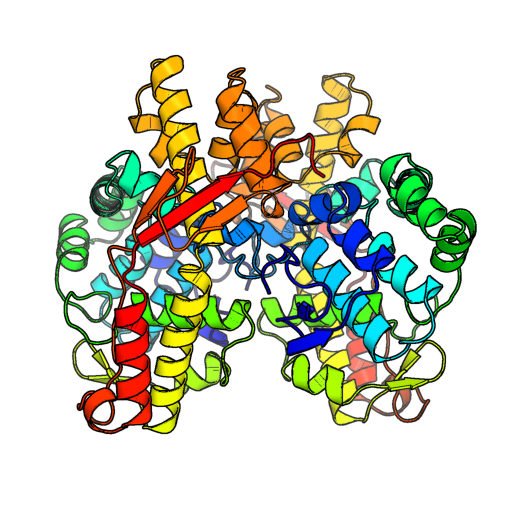97 -8.289 1 78.94 8 GLN B O 1
ATOM 2770 N N . GLU B 1 9 ? -13.812 18.391 -10.25 1 81.81 9 GLU B N 1
ATOM 2771 C CA . GLU B 1 9 ? -15.141 18.469 -9.648 1 81.81 9 GLU B CA 1
ATOM 2772 C C . GLU B 1 9 ? -15.484 17.188 -8.891 1 81.81 9 GLU B C 1
ATOM 2774 O O . GLU B 1 9 ? -16.391 17.172 -8.055 1 81.81 9 GLU B O 1
ATOM 2779 N N . ASN B 1 10 ? -14.797 16.219 -9.188 1 86.06 10 ASN B N 1
ATOM 2780 C CA . ASN B 1 10 ? -15.148 14.938 -8.57 1 86.06 10 ASN B CA 1
ATOM 2781 C C . ASN B 1 10 ? -13.906 14.133 -8.211 1 86.06 10 ASN B C 1
ATOM 2783 O O . ASN B 1 10 ? -13.477 13.266 -8.977 1 86.06 10 ASN B O 1
ATOM 2787 N N . ILE B 1 11 ? -13.453 14.375 -7.02 1 90.62 11 ILE B N 1
ATOM 2788 C CA . ILE B 1 11 ? -12.32 13.609 -6.504 1 90.62 11 ILE B CA 1
ATOM 2789 C C . ILE B 1 11 ? -12.812 12.57 -5.504 1 90.62 11 ILE B C 1
ATOM 2791 O O . ILE B 1 11 ? -13.266 12.914 -4.406 1 90.62 11 ILE B O 1
ATOM 2795 N N . PHE B 1 12 ? -12.727 11.312 -5.949 1 91.5 12 PHE B N 1
ATOM 2796 C CA . PHE B 1 12 ? -13.219 10.219 -5.121 1 91.5 12 PHE B CA 1
ATOM 2797 C C . PHE B 1 12 ? -12.133 9.711 -4.184 1 91.5 12 PHE B C 1
ATOM 2799 O O . PHE B 1 12 ? -11.039 9.344 -4.629 1 91.5 12 PHE B O 1
ATOM 2806 N N . ASP B 1 13 ? -12.367 9.773 -2.904 1 92.81 13 ASP B N 1
ATOM 2807 C CA . ASP B 1 13 ? -11.523 9.148 -1.892 1 92.81 13 ASP B CA 1
ATOM 2808 C C . ASP B 1 13 ? -11.953 7.711 -1.62 1 92.81 13 ASP B C 1
ATOM 2810 O O . ASP B 1 13 ? -12.977 7.477 -0.969 1 92.81 13 ASP B O 1
ATOM 2814 N N . PRO B 1 14 ? -11.148 6.75 -2.035 1 93.12 14 PRO B N 1
ATOM 2815 C CA . PRO B 1 14 ? -11.57 5.355 -1.902 1 93.12 14 PRO B CA 1
ATOM 2816 C C . PRO B 1 14 ? -11.625 4.891 -0.449 1 93.12 14 PRO B C 1
ATOM 2818 O O . PRO B 1 14 ? -12.367 3.963 -0.122 1 93.12 14 PRO B O 1
ATOM 2821 N N . PHE B 1 15 ? -10.859 5.488 0.418 1 95.38 15 PHE B N 1
ATOM 2822 C CA . PHE B 1 15 ? -10.812 5.074 1.815 1 95.38 15 PHE B CA 1
ATOM 2823 C C . PHE B 1 15 ? -12.117 5.418 2.525 1 95.38 15 PHE B C 1
ATOM 2825 O O . PHE B 1 15 ? -12.742 4.551 3.145 1 95.38 15 PHE B O 1
ATOM 2832 N N . TYR B 1 16 ? -12.562 6.676 2.352 1 96.62 16 TYR B N 1
ATOM 2833 C CA . TYR B 1 16 ? -13.805 7.129 2.967 1 96.62 16 TYR B CA 1
ATOM 2834 C C . TYR B 1 16 ? -14.984 6.949 2.016 1 96.62 16 TYR B C 1
ATOM 2836 O O . TYR B 1 16 ? -16.141 7.125 2.41 1 96.62 16 TYR B O 1
ATOM 2844 N N . GLN B 1 17 ? -14.695 6.609 0.778 1 94.19 17 GLN B N 1
ATOM 2845 C CA . GLN B 1 17 ? -15.711 6.441 -0.262 1 94.19 17 GLN B CA 1
ATOM 2846 C C . GLN B 1 17 ? -16.578 7.688 -0.384 1 94.19 17 GLN B C 1
ATOM 2848 O O . GLN B 1 17 ? -17.812 7.594 -0.404 1 94.19 17 GLN B O 1
ATOM 2853 N N . LEU B 1 18 ? -15.914 8.844 -0.457 1 93.38 18 LEU B N 1
ATOM 2854 C CA . LEU B 1 18 ? -16.547 10.156 -0.564 1 93.38 18 LEU B CA 1
ATOM 2855 C C . LEU B 1 18 ? -16.047 10.898 -1.8 1 93.38 18 LEU B C 1
ATOM 2857 O O . LEU B 1 18 ? -14.859 10.828 -2.137 1 93.38 18 LEU B O 1
ATOM 2861 N N . ASN B 1 19 ? -16.984 11.508 -2.434 1 92.5 19 ASN B N 1
ATOM 2862 C CA . ASN B 1 19 ? -16.625 12.445 -3.488 1 92.5 19 ASN B CA 1
ATOM 2863 C C . ASN B 1 19 ? -16.453 13.867 -2.943 1 92.5 19 ASN B C 1
ATOM 2865 O O . ASN B 1 19 ? -17.312 14.344 -2.193 1 92.5 19 ASN B O 1
ATOM 2869 N N . THR B 1 20 ? -15.344 14.445 -3.273 1 92.81 20 THR B N 1
ATOM 2870 C CA . THR B 1 20 ? -15.07 15.805 -2.814 1 92.81 20 THR B CA 1
ATOM 2871 C C . THR B 1 20 ? -14.695 16.703 -3.988 1 92.81 20 THR B C 1
ATOM 2873 O O . THR B 1 20 ? -13.922 16.312 -4.859 1 92.81 20 THR B O 1
ATOM 2876 N N . LYS B 1 21 ? -15.305 17.859 -4.004 1 93.19 21 LYS B N 1
ATOM 2877 C CA . LYS B 1 21 ? -14.945 18.859 -5.008 1 93.19 21 LYS B CA 1
ATOM 2878 C C . LYS B 1 21 ? -13.734 19.672 -4.562 1 93.19 21 LYS B C 1
ATOM 2880 O O . LYS B 1 21 ? -13.695 20.172 -3.432 1 93.19 21 LYS B O 1
ATOM 2885 N N . ALA B 1 22 ? -12.789 19.734 -5.406 1 94.75 22 ALA B N 1
ATOM 2886 C CA . ALA B 1 22 ? -11.617 20.562 -5.113 1 94.75 22 ALA B CA 1
ATOM 2887 C C . ALA B 1 22 ? -11.758 21.953 -5.738 1 94.75 22 ALA B C 1
ATOM 2889 O O . ALA B 1 22 ? -12.234 22.078 -6.867 1 94.75 22 ALA B O 1
ATOM 2890 N N . ASP B 1 23 ? -11.398 22.938 -5.016 1 95.25 23 ASP B N 1
ATOM 2891 C CA . ASP B 1 23 ? -11.258 24.266 -5.598 1 95.25 23 ASP B CA 1
ATOM 2892 C C . ASP B 1 23 ? -10.055 24.328 -6.543 1 95.25 23 ASP B C 1
ATOM 2894 O O . ASP B 1 23 ? -9.172 23.469 -6.488 1 95.25 23 ASP B O 1
ATOM 2898 N N . PRO B 1 24 ? -10.031 25.328 -7.371 1 94.25 24 PRO B N 1
ATOM 2899 C CA . PRO B 1 24 ? -8.938 25.422 -8.344 1 94.25 24 PRO B CA 1
ATOM 2900 C C . PRO B 1 24 ? -7.562 25.438 -7.684 1 94.25 24 PRO B C 1
ATOM 2902 O O . PRO B 1 24 ? -6.625 24.828 -8.188 1 94.25 24 PRO B O 1
ATOM 2905 N N . TRP B 1 25 ? -7.461 26.203 -6.57 1 94.81 25 TRP B N 1
ATOM 2906 C CA . TRP B 1 25 ? -6.168 26.281 -5.898 1 94.81 25 TRP B CA 1
ATOM 2907 C C . TRP B 1 25 ? -5.797 24.938 -5.273 1 94.81 25 TRP B C 1
ATOM 2909 O O . TRP B 1 25 ? -4.625 24.547 -5.254 1 94.81 25 TRP B O 1
ATOM 2919 N N . GLU B 1 26 ? -6.805 24.172 -4.82 1 96.06 26 GLU B N 1
ATOM 2920 C CA . GLU B 1 26 ? -6.555 22.828 -4.285 1 96.06 26 GLU B CA 1
ATOM 2921 C C . GLU B 1 26 ? -6.152 21.859 -5.395 1 96.06 26 GLU B C 1
ATOM 2923 O O . GLU B 1 26 ? -5.23 21.062 -5.223 1 96.06 26 GLU B O 1
ATOM 2928 N N . TYR B 1 27 ? -6.848 22.016 -6.488 1 93.81 27 TYR B N 1
ATOM 2929 C CA . TYR B 1 27 ? -6.574 21.156 -7.645 1 93.81 27 TYR B CA 1
ATOM 2930 C C . TYR B 1 27 ? -5.145 21.359 -8.141 1 93.81 27 TYR B C 1
ATOM 2932 O O . TYR B 1 27 ? -4.445 20.391 -8.43 1 93.81 27 TYR B O 1
ATOM 2940 N N . GLU B 1 28 ? -4.719 22.578 -8.242 1 93.62 28 GLU B N 1
ATOM 2941 C CA . GLU B 1 28 ? -3.359 22.875 -8.672 1 93.62 28 GLU B CA 1
ATOM 2942 C C . GLU B 1 28 ? -2.334 22.375 -7.66 1 93.62 28 GLU B C 1
ATOM 2944 O O . GLU B 1 28 ? -1.293 21.828 -8.031 1 93.62 28 GLU B O 1
ATOM 2949 N N . LEU B 1 29 ? -2.609 22.5 -6.398 1 94.88 29 LEU B N 1
ATOM 2950 C CA . LEU B 1 29 ? -1.709 22.016 -5.352 1 94.88 29 LEU B CA 1
ATOM 2951 C C . LEU B 1 29 ? -1.58 20.5 -5.395 1 94.88 29 LEU B C 1
ATOM 2953 O O . LEU B 1 29 ? -0.485 19.969 -5.219 1 94.88 29 LEU B O 1
ATOM 2957 N N . LEU B 1 30 ? -2.701 19.859 -5.59 1 92.88 30 LEU B N 1
ATOM 2958 C CA . LEU B 1 30 ? -2.723 18.406 -5.664 1 92.88 30 LEU B CA 1
ATOM 2959 C C . LEU B 1 30 ? -1.821 17.906 -6.789 1 92.88 30 LEU B C 1
ATOM 2961 O O . LEU B 1 30 ? -1.329 16.781 -6.742 1 92.88 30 LEU B O 1
ATOM 2965 N N . GLN B 1 31 ? -1.517 18.719 -7.742 1 88.88 31 GLN B N 1
ATOM 2966 C CA . GLN B 1 31 ? -0.705 18.359 -8.898 1 88.88 31 GLN B CA 1
ATOM 2967 C C . GLN B 1 31 ? 0.731 18.844 -8.742 1 88.88 31 GLN B C 1
ATOM 2969 O O . GLN B 1 31 ? 1.566 18.625 -9.617 1 88.88 31 GLN B O 1
ATOM 2974 N N . SER B 1 32 ? 1.033 19.516 -7.645 1 92.94 32 SER B N 1
ATOM 2975 C CA . SER B 1 32 ? 2.373 20.047 -7.41 1 92.94 32 SER B CA 1
ATOM 2976 C C . SER B 1 32 ? 3.346 18.938 -7.027 1 92.94 32 SER B C 1
ATOM 2978 O O . SER B 1 32 ? 2.936 17.906 -6.492 1 92.94 32 SER B O 1
ATOM 2980 N N . ARG B 1 33 ? 4.566 19.125 -7.309 1 92.12 33 ARG B N 1
ATOM 2981 C CA . ARG B 1 33 ? 5.605 18.172 -6.953 1 92.12 33 ARG B CA 1
ATOM 2982 C C . ARG B 1 33 ? 5.719 18.016 -5.441 1 92.12 33 ARG B C 1
ATOM 2984 O O . ARG B 1 33 ? 5.988 16.922 -4.938 1 92.12 33 ARG B O 1
ATOM 2991 N N . ALA B 1 34 ? 5.504 19.141 -4.727 1 94.31 34 ALA B N 1
ATOM 2992 C CA . ALA B 1 34 ? 5.59 19.125 -3.27 1 94.31 34 ALA B CA 1
ATOM 2993 C C . ALA B 1 34 ? 4.605 18.125 -2.668 1 94.31 34 ALA B C 1
ATOM 2995 O O . ALA B 1 34 ? 4.938 17.422 -1.72 1 94.31 34 ALA B O 1
ATOM 2996 N N . LEU B 1 35 ? 3.447 18.047 -3.25 1 95.06 35 LEU B N 1
ATOM 2997 C CA . LEU B 1 35 ? 2.449 17.109 -2.752 1 95.06 35 LEU B CA 1
ATOM 2998 C C . LEU B 1 35 ? 2.668 15.719 -3.342 1 95.06 35 LEU B C 1
ATOM 3000 O O . LEU B 1 35 ? 2.59 14.719 -2.629 1 95.06 35 LEU B O 1
ATOM 3004 N N . LYS B 1 36 ? 2.996 15.648 -4.629 1 93.75 36 LYS B N 1
ATOM 3005 C CA . LYS B 1 36 ? 3.131 14.367 -5.312 1 93.75 36 LYS B CA 1
ATOM 3006 C C . LYS B 1 36 ? 4.305 13.57 -4.75 1 93.75 36 LYS B C 1
ATOM 3008 O O . LYS B 1 36 ? 4.305 12.336 -4.801 1 93.75 36 LYS B O 1
ATOM 3013 N N . ARG B 1 37 ? 5.277 14.266 -4.188 1 94.19 37 ARG B N 1
ATOM 3014 C CA . ARG B 1 37 ? 6.406 13.594 -3.559 1 94.19 37 ARG B CA 1
ATOM 3015 C C . ARG B 1 37 ? 5.938 12.664 -2.443 1 94.19 37 ARG B C 1
ATOM 3017 O O . ARG B 1 37 ? 6.547 11.625 -2.197 1 94.19 37 ARG B O 1
ATOM 3024 N N . LEU B 1 38 ? 4.836 13.016 -1.852 1 95.38 38 LEU B N 1
ATOM 3025 C CA . LEU B 1 38 ? 4.309 12.266 -0.715 1 95.38 38 LEU B CA 1
ATOM 3026 C C . LEU B 1 38 ? 3.875 10.867 -1.14 1 95.38 38 LEU B C 1
ATOM 3028 O O . LEU B 1 38 ? 3.729 9.977 -0.299 1 95.38 38 LEU B O 1
ATOM 3032 N N . LYS B 1 39 ? 3.688 10.648 -2.451 1 94.12 39 LYS B N 1
ATOM 3033 C CA . LYS B 1 39 ? 3.338 9.328 -2.967 1 94.12 39 LYS B CA 1
ATOM 3034 C C . LYS B 1 39 ? 4.453 8.32 -2.701 1 94.12 39 LYS B C 1
ATOM 3036 O O . LYS B 1 39 ? 4.211 7.113 -2.652 1 94.12 39 LYS B O 1
ATOM 3041 N N . PHE B 1 40 ? 5.613 8.844 -2.492 1 93.94 40 PHE B N 1
ATOM 3042 C CA . PHE B 1 40 ? 6.789 7.984 -2.408 1 93.94 40 PHE B CA 1
ATOM 3043 C C . PHE B 1 40 ? 7.332 7.945 -0.985 1 93.94 40 PHE B C 1
ATOM 3045 O O . PHE B 1 40 ? 8.453 7.488 -0.754 1 93.94 40 PHE B O 1
ATOM 3052 N N . LEU B 1 41 ? 6.562 8.461 -0.086 1 94.62 41 LEU B N 1
ATOM 3053 C CA . LEU B 1 41 ? 6.879 8.406 1.337 1 94.62 41 LEU B CA 1
ATOM 3054 C C . LEU B 1 41 ? 5.879 7.523 2.082 1 94.62 41 LEU B C 1
ATOM 3056 O O . LEU B 1 41 ? 4.668 7.723 1.976 1 94.62 41 LEU B O 1
ATOM 3060 N N . SER B 1 42 ? 6.422 6.562 2.822 1 93.19 42 SER B N 1
ATOM 3061 C CA . SER B 1 42 ? 5.555 5.684 3.6 1 93.19 42 SER B CA 1
ATOM 3062 C C . SER B 1 42 ? 4.984 6.398 4.816 1 93.19 42 SER B C 1
ATOM 3064 O O . SER B 1 42 ? 5.711 7.094 5.535 1 93.19 42 SER B O 1
ATOM 3066 N N . HIS B 1 43 ? 3.711 6.199 5.012 1 93.75 43 HIS B N 1
ATOM 3067 C CA . HIS B 1 43 ? 3.096 6.75 6.215 1 93.75 43 HIS B CA 1
ATOM 3068 C C . HIS B 1 43 ? 3.482 5.941 7.449 1 93.75 43 HIS B C 1
ATOM 3070 O O . HIS B 1 43 ? 3.643 6.5 8.539 1 93.75 43 HIS B O 1
ATOM 3076 N N . TYR B 1 44 ? 3.717 4.645 7.266 1 91.5 44 TYR B N 1
ATOM 3077 C CA . TYR B 1 44 ? 3.939 3.73 8.383 1 91.5 44 TYR B CA 1
ATOM 3078 C C . TYR B 1 44 ? 5.43 3.494 8.602 1 91.5 44 TYR B C 1
ATOM 3080 O O . TYR B 1 44 ? 5.816 2.551 9.297 1 91.5 44 TYR B O 1
ATOM 3088 N N . GLY B 1 45 ? 6.281 4.281 7.988 1 90.06 45 GLY B N 1
ATOM 3089 C CA . GLY B 1 45 ? 7.723 4.219 8.18 1 90.06 45 GLY B CA 1
ATOM 3090 C C . GLY B 1 45 ? 8.328 2.908 7.719 1 90.06 45 GLY B C 1
ATOM 3091 O O . GLY B 1 45 ? 7.926 2.359 6.691 1 90.06 45 GLY B O 1
ATOM 3092 N N . THR B 1 46 ? 9.352 2.41 8.477 1 91.19 46 THR B N 1
ATOM 3093 C CA . THR B 1 46 ? 10.062 1.189 8.117 1 91.19 46 THR B CA 1
ATOM 3094 C C . THR B 1 46 ? 9.188 -0.038 8.359 1 91.19 46 THR B C 1
ATOM 3096 O O . THR B 1 46 ? 9.391 -1.084 7.742 1 91.19 46 THR B O 1
ATOM 3099 N N . ALA B 1 47 ? 8.188 0.176 9.203 1 90.88 47 ALA B N 1
ATOM 3100 C CA . ALA B 1 47 ? 7.273 -0.926 9.5 1 90.88 47 ALA B CA 1
ATOM 3101 C C . ALA B 1 47 ? 6.496 -1.341 8.25 1 90.88 47 ALA B C 1
ATOM 3103 O O . ALA B 1 47 ? 5.93 -2.436 8.203 1 90.88 47 ALA B O 1
ATOM 3104 N N . SER B 1 48 ? 6.473 -0.487 7.258 1 91.75 48 SER B N 1
ATOM 3105 C CA . SER B 1 48 ? 5.805 -0.815 6 1 91.75 48 SER B CA 1
ATOM 3106 C C . SER B 1 48 ? 6.461 -2.012 5.32 1 91.75 48 SER B C 1
ATOM 3108 O O . SER B 1 48 ? 5.848 -2.668 4.477 1 91.75 48 SER B O 1
ATOM 3110 N N . PHE B 1 49 ? 7.672 -2.361 5.727 1 90.69 49 PHE B N 1
ATOM 3111 C CA . PHE B 1 49 ? 8.383 -3.492 5.141 1 90.69 49 PHE B CA 1
ATOM 3112 C C . PHE B 1 49 ? 7.867 -4.809 5.707 1 90.69 49 PHE B C 1
ATOM 3114 O O . PHE B 1 49 ? 8.062 -5.867 5.105 1 90.69 49 PHE B O 1
ATOM 3121 N N . ILE B 1 50 ? 7.203 -4.719 6.887 1 90.88 50 ILE B N 1
ATOM 3122 C CA . ILE B 1 50 ? 6.914 -5.988 7.543 1 90.88 50 ILE B CA 1
ATOM 3123 C C . ILE B 1 50 ? 5.434 -6.055 7.906 1 90.88 50 ILE B C 1
ATOM 3125 O O . ILE B 1 50 ? 5 -6.969 8.609 1 90.88 50 ILE B O 1
ATOM 3129 N N . THR B 1 51 ? 4.668 -5.051 7.477 1 91.56 51 THR B N 1
ATOM 3130 C CA . THR B 1 51 ? 3.234 -5.047 7.758 1 91.56 51 THR B CA 1
ATOM 3131 C C . THR B 1 51 ? 2.436 -4.77 6.488 1 91.56 51 THR B C 1
ATOM 3133 O O . THR B 1 51 ? 3.012 -4.473 5.438 1 91.56 51 THR B O 1
ATOM 3136 N N . ALA B 1 52 ? 1.144 -4.844 6.66 1 91.12 52 ALA B N 1
ATOM 3137 C CA . ALA B 1 52 ? 0.244 -4.605 5.535 1 91.12 52 ALA B CA 1
ATOM 3138 C C . ALA B 1 52 ? -0.032 -3.113 5.359 1 91.12 52 ALA B C 1
ATOM 3140 O O . ALA B 1 52 ? -0.676 -2.703 4.391 1 91.12 52 ALA B O 1
ATOM 3141 N N . ALA B 1 53 ? 0.434 -2.307 6.25 1 92.38 53 ALA B N 1
ATOM 3142 C CA . ALA B 1 53 ? 0.238 -0.864 6.129 1 92.38 53 ALA B CA 1
ATOM 3143 C C . ALA B 1 53 ? 1.182 -0.27 5.086 1 92.38 53 ALA B C 1
ATOM 3145 O O . ALA B 1 53 ? 2.293 0.152 5.414 1 92.38 53 ALA B O 1
ATOM 3146 N N . LYS B 1 54 ? 0.652 -0.136 3.846 1 91.94 54 LYS B N 1
ATOM 3147 C CA . LYS B 1 54 ? 1.507 0.22 2.717 1 91.94 54 LYS B CA 1
ATOM 3148 C C . LYS B 1 54 ? 1.146 1.598 2.168 1 91.94 54 LYS B C 1
ATOM 3150 O O . LYS B 1 54 ? 1.807 2.102 1.257 1 91.94 54 LYS B O 1
ATOM 3155 N N . HIS B 1 55 ? 0.194 2.24 2.744 1 93.12 55 HIS B N 1
ATOM 3156 C CA . HIS B 1 55 ? -0.257 3.51 2.186 1 93.12 55 HIS B CA 1
ATOM 3157 C C . HIS B 1 55 ? 0.805 4.594 2.35 1 93.12 55 HIS B C 1
ATOM 3159 O O . HIS B 1 55 ? 1.613 4.539 3.279 1 93.12 55 HIS B O 1
ATOM 3165 N N . SER B 1 56 ? 0.766 5.512 1.441 1 94.5 56 SER B N 1
ATOM 3166 C CA . SER B 1 56 ? 1.729 6.609 1.43 1 94.5 56 SER B CA 1
ATOM 3167 C C . SER B 1 56 ? 1.209 7.812 2.213 1 94.5 56 SER B C 1
ATOM 3169 O O . SER B 1 56 ? 0.039 7.848 2.6 1 94.5 56 SER B O 1
ATOM 3171 N N . ARG B 1 57 ? 2.119 8.734 2.375 1 95.25 57 ARG B N 1
ATOM 3172 C CA . ARG B 1 57 ? 1.723 9.984 3.01 1 95.25 57 ARG B CA 1
ATOM 3173 C C . ARG B 1 57 ? 0.781 10.781 2.113 1 95.25 57 ARG B C 1
ATOM 3175 O O . ARG B 1 57 ? 0.006 11.609 2.596 1 95.25 57 ARG B O 1
ATOM 3182 N N . TYR B 1 58 ? 0.841 10.516 0.828 1 95.62 58 TYR B N 1
ATOM 3183 C CA . TYR B 1 58 ? -0.088 11.172 -0.084 1 95.62 58 TYR B CA 1
ATOM 3184 C C . TYR B 1 58 ? -1.525 10.758 0.207 1 95.62 58 TYR B C 1
ATOM 3186 O O . TYR B 1 58 ? -2.412 11.602 0.318 1 95.62 58 TYR B O 1
ATOM 3194 N N . GLU B 1 59 ? -1.736 9.438 0.317 1 95.12 59 GLU B N 1
ATOM 3195 C CA . GLU B 1 59 ? -3.072 8.945 0.634 1 95.12 59 GLU B CA 1
ATOM 3196 C C . GLU B 1 59 ? -3.568 9.508 1.963 1 95.12 59 GLU B C 1
ATOM 3198 O O . GLU B 1 59 ? -4.734 9.883 2.084 1 95.12 59 GLU B O 1
ATOM 3203 N N . HIS B 1 60 ? -2.709 9.562 2.898 1 96.69 60 HIS B N 1
ATOM 3204 C CA . HIS B 1 60 ? -3.053 10.148 4.191 1 96.69 60 HIS B CA 1
ATOM 3205 C C . HIS B 1 60 ? -3.455 11.609 4.043 1 96.69 60 HIS B C 1
ATOM 3207 O O . HIS B 1 60 ? -4.492 12.031 4.562 1 96.69 60 HIS B O 1
ATOM 3213 N N . THR B 1 61 ? -2.643 12.344 3.344 1 97.25 61 THR B N 1
ATOM 3214 C CA . THR B 1 61 ? -2.877 13.773 3.176 1 97.25 61 THR B CA 1
ATOM 3215 C C . THR B 1 61 ? -4.199 14.023 2.455 1 97.25 61 THR B C 1
ATOM 3217 O O . THR B 1 61 ? -4.988 14.875 2.871 1 97.25 61 THR B O 1
ATOM 3220 N N . VAL B 1 62 ? -4.465 13.297 1.464 1 95.88 62 VAL B N 1
ATOM 3221 C CA . VAL B 1 62 ? -5.715 13.43 0.726 1 95.88 62 VAL B CA 1
ATOM 3222 C C . VAL B 1 62 ? -6.891 13.047 1.623 1 95.88 62 VAL B C 1
ATOM 3224 O O . VAL B 1 62 ? -7.953 13.672 1.572 1 95.88 62 VAL B O 1
ATOM 3227 N N . GLY B 1 63 ? -6.691 12 2.408 1 97.06 63 GLY B N 1
ATOM 3228 C CA . GLY B 1 63 ? -7.719 11.625 3.36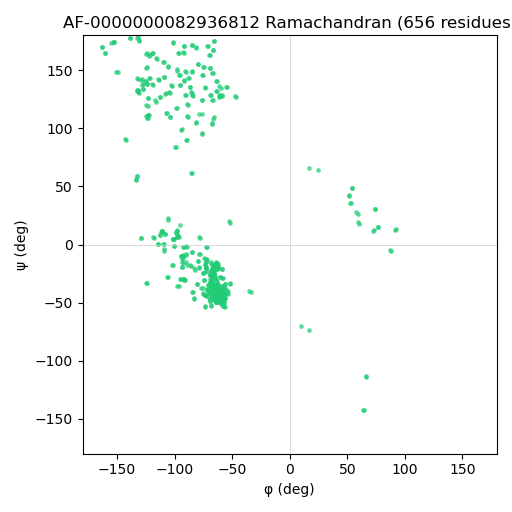5 1 97.06 63 GLY B CA 1
ATOM 3229 C C . GLY B 1 63 ? -8.039 12.727 4.363 1 97.06 63 GLY B C 1
ATOM 3230 O O . GLY B 1 63 ? -9.203 13.008 4.629 1 97.06 63 GLY B O 1
ATOM 3231 N N . VAL B 1 64 ? -7.008 13.336 4.887 1 98.31 64 VAL B N 1
ATOM 3232 C CA . VAL B 1 64 ? -7.191 14.43 5.828 1 98.31 64 VAL B CA 1
ATOM 3233 C C . VAL B 1 64 ? -7.918 15.586 5.141 1 98.31 64 VAL B C 1
ATOM 3235 O O . VAL B 1 64 ? -8.836 16.172 5.707 1 98.31 64 VAL B O 1
ATOM 3238 N N . TRP B 1 65 ? -7.504 15.875 3.973 1 97.69 65 TRP B N 1
ATOM 3239 C CA . TRP B 1 65 ? -8.156 16.906 3.18 1 97.69 65 TRP B CA 1
ATOM 3240 C C . TRP B 1 65 ? -9.633 16.594 2.973 1 97.69 65 TRP B C 1
ATOM 3242 O O . TRP B 1 65 ? -10.492 17.469 3.088 1 97.69 65 TRP B O 1
ATOM 3252 N N . THR B 1 66 ? -9.961 15.328 2.68 1 96.94 66 THR B N 1
ATOM 3253 C CA . THR B 1 66 ? -11.336 14.891 2.48 1 96.94 66 THR B CA 1
ATOM 3254 C C . THR B 1 66 ? -12.172 15.148 3.73 1 96.94 66 THR B C 1
ATOM 3256 O O . THR B 1 66 ? -13.297 15.656 3.641 1 96.94 66 THR B O 1
ATOM 3259 N N . ILE B 1 67 ? -11.617 14.852 4.887 1 98.38 67 ILE B N 1
ATOM 3260 C CA . ILE B 1 67 ? -12.305 15.07 6.152 1 98.38 67 ILE B CA 1
ATOM 3261 C C . ILE B 1 67 ? -12.555 16.562 6.352 1 98.38 67 ILE B C 1
ATOM 3263 O O . ILE B 1 67 ? -13.688 16.984 6.629 1 98.38 67 ILE B O 1
ATOM 3267 N N . ILE B 1 68 ? -11.531 17.359 6.176 1 98.62 68 ILE B N 1
ATOM 3268 C CA . ILE B 1 68 ? -11.617 18.797 6.418 1 98.62 68 ILE B CA 1
ATOM 3269 C C . ILE B 1 68 ? -12.586 19.422 5.422 1 98.62 68 ILE B C 1
ATOM 3271 O O . ILE B 1 68 ? -13.406 20.266 5.793 1 98.62 68 ILE B O 1
ATOM 3275 N N . ALA B 1 69 ? -12.5 19.016 4.172 1 97.38 69 ALA B N 1
ATOM 3276 C CA . ALA B 1 69 ? -13.383 19.547 3.141 1 97.38 69 ALA B CA 1
ATOM 3277 C C . ALA B 1 69 ? -14.844 19.203 3.436 1 97.38 69 ALA B C 1
ATOM 3279 O O . ALA B 1 69 ? -15.742 19.984 3.127 1 97.38 69 ALA B O 1
ATOM 3280 N N . ARG B 1 70 ? -15.078 18.125 3.992 1 97.19 70 ARG B N 1
ATOM 3281 C CA . ARG B 1 70 ? -16.438 17.656 4.293 1 97.19 70 ARG B CA 1
ATOM 3282 C C . ARG B 1 70 ? -17.016 18.438 5.465 1 97.19 70 ARG B C 1
ATOM 3284 O O . ARG B 1 70 ? -18.172 18.875 5.41 1 97.19 70 ARG B O 1
ATOM 3291 N N . PHE B 1 71 ? -16.312 18.672 6.484 1 98.25 71 PHE B N 1
ATOM 3292 C CA . PHE B 1 71 ? -16.875 19.172 7.734 1 98.25 71 PHE B CA 1
ATOM 3293 C C . PHE B 1 71 ? -16.609 20.656 7.883 1 98.25 71 PHE B C 1
ATOM 3295 O O . PHE B 1 71 ? -17.25 21.328 8.688 1 98.25 71 PHE B O 1
ATOM 3302 N N . PHE B 1 72 ? -15.656 21.172 7.121 1 98.19 72 PHE B N 1
ATOM 3303 C CA . PHE B 1 72 ? -15.344 22.594 7.113 1 98.19 72 PHE B CA 1
ATOM 3304 C C . PHE B 1 72 ? -15.227 23.125 5.684 1 98.19 72 PHE B C 1
ATOM 3306 O O . PHE B 1 72 ? -14.234 23.75 5.324 1 98.19 72 PHE B O 1
ATOM 3313 N N . PRO B 1 73 ? -16.297 23 4.902 1 97 73 PRO B N 1
ATOM 3314 C CA . PRO B 1 73 ? -16.234 23.281 3.467 1 97 73 PRO B CA 1
ATOM 3315 C C . PRO B 1 73 ? -15.961 24.75 3.168 1 97 73 PRO B C 1
ATOM 3317 O O . PRO B 1 73 ? -15.398 25.078 2.121 1 97 73 PRO B O 1
ATOM 3320 N N . SER B 1 74 ? -16.266 25.656 4.043 1 97.38 74 SER B N 1
ATOM 3321 C CA . SER B 1 74 ? -16.141 27.078 3.771 1 97.38 74 SER B CA 1
ATOM 3322 C C . SER B 1 74 ? -14.805 27.625 4.262 1 97.38 74 SER B C 1
ATOM 3324 O O . SER B 1 74 ? -14.461 28.781 3.979 1 97.38 74 SER B O 1
ATOM 3326 N N . ASP B 1 75 ? -14.086 26.859 4.988 1 97.62 75 ASP B N 1
ATOM 3327 C CA . ASP B 1 75 ? -12.805 27.312 5.523 1 97.62 75 ASP B CA 1
ATOM 3328 C C . ASP B 1 75 ? -11.664 27 4.551 1 97.62 75 ASP B C 1
ATOM 3330 O O . ASP B 1 75 ? -10.953 26.016 4.711 1 97.62 75 ASP B O 1
ATOM 3334 N N . LYS B 1 76 ? -11.422 27.953 3.691 1 97.69 76 LYS B N 1
ATOM 3335 C CA . LYS B 1 76 ? -10.484 27.734 2.596 1 97.69 76 LYS B CA 1
ATOM 3336 C C . LYS B 1 76 ? -9.055 27.578 3.119 1 97.69 76 LYS B C 1
ATOM 3338 O O . LYS B 1 76 ? -8.289 26.766 2.605 1 97.69 76 LYS B O 1
ATOM 3343 N N . ASN B 1 77 ? -8.742 28.344 4.113 1 97.75 77 ASN B N 1
ATOM 3344 C CA . ASN B 1 77 ? -7.398 28.25 4.68 1 97.75 77 ASN B CA 1
ATOM 3345 C C . ASN B 1 77 ? -7.16 26.891 5.336 1 97.75 77 ASN B C 1
ATOM 3347 O O . ASN B 1 77 ? -6.082 26.312 5.199 1 97.75 77 ASN B O 1
ATOM 3351 N N . LEU B 1 78 ? -8.172 26.438 6.031 1 98.19 78 LEU B N 1
ATOM 3352 C CA . LEU B 1 78 ? -8.047 25.141 6.695 1 98.19 78 LEU B CA 1
ATOM 3353 C C . LEU B 1 78 ? -7.918 24.016 5.676 1 98.19 78 LEU B C 1
ATOM 3355 O O . LEU B 1 78 ? -7.141 23.078 5.875 1 98.19 78 LEU B O 1
ATOM 3359 N N . ARG B 1 79 ? -8.656 24.094 4.621 1 98.19 79 ARG B N 1
ATOM 3360 C CA . ARG B 1 79 ? -8.57 23.125 3.543 1 98.19 79 ARG B CA 1
ATOM 3361 C C . ARG B 1 79 ? -7.18 23.125 2.914 1 98.19 79 ARG B C 1
ATOM 3363 O O . ARG B 1 79 ? -6.613 22.062 2.631 1 98.19 79 ARG B O 1
ATOM 3370 N N . MET B 1 80 ? -6.574 24.297 2.758 1 97.81 80 MET B N 1
ATOM 3371 C CA . MET B 1 80 ? -5.219 24.422 2.232 1 97.81 80 MET B CA 1
ATOM 3372 C C . MET B 1 80 ? -4.207 23.828 3.211 1 97.81 80 MET B C 1
ATOM 3374 O O . MET B 1 80 ? -3.291 23.109 2.807 1 97.81 80 MET B O 1
ATOM 3378 N N . ALA B 1 81 ? -4.414 24.141 4.434 1 98.19 81 ALA B N 1
ATOM 3379 C CA . ALA B 1 81 ? -3.52 23.609 5.465 1 98.19 81 ALA B CA 1
ATOM 3380 C C . ALA B 1 81 ? -3.557 22.094 5.504 1 98.19 81 ALA B C 1
ATOM 3382 O O . ALA B 1 81 ? -2.529 21.438 5.715 1 98.19 81 ALA B O 1
ATOM 3383 N N . ALA B 1 82 ? -4.734 21.531 5.312 1 98.38 82 ALA B N 1
ATOM 3384 C CA . ALA B 1 82 ? -4.887 20.078 5.305 1 98.38 82 ALA B CA 1
ATOM 3385 C C . ALA B 1 82 ? -4.059 19.453 4.195 1 98.38 82 ALA B C 1
ATOM 3387 O O . ALA B 1 82 ? -3.441 18.391 4.395 1 98.38 82 ALA B O 1
ATOM 3388 N N . LEU B 1 83 ? -3.945 20.078 3.041 1 97.69 83 LEU B N 1
ATOM 3389 C CA . LEU B 1 83 ? -3.191 19.562 1.906 1 97.69 83 LEU B CA 1
ATOM 3390 C C . LEU B 1 83 ? -1.691 19.719 2.131 1 97.69 83 LEU B C 1
ATOM 3392 O O . LEU B 1 83 ? -0.895 18.938 1.607 1 97.69 83 LEU B O 1
ATOM 3396 N N . LEU B 1 84 ? -1.327 20.672 2.967 1 98.19 84 LEU B N 1
ATOM 3397 C CA . LEU B 1 84 ? 0.083 21.047 3.01 1 98.19 84 LEU B CA 1
ATOM 3398 C C . LEU B 1 84 ? 0.729 20.578 4.309 1 98.19 84 LEU B C 1
ATOM 3400 O O . LEU B 1 84 ? 1.953 20.625 4.453 1 98.19 84 LEU B O 1
ATOM 3404 N N . HIS B 1 85 ? 0.01 20.031 5.23 1 97.44 85 HIS B N 1
ATOM 3405 C CA . HIS B 1 85 ? 0.473 19.812 6.594 1 97.44 85 HIS B CA 1
ATOM 3406 C C . HIS B 1 85 ? 1.62 18.797 6.633 1 97.44 85 HIS B C 1
ATOM 3408 O O . HIS B 1 85 ? 2.477 18.859 7.516 1 97.44 85 HIS B O 1
ATOM 3414 N N . ASP B 1 86 ? 1.68 17.922 5.684 1 95.38 86 ASP B N 1
ATOM 3415 C CA . ASP B 1 86 ? 2.631 16.812 5.75 1 95.38 86 ASP B CA 1
ATOM 3416 C C . ASP B 1 86 ? 3.703 16.953 4.672 1 95.38 86 ASP B C 1
ATOM 3418 O O . ASP B 1 86 ? 4.543 16.062 4.508 1 95.38 86 ASP B O 1
ATOM 3422 N N . ILE B 1 87 ? 3.812 18.047 3.91 1 96.25 87 ILE B N 1
ATOM 3423 C CA . ILE B 1 87 ? 4.629 18.094 2.703 1 96.25 87 ILE B CA 1
ATOM 3424 C C . ILE B 1 87 ? 6.109 18.109 3.084 1 96.25 87 ILE B C 1
ATOM 3426 O O . ILE B 1 87 ? 6.977 17.875 2.236 1 96.25 87 ILE B O 1
ATOM 3430 N N . GLY B 1 88 ? 6.418 18.344 4.383 1 93.88 88 GLY B N 1
ATOM 3431 C CA . GLY B 1 88 ? 7.805 18.422 4.809 1 93.88 88 GLY B CA 1
ATOM 3432 C C . GLY B 1 88 ? 8.312 17.125 5.402 1 93.88 88 GLY B C 1
ATOM 3433 O O . GLY B 1 88 ? 9.445 17.062 5.895 1 93.88 88 GLY B O 1
ATOM 3434 N N . HIS B 1 89 ? 7.551 16.062 5.355 1 93 89 HIS B N 1
ATOM 3435 C CA . HIS B 1 89 ? 7.965 14.805 5.953 1 93 89 HIS B CA 1
ATOM 3436 C C . HIS B 1 89 ? 9.156 14.203 5.207 1 93 89 HIS B C 1
ATOM 3438 O O . HIS B 1 89 ? 9.242 14.312 3.982 1 93 89 HIS B O 1
ATOM 3444 N N . LEU B 1 90 ? 9.984 13.531 5.941 1 91.19 90 LEU B N 1
ATOM 3445 C CA . LEU B 1 90 ? 11.164 12.844 5.426 1 91.19 90 LEU B CA 1
ATOM 3446 C C . LEU B 1 90 ? 10.844 11.398 5.066 1 91.19 90 LEU B C 1
ATOM 3448 O O . LEU B 1 90 ? 9.797 10.875 5.449 1 91.19 90 LEU B O 1
ATOM 3452 N N . PRO B 1 91 ? 11.82 10.797 4.27 1 90.94 91 PRO B N 1
ATOM 3453 C CA . PRO B 1 91 ? 11.641 9.367 4.035 1 90.94 91 PRO B CA 1
ATOM 3454 C C . PRO B 1 91 ? 11.625 8.555 5.328 1 90.94 91 PRO B C 1
ATOM 3456 O O . PRO B 1 91 ? 12.508 8.719 6.176 1 90.94 91 PRO B O 1
ATOM 3459 N N . PHE B 1 92 ? 10.641 7.766 5.488 1 86.5 92 PHE B N 1
ATOM 3460 C CA . PHE B 1 92 ? 10.414 6.891 6.633 1 86.5 92 PHE B CA 1
ATOM 3461 C C . PHE B 1 92 ? 10.312 7.703 7.922 1 86.5 92 PHE B C 1
ATOM 3463 O O . PHE B 1 92 ? 10.562 7.176 9.008 1 86.5 92 PHE B O 1
ATOM 3470 N N . SER B 1 93 ? 10.047 9.008 7.895 1 77.75 93 SER B N 1
ATOM 3471 C CA . SER B 1 93 ? 9.906 10.227 8.695 1 77.75 93 SER B CA 1
ATOM 3472 C C . SER B 1 93 ? 10.391 10.008 10.125 1 77.75 93 SER B C 1
ATOM 3474 O O . SER B 1 93 ? 11.586 10.109 10.398 1 77.75 93 SER B O 1
ATOM 3476 N N . HIS B 1 94 ? 9.648 9.195 10.969 1 66.88 94 HIS B N 1
ATOM 3477 C CA . HIS B 1 94 ? 9.945 9.164 12.398 1 66.88 94 HIS B CA 1
ATOM 3478 C C . HIS B 1 94 ? 11.32 8.547 12.664 1 66.88 94 HIS B C 1
ATOM 3480 O O . HIS B 1 94 ? 12.062 9.031 13.516 1 66.88 94 HIS B O 1
ATOM 3486 N N . ALA B 1 95 ? 11.672 7.633 11.891 1 65.25 95 ALA B N 1
ATOM 3487 C CA . ALA B 1 95 ? 12.945 6.938 12.039 1 65.25 95 ALA B CA 1
ATOM 3488 C C . ALA B 1 95 ? 14.117 7.883 11.805 1 65.25 95 ALA B C 1
ATOM 3490 O O . ALA B 1 95 ? 15.133 7.805 12.492 1 65.25 95 ALA B O 1
ATOM 3491 N N . VAL B 1 96 ? 13.898 8.805 11.031 1 69.75 96 VAL B N 1
ATOM 3492 C CA . VAL B 1 96 ? 14.977 9.672 10.562 1 69.75 96 VAL B CA 1
ATOM 3493 C C . VAL B 1 96 ? 15.031 10.938 11.422 1 69.75 96 VAL B C 1
ATOM 3495 O O . VAL B 1 96 ? 16.125 11.43 11.742 1 69.75 96 VAL B O 1
ATOM 3498 N N . GLU B 1 97 ? 13.883 11.398 11.836 1 73.06 97 GLU B N 1
ATOM 3499 C CA . GLU B 1 97 ? 13.797 12.68 12.539 1 73.06 97 GLU B CA 1
ATOM 3500 C C . GLU B 1 97 ? 14.516 12.617 13.883 1 73.06 97 GLU B C 1
ATOM 3502 O O . GLU B 1 97 ? 15.289 13.516 14.219 1 73.06 97 GLU B O 1
ATOM 3507 N N . ARG B 1 98 ? 14.32 11.609 14.555 1 64.38 98 ARG B N 1
ATOM 3508 C CA . ARG B 1 98 ? 14.836 11.531 15.922 1 64.38 98 ARG B CA 1
ATOM 3509 C C . ARG B 1 98 ? 16.359 11.445 15.93 1 64.38 98 ARG B C 1
ATOM 3511 O O . ARG B 1 98 ? 17.016 12.047 16.781 1 64.38 98 ARG B O 1
ATOM 3518 N N . THR B 1 99 ? 16.875 10.852 14.953 1 63.53 99 THR B N 1
ATOM 3519 C CA . THR B 1 99 ? 18.297 10.555 14.977 1 63.53 99 THR B CA 1
ATOM 3520 C C . THR B 1 99 ? 19.094 11.672 14.312 1 63.53 99 THR B C 1
ATOM 3522 O O . THR B 1 99 ? 20.188 12.008 14.766 1 63.53 99 THR B O 1
ATOM 3525 N N . LEU B 1 100 ? 18.438 12.297 13.375 1 73.12 100 LEU B N 1
ATOM 3526 C CA . LEU B 1 100 ? 19.234 13.242 12.586 1 73.12 100 LEU B CA 1
ATOM 3527 C C . LEU B 1 100 ? 18.828 14.68 12.891 1 73.12 100 LEU B C 1
ATOM 3529 O O . LEU B 1 100 ? 19.422 15.617 12.359 1 73.12 100 LEU B O 1
ATOM 3533 N N . GLY B 1 101 ? 17.891 14.703 13.773 1 72.94 101 GLY B N 1
ATOM 3534 C CA . 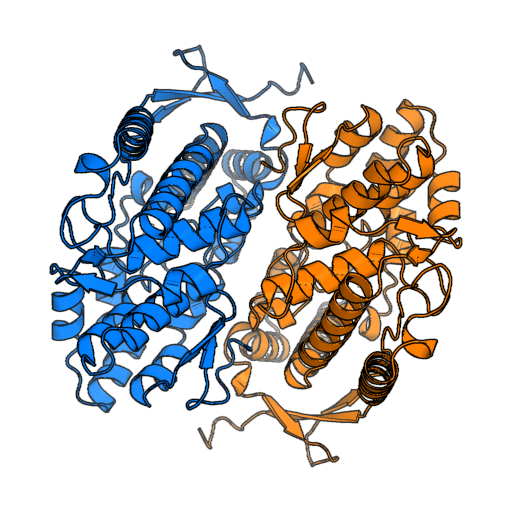GLY B 1 101 ? 17.5 16.016 14.281 1 72.94 101 GLY B CA 1
ATOM 3535 C C . GLY B 1 101 ? 16.641 16.797 13.312 1 72.94 101 GLY B C 1
ATOM 3536 O O . GLY B 1 101 ? 16.594 18.031 13.375 1 72.94 101 GLY B O 1
ATOM 3537 N N . PHE B 1 102 ? 16.156 16.172 12.414 1 76.56 102 PHE B N 1
ATOM 3538 C CA . PHE B 1 102 ? 15.25 16.844 11.492 1 76.56 102 PHE B CA 1
ATOM 3539 C C . PHE B 1 102 ? 13.883 17.047 12.133 1 76.56 102 PHE B C 1
ATOM 3541 O O . PHE B 1 102 ? 13.508 16.328 13.062 1 76.56 102 PHE B O 1
ATOM 3548 N N . ASN B 1 103 ? 13.273 18.188 11.742 1 80.44 103 ASN B N 1
ATOM 3549 C CA . ASN B 1 103 ? 11.906 18.516 12.125 1 80.44 103 ASN B CA 1
ATOM 3550 C C . ASN B 1 103 ? 11.023 18.734 10.906 1 80.44 103 ASN B C 1
ATOM 3552 O O . ASN B 1 103 ? 11.133 19.766 10.227 1 80.44 103 ASN B O 1
ATOM 3556 N N . HIS B 1 104 ? 10.086 17.812 10.719 1 84.81 104 HIS B N 1
ATOM 3557 C CA . HIS B 1 104 ? 9.289 17.891 9.5 1 84.81 104 HIS B CA 1
ATOM 3558 C C . HIS B 1 104 ? 8.406 19.125 9.5 1 84.81 104 HIS B C 1
ATOM 3560 O O . HIS B 1 104 ? 7.988 19.609 8.445 1 84.81 104 HIS B O 1
ATOM 3566 N N . HIS B 1 105 ? 8.102 19.719 10.672 1 86.5 105 HIS B N 1
ATOM 3567 C CA . HIS B 1 105 ? 7.32 20.953 10.711 1 86.5 105 HIS B CA 1
ATOM 3568 C C . HIS B 1 105 ? 8.094 22.109 10.094 1 86.5 105 HIS B C 1
ATOM 3570 O O . HIS B 1 105 ? 7.531 22.875 9.305 1 86.5 105 HIS B O 1
ATOM 3576 N N . THR B 1 106 ? 9.383 22.156 10.43 1 89.19 106 THR B N 1
ATOM 3577 C CA . THR B 1 106 ? 10.219 23.203 9.859 1 89.19 106 THR B CA 1
ATOM 3578 C C . THR B 1 106 ? 10.375 23.016 8.359 1 89.19 106 THR B C 1
ATOM 3580 O O . THR B 1 106 ? 10.32 23.984 7.594 1 89.19 106 THR B O 1
ATOM 3583 N N . ILE B 1 107 ? 10.484 21.812 7.953 1 90.88 107 ILE B N 1
ATOM 3584 C CA . ILE B 1 107 ? 10.648 21.516 6.535 1 90.88 107 ILE B CA 1
ATOM 3585 C C . ILE B 1 107 ? 9.352 21.828 5.789 1 90.88 107 ILE B C 1
ATOM 3587 O O . ILE B 1 107 ? 9.383 22.328 4.664 1 90.88 107 ILE B O 1
ATOM 3591 N N . THR B 1 108 ? 8.25 21.578 6.43 1 94.75 108 THR B N 1
ATOM 3592 C CA . THR B 1 108 ? 6.957 21.938 5.859 1 94.75 108 THR B CA 1
ATOM 3593 C C . THR B 1 108 ? 6.867 23.438 5.617 1 94.75 108 THR B C 1
ATOM 3595 O O . THR B 1 108 ? 6.453 23.875 4.543 1 94.75 108 THR B O 1
ATOM 3598 N N . GLU B 1 109 ? 7.273 24.203 6.613 1 96.19 109 GLU B N 1
ATOM 3599 C CA . GLU B 1 109 ? 7.27 25.656 6.465 1 96.19 109 GLU B CA 1
ATOM 3600 C C . GLU B 1 109 ? 8.164 26.094 5.305 1 96.19 109 GLU B C 1
ATOM 3602 O O . GLU B 1 109 ? 7.785 26.969 4.527 1 96.19 109 GLU B O 1
ATOM 3607 N N . ASP B 1 110 ? 9.305 25.453 5.203 1 94.38 110 ASP B N 1
ATOM 3608 C CA . ASP B 1 110 ? 10.227 25.781 4.117 1 94.38 110 ASP B CA 1
ATOM 3609 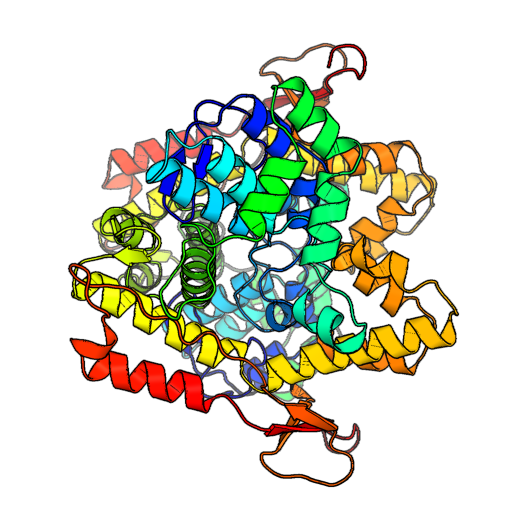C C . ASP B 1 110 ? 9.594 25.484 2.756 1 94.38 110 ASP B C 1
ATOM 3611 O O . ASP B 1 110 ? 9.75 26.266 1.813 1 94.38 110 ASP B O 1
ATOM 3615 N N . TYR B 1 111 ? 8.906 24.375 2.676 1 94.69 111 TYR B N 1
ATOM 3616 C CA . TYR B 1 111 ? 8.25 24.016 1.428 1 94.69 111 TYR B CA 1
ATOM 3617 C C . TYR B 1 111 ? 7.148 25.016 1.082 1 94.69 111 TYR B C 1
ATOM 3619 O O . TYR B 1 111 ? 6.984 25.391 -0.082 1 94.69 111 TYR B O 1
ATOM 3627 N N . ILE B 1 112 ? 6.406 25.406 2.094 1 97.31 112 ILE B N 1
ATOM 3628 C CA . ILE B 1 112 ? 5.301 26.328 1.866 1 97.31 112 ILE B CA 1
ATOM 3629 C C . ILE B 1 112 ? 5.84 27.672 1.396 1 97.31 112 ILE B C 1
ATOM 3631 O O . ILE B 1 112 ? 5.27 28.297 0.496 1 97.31 112 ILE B O 1
ATOM 3635 N N . LYS B 1 113 ? 6.949 28.078 1.937 1 96.38 113 LYS B N 1
ATOM 3636 C CA . LYS B 1 113 ? 7.574 29.344 1.562 1 96.38 113 LYS B CA 1
ATOM 3637 C C . LYS B 1 113 ? 8.352 29.203 0.258 1 96.38 113 LYS B C 1
ATOM 3639 O O . LYS B 1 113 ? 8.758 30.203 -0.341 1 96.38 113 LYS B O 1
ATOM 3644 N N . GLY B 1 114 ? 8.539 27.953 -0.085 1 94.25 114 GLY B N 1
ATOM 3645 C CA . GLY B 1 114 ? 9.297 27.703 -1.298 1 94.25 114 GLY B CA 1
ATOM 3646 C C . GLY B 1 114 ? 8.594 28.188 -2.555 1 94.25 114 GLY B C 1
ATOM 3647 O O . GLY B 1 114 ? 7.402 28.484 -2.525 1 94.25 114 GLY B O 1
ATOM 3648 N N . GLN B 1 115 ? 9.297 28.062 -3.621 1 93.38 115 GLN B N 1
ATOM 3649 C CA . GLN B 1 115 ? 8.859 28.688 -4.867 1 93.38 115 GLN B CA 1
ATOM 3650 C C . GLN B 1 115 ? 7.578 28.031 -5.383 1 93.38 115 GLN B C 1
ATOM 3652 O O . GLN B 1 115 ? 6.613 28.734 -5.699 1 93.38 115 GLN B O 1
ATOM 3657 N N . GLU B 1 116 ? 7.492 26.766 -5.391 1 96.06 116 GLU B N 1
ATOM 3658 C CA . GLU B 1 116 ? 6.371 26.078 -6.027 1 96.06 116 GLU B CA 1
ATOM 3659 C C . GLU B 1 116 ? 5.074 26.312 -5.262 1 96.06 116 GLU B C 1
ATOM 3661 O O . GLU B 1 116 ? 4.105 26.844 -5.816 1 96.06 116 GLU B O 1
ATOM 3666 N N . VAL B 1 117 ? 5.051 26.078 -3.979 1 97.75 117 VAL B N 1
ATOM 3667 C CA . VAL B 1 117 ? 3.828 26.141 -3.182 1 97.75 117 VAL B CA 1
ATOM 3668 C C . VAL B 1 117 ? 3.412 27.609 -2.99 1 97.75 117 VAL B C 1
ATOM 3670 O O . VAL B 1 117 ? 2.242 27.953 -3.17 1 97.75 117 VAL B O 1
ATOM 3673 N N . SER B 1 118 ? 4.371 28.453 -2.691 1 97.44 118 SER B N 1
ATOM 3674 C CA . SER B 1 118 ? 4.078 29.859 -2.479 1 97.44 118 SER B CA 1
ATOM 3675 C C . SER B 1 118 ? 3.5 30.5 -3.736 1 97.44 118 SER B C 1
ATOM 3677 O O . SER B 1 118 ? 2.596 31.344 -3.656 1 97.44 118 SER B O 1
ATOM 3679 N N . ALA B 1 119 ? 4.031 30.125 -4.879 1 97.56 119 ALA B N 1
ATOM 3680 C CA . ALA B 1 119 ? 3.527 30.672 -6.141 1 97.56 119 ALA B CA 1
ATOM 3681 C C . ALA B 1 119 ? 2.061 30.297 -6.348 1 97.56 119 ALA B C 1
ATOM 3683 O O . ALA B 1 119 ? 1.26 31.141 -6.773 1 97.56 119 ALA B O 1
ATOM 3684 N N . ILE B 1 120 ? 1.701 29.094 -6.062 1 97.38 120 ILE B N 1
ATOM 3685 C CA . ILE B 1 120 ? 0.322 28.641 -6.215 1 97.38 120 ILE B CA 1
ATOM 3686 C C . ILE B 1 120 ? -0.578 29.391 -5.238 1 97.38 120 ILE B C 1
ATOM 3688 O O . ILE B 1 120 ? -1.626 29.922 -5.625 1 97.38 120 ILE B O 1
ATOM 3692 N N . LEU B 1 121 ? -0.16 29.484 -4 1 97.69 121 LEU B N 1
ATOM 3693 C CA . LEU B 1 121 ? -0.958 30.156 -2.98 1 97.69 121 LEU B CA 1
ATOM 3694 C C . LEU B 1 121 ? -1.185 31.625 -3.346 1 97.69 121 LEU B C 1
ATOM 3696 O O . LEU B 1 121 ? -2.32 32.094 -3.336 1 97.69 121 LEU B O 1
ATOM 3700 N N . THR B 1 122 ? -0.145 32.281 -3.742 1 97.19 122 THR B N 1
ATOM 3701 C CA . THR B 1 122 ? -0.222 33.688 -4.062 1 97.19 122 THR B CA 1
ATOM 3702 C C . THR B 1 122 ? -1.062 33.938 -5.316 1 97.19 122 THR B C 1
ATOM 3704 O O . THR B 1 122 ? -1.812 34.906 -5.398 1 97.19 122 THR B O 1
ATOM 3707 N N . LYS B 1 123 ? -0.895 33.062 -6.262 1 97.56 123 LYS B N 1
ATOM 3708 C CA . LYS B 1 123 ? -1.671 33.125 -7.496 1 97.56 123 LYS B CA 1
ATOM 3709 C C . LYS B 1 123 ? -3.166 33.219 -7.203 1 97.56 123 LYS B C 1
ATOM 3711 O O . LYS B 1 123 ? -3.9 33.906 -7.906 1 97.56 123 LYS B O 1
ATOM 3716 N N . TYR B 1 124 ? -3.594 32.594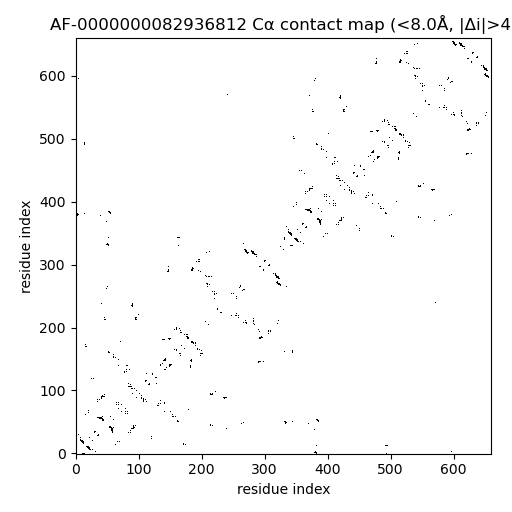 -6.156 1 97.25 124 TYR B N 1
ATOM 3717 C CA . TYR B 1 124 ? -5.02 32.531 -5.863 1 97.25 124 TYR B CA 1
ATOM 3718 C C . TYR B 1 124 ? -5.379 33.406 -4.668 1 97.25 124 TYR B C 1
ATOM 3720 O O . TYR B 1 124 ? -6.453 33.25 -4.082 1 97.25 124 TYR B O 1
ATOM 3728 N N . GLY B 1 125 ? -4.426 34.219 -4.203 1 96.69 125 GLY B N 1
ATOM 3729 C CA . GLY B 1 125 ? -4.707 35.25 -3.213 1 96.69 125 GLY B CA 1
ATOM 3730 C C . GLY B 1 125 ? -4.516 34.781 -1.786 1 96.69 125 GLY B C 1
ATOM 3731 O O . GLY B 1 125 ? -4.988 35.406 -0.844 1 96.69 125 GLY B O 1
ATOM 3732 N N . PHE B 1 126 ? -3.914 33.656 -1.603 1 97.38 126 PHE B N 1
ATOM 3733 C CA . PHE B 1 126 ? -3.631 33.188 -0.257 1 97.38 126 PHE B CA 1
ATOM 3734 C C . PHE B 1 126 ? -2.271 33.656 0.221 1 97.38 126 PHE B C 1
ATOM 3736 O O . PHE B 1 126 ? -1.366 33.875 -0.586 1 97.38 126 PHE B O 1
ATOM 3743 N N . CYS B 1 127 ? -2.189 33.844 1.477 1 97 127 CYS B N 1
ATOM 3744 C CA . CYS B 1 127 ? -0.928 34.219 2.109 1 97 127 CYS B CA 1
ATOM 3745 C C . CYS B 1 127 ? -0.241 32.969 2.699 1 97 127 CYS B C 1
ATOM 3747 O O . CYS B 1 127 ? -0.756 32.375 3.635 1 97 127 CYS B O 1
ATOM 3749 N N . PRO B 1 128 ? 0.933 32.656 2.189 1 97.62 128 PRO B N 1
ATOM 3750 C CA . PRO B 1 128 ? 1.634 31.5 2.707 1 97.62 128 PRO B CA 1
ATOM 3751 C C . PRO B 1 128 ? 1.821 31.531 4.223 1 97.62 128 PRO B C 1
ATOM 3753 O O . PRO B 1 128 ? 1.646 30.516 4.898 1 97.62 128 PRO B O 1
ATOM 3756 N N . GLN B 1 129 ? 2.121 32.688 4.723 1 97.44 129 GLN B N 1
ATOM 3757 C CA . GLN B 1 129 ? 2.361 32.812 6.156 1 97.44 129 GLN B CA 1
ATOM 3758 C C . GLN B 1 129 ? 1.101 32.5 6.957 1 97.44 129 GLN B C 1
ATOM 3760 O O . GLN B 1 129 ? 1.181 31.953 8.062 1 97.44 129 GLN B O 1
ATOM 3765 N N . ALA B 1 130 ? -0.001 32.844 6.441 1 97.44 130 ALA B N 1
ATOM 3766 C CA . ALA B 1 130 ? -1.261 32.562 7.121 1 97.44 130 ALA B CA 1
ATOM 3767 C C . ALA B 1 130 ? -1.477 31.047 7.254 1 97.44 130 ALA B C 1
ATOM 3769 O O . ALA B 1 130 ? -1.984 30.578 8.273 1 97.44 130 ALA B O 1
ATOM 3770 N N . ILE B 1 131 ? -1.107 30.328 6.203 1 97.75 131 ILE B N 1
ATOM 3771 C CA . ILE B 1 131 ? -1.24 28.875 6.223 1 97.75 131 ILE B CA 1
ATOM 3772 C C . ILE B 1 131 ? -0.273 28.281 7.246 1 97.75 131 ILE B C 1
ATOM 3774 O O . ILE B 1 131 ? -0.64 27.391 8.008 1 97.75 131 ILE B O 1
ATOM 3778 N N . ILE B 1 132 ? 0.943 28.766 7.246 1 97.88 132 ILE B N 1
ATOM 3779 C CA . ILE B 1 132 ? 1.95 28.328 8.203 1 97.88 132 ILE B CA 1
ATOM 3780 C C . ILE B 1 132 ? 1.455 28.562 9.625 1 97.88 132 ILE B C 1
ATOM 3782 O O . ILE B 1 132 ? 1.564 27.688 10.484 1 97.88 132 ILE B O 1
ATOM 3786 N N . ASN B 1 133 ? 0.918 29.766 9.852 1 97.38 133 ASN B N 1
ATOM 3787 C CA . ASN B 1 133 ? 0.383 30.094 11.164 1 97.38 133 ASN B CA 1
ATOM 3788 C C . ASN B 1 133 ? -0.717 29.109 11.578 1 97.38 133 ASN B C 1
ATOM 3790 O O . ASN B 1 133 ? -0.765 28.672 12.734 1 97.38 133 ASN B O 1
ATOM 3794 N N . LEU B 1 134 ? -1.535 28.844 10.688 1 97.19 134 LEU B N 1
ATOM 3795 C CA . LEU B 1 134 ? -2.643 27.922 10.953 1 97.19 134 LEU B CA 1
ATOM 3796 C C . LEU B 1 134 ? -2.125 26.547 11.336 1 97.19 134 LEU B C 1
ATOM 3798 O O . LEU B 1 134 ? -2.707 25.875 12.195 1 97.19 134 LEU B O 1
ATOM 3802 N N . LEU B 1 135 ? -1.044 26.062 10.719 1 96.94 135 LEU B N 1
ATOM 3803 C CA . LEU B 1 135 ? -0.449 24.766 11.008 1 96.94 135 LEU B CA 1
ATOM 3804 C C . LEU B 1 135 ? 0.166 24.734 12.406 1 96.94 135 LEU B C 1
ATOM 3806 O O . LEU B 1 135 ? 0.394 23.672 12.969 1 96.94 135 LEU B O 1
ATOM 3810 N N . ASN B 1 136 ? 0.451 25.922 12.922 1 95.88 136 ASN B N 1
ATOM 3811 C CA . ASN B 1 136 ? 1.09 26.016 14.234 1 95.88 136 ASN B CA 1
ATOM 3812 C C . ASN B 1 136 ? 0.083 26.375 15.32 1 95.88 136 ASN B C 1
ATOM 3814 O O . ASN B 1 136 ? 0.46 26.594 16.469 1 95.88 136 ASN B O 1
ATOM 3818 N N . GLU B 1 137 ? -1.196 26.453 14.977 1 96 137 GLU B N 1
ATOM 3819 C CA . GLU B 1 137 ? -2.264 26.75 15.93 1 96 137 GLU B CA 1
ATOM 3820 C C . GLU B 1 137 ? -3.221 25.562 16.062 1 96 137 GLU B C 1
ATOM 3822 O O . GLU B 1 137 ? -3.27 24.688 15.203 1 96 137 GLU B O 1
ATOM 3827 N N . ASP B 1 138 ? -3.916 25.656 17.188 1 96.81 138 ASP B N 1
ATOM 3828 C CA . ASP B 1 138 ? -4.934 24.625 17.391 1 96.81 138 ASP B CA 1
ATOM 3829 C C . ASP B 1 138 ? -6.086 24.812 16.391 1 96.81 138 ASP B C 1
ATOM 3831 O O . ASP B 1 138 ? -6.59 25.922 16.219 1 96.81 138 ASP B O 1
ATOM 3835 N N . SER B 1 139 ? -6.422 23.828 15.734 1 98.31 139 SER B N 1
ATOM 3836 C CA . SER B 1 139 ? -7.516 23.797 14.773 1 98.31 139 SER B CA 1
ATOM 3837 C C . SER B 1 139 ? -8.102 22.391 14.648 1 98.31 139 SER B C 1
ATOM 3839 O O . SER B 1 139 ? -7.594 21.453 15.258 1 98.31 139 SER B O 1
ATOM 3841 N N . PRO B 1 140 ? -9.156 22.234 13.906 1 98.56 140 PRO B N 1
ATOM 3842 C CA . PRO B 1 140 ? -9.695 20.891 13.68 1 98.56 140 PRO B CA 1
ATOM 3843 C C . PRO B 1 140 ? -8.703 19.969 12.961 1 98.56 140 PRO B C 1
ATOM 3845 O O . PRO B 1 140 ? -8.844 18.734 13.023 1 98.56 140 PRO B O 1
ATOM 3848 N N . LEU B 1 141 ? -7.742 20.594 12.336 1 98.56 141 LEU B N 1
ATOM 3849 C CA . LEU B 1 141 ? -6.719 19.828 11.633 1 98.56 141 LEU B CA 1
ATOM 3850 C C . LEU B 1 141 ? -5.758 19.172 12.617 1 98.56 141 LEU B C 1
ATOM 3852 O O . LEU B 1 141 ? -5.504 17.969 12.539 1 98.56 141 LEU B O 1
ATOM 3856 N N . THR B 1 142 ? -5.199 19.938 13.469 1 96.94 142 THR B N 1
ATOM 3857 C CA . THR B 1 142 ? -4.262 19.484 14.484 1 96.94 142 THR B CA 1
ATOM 3858 C C . THR B 1 142 ? -4.348 20.359 15.734 1 96.94 142 THR B C 1
ATOM 3860 O O . THR B 1 142 ? -4.703 21.547 15.641 1 96.94 142 THR B O 1
ATOM 3863 N N . HIS B 1 143 ? -4.105 19.75 16.812 1 96.5 143 HIS B N 1
ATOM 3864 C CA . HIS B 1 143 ? -4.055 20.484 18.078 1 96.5 143 HIS B CA 1
ATOM 3865 C C . HIS B 1 143 ? -3.301 19.688 19.141 1 96.5 143 HIS B C 1
ATOM 3867 O O . HIS B 1 143 ? -3.096 18.484 19 1 96.5 143 HIS B O 1
ATOM 3873 N N . LYS B 1 144 ? -2.918 20.312 20.188 1 93.06 144 LYS B N 1
ATOM 3874 C CA . LYS B 1 144 ? -2.059 19.719 21.203 1 93.06 144 LYS B CA 1
ATOM 3875 C C . LYS B 1 144 ? -2.881 19.172 22.359 1 93.06 144 LYS B C 1
ATOM 3877 O O . LYS B 1 144 ? -2.332 18.578 23.297 1 93.06 144 LYS B O 1
ATOM 3882 N N . THR B 1 145 ? -4.125 19.172 22.281 1 94.44 145 THR B N 1
ATOM 3883 C CA . THR B 1 145 ? -4.984 18.672 23.359 1 94.44 145 THR B CA 1
ATOM 3884 C C . THR B 1 145 ? -5.078 17.141 23.297 1 94.44 145 THR B C 1
ATOM 3886 O O . THR B 1 145 ? -4.625 16.516 22.344 1 94.44 145 THR B O 1
ATOM 3889 N N . PRO B 1 146 ? -5.641 16.516 24.297 1 95.06 146 PRO B N 1
ATOM 3890 C CA . PRO B 1 146 ? -5.781 15.055 24.312 1 95.06 146 PRO B CA 1
ATOM 3891 C C . PRO B 1 146 ? -6.941 14.57 23.453 1 95.06 146 PRO B C 1
ATOM 3893 O O . PRO B 1 146 ? -7.219 13.367 23.406 1 95.06 146 PRO B O 1
ATOM 3896 N N . TYR B 1 147 ? -7.52 15.469 22.766 1 97.31 147 TYR B N 1
ATOM 3897 C CA . TYR B 1 147 ? -8.68 15.102 21.969 1 97.31 147 TYR B CA 1
ATOM 3898 C C . TYR B 1 147 ? -8.273 14.836 20.516 1 97.31 147 TYR B C 1
ATOM 3900 O O . TYR B 1 147 ? -7.16 15.172 20.109 1 97.31 147 TYR B O 1
ATOM 3908 N N . LEU B 1 148 ? -9.156 14.227 19.844 1 98.06 148 LEU B N 1
ATOM 3909 C CA . LEU B 1 148 ? -8.828 13.719 18.516 1 98.06 148 LEU B CA 1
ATOM 3910 C C . LEU B 1 148 ? -9.023 14.805 17.453 1 98.06 148 LEU B C 1
ATOM 3912 O O . LEU B 1 148 ? -10.039 15.5 17.453 1 98.06 148 LEU B O 1
ATOM 3916 N N . SER B 1 149 ? -8.031 14.961 16.625 1 98.44 149 SER B N 1
ATOM 3917 C CA . SER B 1 149 ? -8.062 15.867 15.484 1 98.44 149 SER B CA 1
ATOM 3918 C C . SER B 1 149 ? -8.312 15.109 14.188 1 98.44 149 SER B C 1
ATOM 3920 O O . SER B 1 149 ? -8.328 13.875 14.172 1 98.44 149 SER B O 1
ATOM 3922 N N . ALA B 1 150 ? -8.492 15.859 13.062 1 98.69 150 ALA B N 1
ATOM 3923 C CA . ALA B 1 150 ? -8.695 15.242 11.758 1 98.69 150 ALA B CA 1
ATOM 3924 C C . ALA B 1 150 ? -7.453 14.484 11.305 1 98.69 150 ALA B C 1
ATOM 3926 O O . ALA B 1 150 ? -7.551 13.391 10.75 1 98.69 150 ALA B O 1
ATOM 3927 N N . ASP B 1 151 ? -6.289 15.055 11.531 1 98.12 151 ASP B N 1
ATOM 3928 C CA . ASP B 1 151 ? -5.02 14.445 11.148 1 98.12 151 ASP B CA 1
ATOM 3929 C C . ASP B 1 151 ? -4.836 13.078 11.812 1 98.12 151 ASP B C 1
ATOM 3931 O O . ASP B 1 151 ? -4.645 12.07 11.141 1 98.12 151 ASP B O 1
ATOM 3935 N N . HIS B 1 152 ? -5.008 13.055 13.102 1 97.94 152 HIS B N 1
ATOM 3936 C CA . HIS B 1 152 ? -4.824 11.82 13.859 1 97.94 152 HIS B CA 1
ATOM 3937 C C . HIS B 1 152 ? -5.949 10.828 13.578 1 97.94 152 HIS B C 1
ATOM 3939 O O . HIS B 1 152 ? -5.727 9.617 13.562 1 97.94 152 HIS B O 1
ATOM 3945 N N . LEU B 1 153 ? -7.105 11.359 13.375 1 98.62 153 LEU B N 1
ATOM 3946 C CA . LEU B 1 153 ? -8.211 10.469 13.031 1 98.62 153 LEU B CA 1
ATOM 3947 C C . LEU B 1 153 ? -7.895 9.672 11.773 1 98.62 153 LEU B C 1
ATOM 3949 O O . LEU B 1 153 ? -7.992 8.438 11.773 1 98.62 153 LEU B O 1
ATOM 3953 N N . ASP B 1 154 ? -7.516 10.383 10.727 1 98.38 154 ASP B N 1
ATOM 3954 C CA . ASP B 1 154 ? -7.227 9.703 9.477 1 98.38 154 ASP B CA 1
ATOM 3955 C C . ASP B 1 154 ? -6.094 8.695 9.648 1 98.38 154 ASP B C 1
ATOM 3957 O O . ASP B 1 154 ? -6.176 7.566 9.156 1 98.38 154 ASP B O 1
ATOM 3961 N N . SER B 1 155 ? -5.059 9.109 10.32 1 97.12 155 SER B N 1
ATOM 3962 C CA . SER B 1 155 ? -3.889 8.258 10.516 1 97.12 155 SER B CA 1
ATOM 3963 C C . SER B 1 155 ? -4.27 6.945 11.188 1 97.12 155 SER B C 1
ATOM 3965 O O . SER B 1 155 ? -3.934 5.867 10.695 1 97.12 155 SER B O 1
ATOM 3967 N N . PHE B 1 156 ? -4.992 7.027 12.258 1 97.62 156 PHE B N 1
ATOM 3968 C CA . PHE B 1 156 ? -5.32 5.844 13.047 1 97.62 156 PHE B CA 1
ATOM 3969 C C . PHE B 1 156 ? -6.289 4.941 12.289 1 97.62 156 PHE B C 1
ATOM 3971 O O . PHE B 1 156 ? -6.152 3.719 12.312 1 97.62 156 PHE B O 1
ATOM 3978 N N . LEU B 1 157 ? -7.262 5.547 11.648 1 97.88 157 LEU B N 1
ATOM 3979 C CA . LEU B 1 157 ? -8.227 4.746 10.906 1 97.88 157 LEU B CA 1
ATOM 3980 C C . LEU B 1 157 ? -7.559 4.031 9.734 1 97.88 157 LEU B C 1
ATOM 3982 O O . LEU B 1 157 ? -7.793 2.842 9.516 1 97.88 157 LEU B O 1
ATOM 3986 N N . ARG B 1 158 ? -6.73 4.734 9 1 96.44 158 ARG B N 1
ATOM 3987 C CA . ARG B 1 158 ? -6.086 4.156 7.828 1 96.44 158 ARG B CA 1
ATOM 3988 C C . ARG B 1 158 ? -5.129 3.041 8.219 1 96.44 158 ARG B C 1
ATOM 3990 O O . ARG B 1 158 ? -5.121 1.974 7.605 1 96.44 158 ARG B O 1
ATOM 3997 N N . ASP B 1 159 ? -4.324 3.328 9.211 1 95.69 159 ASP B N 1
ATOM 3998 C CA . ASP B 1 159 ? -3.402 2.305 9.695 1 95.69 159 ASP B CA 1
ATOM 3999 C C . ASP B 1 159 ? -4.152 1.042 10.109 1 95.69 159 ASP B C 1
ATOM 4001 O O . ASP B 1 159 ? -3.838 -0.056 9.648 1 95.69 159 ASP B O 1
ATOM 4005 N N . SER B 1 160 ? -5.109 1.208 10.953 1 96 160 SER B N 1
ATOM 4006 C CA . SER B 1 160 ? -5.855 0.069 11.477 1 96 160 SER B CA 1
ATOM 4007 C C . SER B 1 160 ? -6.617 -0.655 10.375 1 96 160 SER B C 1
ATOM 4009 O O . SER B 1 160 ? -6.738 -1.881 10.398 1 96 160 SER B O 1
ATOM 4011 N N . TYR B 1 161 ? -7.086 0.141 9.445 1 94.69 161 TYR B N 1
ATOM 4012 C CA . TYR B 1 161 ? -7.789 -0.435 8.305 1 94.69 161 TYR B CA 1
ATOM 4013 C C . TYR B 1 161 ? -6.879 -1.367 7.512 1 94.69 161 TYR B C 1
ATOM 4015 O O . TYR B 1 161 ? -7.242 -2.512 7.234 1 94.69 161 TYR B O 1
ATOM 4023 N N . MET B 1 162 ? -5.699 -0.943 7.211 1 93.56 162 MET B N 1
ATOM 4024 C CA . MET B 1 162 ? -4.75 -1.721 6.418 1 93.56 162 MET B CA 1
ATOM 4025 C C . MET B 1 162 ? -4.266 -2.939 7.195 1 93.56 162 MET B C 1
ATOM 4027 O O . MET B 1 162 ? -3.939 -3.969 6.605 1 93.56 162 MET B O 1
ATOM 4031 N N . LEU B 1 163 ? -4.316 -2.809 8.477 1 94 163 LEU B N 1
ATOM 4032 C CA . LEU B 1 163 ? -3.842 -3.896 9.328 1 94 163 LEU B CA 1
ATOM 4033 C C . LEU B 1 163 ? -4.969 -4.875 9.641 1 94 163 LEU B C 1
ATOM 4035 O O . LEU B 1 163 ? -4.762 -5.867 10.344 1 94 163 LEU B O 1
ATOM 4039 N N . GLY B 1 164 ? -6.184 -4.621 9.164 1 93.12 164 GLY B N 1
ATOM 4040 C CA . GLY B 1 164 ? -7.324 -5.504 9.352 1 93.12 164 GLY B CA 1
ATOM 4041 C C . GLY B 1 164 ? -7.883 -5.461 10.758 1 93.12 164 GLY B C 1
ATOM 4042 O O . GLY B 1 164 ? -8.398 -6.465 11.266 1 93.12 164 GLY B O 1
ATOM 4043 N N . LYS B 1 165 ? -7.738 -4.281 11.375 1 94.44 165 LYS B N 1
ATOM 4044 C CA . LYS B 1 165 ? -8.094 -4.215 12.797 1 94.44 165 LYS B CA 1
ATOM 4045 C C . LYS B 1 165 ? -9.227 -3.225 13.031 1 94.44 165 LYS B C 1
ATOM 4047 O O . LYS B 1 165 ? -9.539 -2.889 14.172 1 94.44 165 LYS B O 1
ATOM 4052 N N . LEU B 1 166 ? -9.758 -2.717 11.992 1 94.5 166 LEU B N 1
ATOM 4053 C CA . LEU B 1 166 ? -10.914 -1.835 12.117 1 94.5 166 LEU B CA 1
ATOM 4054 C C . LEU B 1 166 ? -12.211 -2.639 12.148 1 94.5 166 LEU B C 1
ATOM 4056 O O . LEU B 1 166 ? -12.406 -3.543 11.336 1 94.5 166 LEU B O 1
ATOM 4060 N N . ASP B 1 167 ? -13.086 -2.312 13.023 1 93.25 167 ASP B N 1
ATOM 4061 C CA . ASP B 1 167 ? -14.305 -3.096 13.156 1 93.25 167 ASP B CA 1
ATOM 4062 C C . ASP B 1 167 ? -15.438 -2.498 12.32 1 93.25 167 ASP B C 1
ATOM 4064 O O . ASP B 1 167 ? -16.438 -3.162 12.062 1 93.25 167 ASP B O 1
ATOM 4068 N N . LYS B 1 168 ? -15.312 -1.233 11.961 1 95.44 168 LYS B N 1
ATOM 4069 C CA . LYS B 1 168 ? -16.234 -0.55 11.062 1 95.44 168 LYS B CA 1
ATOM 4070 C C . LYS B 1 168 ? -15.516 0.001 9.836 1 95.44 168 LYS B C 1
ATOM 4072 O O . LYS B 1 168 ? -14.383 0.468 9.938 1 95.44 168 LYS B O 1
ATOM 4077 N N . HIS B 1 169 ? -16.234 -0.085 8.75 1 95 169 HIS B N 1
ATOM 4078 C CA . HIS B 1 169 ? -15.648 0.5 7.547 1 95 169 HIS B CA 1
ATOM 4079 C C . HIS B 1 169 ? -15.469 2.006 7.703 1 95 169 HIS B C 1
ATOM 4081 O O . HIS B 1 169 ? -16.328 2.688 8.258 1 95 169 HIS B O 1
ATOM 4087 N N . PRO B 1 170 ? -14.391 2.549 7.215 1 96.25 170 PRO B N 1
ATOM 4088 C CA . PRO B 1 170 ? -14.133 3.984 7.367 1 96.25 170 PRO B CA 1
ATOM 4089 C C . PRO B 1 170 ? -15.258 4.848 6.812 1 96.25 170 PRO B C 1
ATOM 4091 O O . PRO B 1 170 ? -15.539 5.926 7.348 1 96.25 170 PRO B O 1
ATOM 4094 N N . SER B 1 171 ? -15.906 4.398 5.738 1 96.25 171 SER B N 1
ATOM 4095 C CA . SER B 1 171 ? -17.016 5.164 5.176 1 96.25 171 SER B CA 1
ATOM 4096 C C . SER B 1 171 ? -18.172 5.285 6.168 1 96.25 171 SER B C 1
ATOM 4098 O O . SER B 1 171 ? -18.859 6.309 6.207 1 96.25 171 SER B O 1
ATOM 4100 N N . THR B 1 172 ? -18.359 4.242 6.957 1 96.81 172 THR B N 1
ATOM 4101 C CA . THR B 1 172 ? -19.375 4.273 7.992 1 96.81 172 THR B CA 1
ATOM 4102 C C . THR B 1 172 ? -18.969 5.203 9.133 1 96.81 172 THR B C 1
ATOM 4104 O O . THR B 1 172 ? -19.797 5.949 9.664 1 96.81 172 THR B O 1
ATOM 4107 N N . ILE B 1 173 ? -17.75 5.203 9.461 1 97.94 173 ILE B N 1
ATOM 4108 C CA . ILE B 1 173 ? -17.234 6.027 10.555 1 97.94 173 ILE B CA 1
ATOM 4109 C C . ILE B 1 173 ? -17.375 7.504 10.188 1 97.94 173 ILE B C 1
ATOM 4111 O O . ILE B 1 173 ? -17.906 8.297 10.961 1 97.94 173 ILE B O 1
ATOM 4115 N N . ILE B 1 174 ? -16.969 7.863 8.977 1 97.56 174 ILE B N 1
ATOM 4116 C CA . ILE B 1 174 ? -16.938 9.266 8.57 1 97.56 174 ILE B CA 1
ATOM 4117 C C . ILE B 1 174 ? -18.359 9.805 8.477 1 97.56 174 ILE B C 1
ATOM 4119 O O . ILE B 1 174 ? -18.594 11 8.688 1 97.56 174 ILE B O 1
ATOM 4123 N N . GLU B 1 175 ? -19.312 8.961 8.203 1 97.06 175 GLU B N 1
ATOM 4124 C CA . GLU B 1 175 ? -20.703 9.375 8.125 1 97.06 175 GLU B CA 1
ATOM 4125 C C . GLU B 1 175 ? -21.281 9.664 9.508 1 97.06 175 GLU B C 1
ATOM 4127 O O . GLU B 1 175 ? -22.266 10.391 9.633 1 97.06 175 GLU B O 1
ATOM 4132 N N . ASN B 1 176 ? -20.641 9.141 10.516 1 97.44 176 ASN B N 1
ATOM 4133 C CA . ASN B 1 176 ? -21.219 9.203 11.852 1 97.44 176 ASN B CA 1
ATOM 4134 C C . ASN B 1 176 ? -20.422 10.125 12.766 1 97.44 176 ASN B C 1
ATOM 4136 O O . ASN B 1 176 ? -20.609 10.117 13.984 1 97.44 176 ASN B O 1
ATOM 4140 N N . ILE B 1 177 ? -19.516 10.867 12.164 1 98.31 177 ILE B N 1
ATOM 4141 C CA . ILE B 1 177 ? -18.75 11.758 13.023 1 98.31 177 ILE B CA 1
ATOM 4142 C C . ILE B 1 177 ? -19.156 13.203 12.766 1 98.31 177 ILE B C 1
ATOM 4144 O O . ILE B 1 177 ? -19.766 13.508 11.734 1 98.31 177 ILE B O 1
ATOM 4148 N N . SER B 1 178 ? -18.922 14.023 13.719 1 98.38 178 SER B N 1
ATOM 4149 C CA . SER B 1 178 ? -18.984 15.477 13.648 1 98.38 178 SER B CA 1
ATOM 4150 C C . SER B 1 178 ? -17.828 16.109 14.414 1 98.38 178 SER B C 1
ATOM 4152 O O . SER B 1 178 ? -16.938 15.414 14.891 1 98.38 178 SER B O 1
ATOM 4154 N N . PHE B 1 179 ? -17.781 17.453 14.359 1 98.38 179 PHE B N 1
ATOM 4155 C CA . PHE B 1 179 ? -16.781 18.172 15.133 1 98.38 179 PHE B CA 1
ATOM 4156 C C . PHE B 1 179 ? -17.422 19.062 16.188 1 98.38 179 PHE B C 1
ATOM 4158 O O . PHE B 1 179 ? -18.344 19.812 15.867 1 98.38 179 PHE B O 1
ATOM 4165 N N . SER B 1 180 ? -17.109 18.906 17.375 1 97.56 180 SER B N 1
ATOM 4166 C CA . SER B 1 180 ? -17.391 19.875 18.438 1 97.56 180 SER B CA 1
ATOM 4167 C C . SER B 1 180 ? -16.203 20.812 18.641 1 97.56 180 SER B C 1
ATOM 4169 O O . SER B 1 180 ? -15.273 20.484 19.391 1 97.56 180 SER B O 1
ATOM 4171 N N . GLY B 1 181 ? -16.328 21.953 18.062 1 95.44 181 GLY B N 1
ATOM 4172 C CA . GLY B 1 181 ? -15.141 22.797 18 1 95.44 181 GLY B CA 1
ATOM 4173 C C . GLY B 1 181 ? -14.039 22.219 17.141 1 95.44 181 GLY B C 1
ATOM 4174 O O . GLY B 1 181 ? -14.242 21.984 15.938 1 95.44 181 GLY B O 1
ATOM 4175 N N . HIS B 1 182 ? -13 21.891 17.844 1 97.38 182 HIS B N 1
ATOM 4176 C CA . HIS B 1 182 ? -11.852 21.375 17.125 1 97.38 182 HIS B CA 1
ATOM 4177 C C . HIS B 1 182 ? -11.773 19.859 17.219 1 97.38 182 HIS B C 1
ATOM 4179 O O . HIS B 1 182 ? -10.859 19.25 16.656 1 97.38 182 HIS B O 1
ATOM 4185 N N . PHE B 1 183 ? -12.781 19.219 17.844 1 98.38 183 PHE B N 1
ATOM 4186 C CA . PHE B 1 183 ? -12.57 17.844 18.281 1 98.38 183 PHE B CA 1
ATOM 4187 C C . PHE B 1 183 ? -13.57 16.906 17.609 1 98.38 183 PHE B C 1
ATOM 4189 O O . PHE B 1 183 ? -14.742 17.25 17.453 1 98.38 183 PHE B O 1
ATOM 4196 N N . VAL B 1 184 ? -13.062 15.789 17.203 1 98.75 184 VAL B N 1
ATOM 4197 C CA . VAL B 1 184 ? -13.922 14.766 16.625 1 98.75 184 VAL B CA 1
ATOM 4198 C C . VAL B 1 184 ? -14.953 14.305 17.656 1 98.75 184 VAL B C 1
ATOM 4200 O O . VAL B 1 184 ? -14.602 13.961 18.781 1 98.75 184 VAL B O 1
ATOM 4203 N N . ASP B 1 185 ? -16.172 14.344 17.281 1 98.69 185 ASP B N 1
ATOM 4204 C CA . ASP B 1 185 ? -17.312 13.93 18.094 1 98.69 185 ASP B CA 1
ATOM 4205 C C . ASP B 1 185 ? -18.188 12.922 17.344 1 98.69 185 ASP B C 1
ATOM 4207 O O . ASP B 1 185 ? -18.344 13.023 16.125 1 98.69 185 ASP B O 1
ATOM 4211 N N . ALA B 1 186 ? -18.656 11.898 18.016 1 98.44 186 ALA B N 1
ATOM 4212 C CA . ALA B 1 186 ? -19.5 10.883 17.391 1 98.44 186 ALA B CA 1
ATOM 4213 C C . ALA B 1 186 ? -20.375 10.203 18.438 1 98.44 186 ALA B C 1
ATOM 4215 O O . ALA B 1 186 ? -20.312 10.523 19.625 1 98.44 186 ALA B O 1
ATOM 4216 N N . ASP B 1 187 ? -21.281 9.352 18 1 97.5 187 ASP B N 1
ATOM 4217 C CA . ASP B 1 187 ? -22.047 8.547 18.953 1 97.5 187 ASP B CA 1
ATOM 4218 C C . ASP B 1 187 ? -21.156 7.551 19.672 1 97.5 187 ASP B C 1
ATOM 4220 O O . ASP B 1 187 ? -19.984 7.375 19.312 1 97.5 187 ASP B O 1
ATOM 4224 N N . LEU B 1 188 ? -21.656 6.977 20.688 1 97.5 188 LEU B N 1
ATOM 4225 C CA . LEU B 1 188 ? -20.875 6.105 21.562 1 97.5 188 LEU B CA 1
ATOM 4226 C C . LEU B 1 188 ? -20.25 4.961 20.781 1 97.5 188 LEU B C 1
ATOM 4228 O O . LEU B 1 188 ? -19.047 4.711 20.891 1 97.5 188 LEU B O 1
ATOM 4232 N N . SER B 1 189 ? -21.031 4.316 19.953 1 97.56 189 SER B N 1
ATOM 4233 C CA . SER B 1 189 ? -20.578 3.152 19.203 1 97.56 189 SER B CA 1
ATOM 4234 C C . SER B 1 189 ? -19.438 3.52 18.266 1 97.56 189 SER B C 1
ATOM 4236 O O . SER B 1 189 ? -18.422 2.814 18.188 1 97.56 189 SER B O 1
ATOM 4238 N N . THR B 1 190 ? -19.578 4.582 17.531 1 98.25 190 THR B N 1
ATOM 4239 C CA . THR B 1 190 ? -18.547 5.043 16.594 1 98.25 190 THR B CA 1
ATOM 4240 C C . THR B 1 190 ? -17.297 5.48 17.344 1 98.25 190 THR B C 1
ATOM 4242 O O . THR B 1 190 ? -16.188 5.148 16.953 1 98.25 190 THR B O 1
ATOM 4245 N N . SER B 1 191 ? -17.453 6.18 18.406 1 98.44 191 SER B N 1
ATOM 4246 C CA . SER B 1 191 ? -16.312 6.625 19.203 1 98.44 191 SER B CA 1
ATOM 4247 C C . SER B 1 191 ? -15.547 5.438 19.781 1 98.44 191 SER B C 1
ATOM 4249 O O . SER B 1 191 ? -14.32 5.477 19.859 1 98.44 191 SER B O 1
ATOM 4251 N N . GLU B 1 192 ? -16.25 4.449 20.172 1 97.94 192 GLU B N 1
ATOM 4252 C CA . GLU B 1 192 ? -15.586 3.24 20.656 1 97.94 192 GLU B CA 1
ATOM 4253 C C . GLU B 1 192 ? -14.789 2.557 19.562 1 97.94 192 GLU B C 1
ATOM 4255 O O . GLU B 1 192 ? -13.695 2.039 19.797 1 97.94 192 GLU B O 1
ATOM 4260 N N . SER B 1 193 ? -15.367 2.543 18.359 1 98 193 SER B N 1
ATOM 4261 C CA . SER B 1 193 ? -14.641 1.989 17.219 1 98 193 SER B CA 1
ATOM 4262 C C . SER B 1 193 ? -13.367 2.771 16.938 1 98 193 SER B C 1
ATOM 4264 O O . SER B 1 193 ? -12.32 2.182 16.641 1 98 193 SER B O 1
ATOM 4266 N N . ILE B 1 194 ? -13.461 4.07 17.062 1 98.44 194 ILE B N 1
ATOM 4267 C CA . ILE B 1 194 ? -12.312 4.938 16.844 1 98.44 194 ILE B CA 1
ATOM 4268 C C . ILE B 1 194 ? -11.258 4.664 17.906 1 98.44 194 ILE B C 1
ATOM 4270 O O . ILE B 1 194 ? -10.07 4.523 17.594 1 98.44 194 ILE B O 1
ATOM 4274 N N . MET B 1 195 ? -11.695 4.531 19.125 1 98.06 195 MET B N 1
ATOM 4275 C CA . MET B 1 195 ? -10.766 4.25 20.219 1 98.06 195 MET B CA 1
ATOM 4276 C C . MET B 1 195 ? -10.07 2.914 20 1 98.06 195 MET B C 1
ATOM 4278 O O . MET B 1 195 ? -8.867 2.787 20.266 1 98.06 195 MET B O 1
ATOM 4282 N N . ASN B 1 196 ? -10.844 1.966 19.594 1 97.62 196 ASN B N 1
ATOM 4283 C CA . ASN B 1 196 ? -10.242 0.669 19.297 1 97.62 196 ASN B CA 1
ATOM 4284 C C . ASN B 1 196 ? -9.188 0.778 18.203 1 97.62 196 ASN B C 1
ATOM 4286 O O . ASN B 1 196 ? -8.148 0.128 18.266 1 97.62 196 ASN B O 1
ATOM 4290 N N . ALA B 1 197 ? -9.492 1.55 17.219 1 97.62 197 ALA B N 1
ATOM 4291 C CA . ALA B 1 197 ? -8.539 1.771 16.141 1 97.62 197 ALA B CA 1
ATOM 4292 C C . ALA B 1 197 ? -7.246 2.393 16.656 1 97.62 197 ALA B C 1
ATOM 4294 O O . ALA B 1 197 ? -6.148 1.985 16.281 1 97.62 197 ALA B O 1
ATOM 4295 N N . ILE B 1 198 ? -7.383 3.363 17.531 1 97.75 198 ILE B N 1
ATOM 4296 C CA . ILE B 1 198 ? -6.227 4.023 18.125 1 97.75 198 ILE B CA 1
ATOM 4297 C C . ILE B 1 198 ? -5.383 3.004 18.875 1 97.75 198 ILE B C 1
ATOM 4299 O O . ILE B 1 198 ? -4.164 2.941 18.703 1 97.75 198 ILE B O 1
ATOM 4303 N N . PHE B 1 199 ? -6.043 2.195 19.609 1 97.25 199 PHE B N 1
ATOM 4304 C CA . PHE B 1 199 ? -5.359 1.187 20.422 1 97.25 199 PHE B CA 1
ATOM 4305 C C . PHE B 1 199 ? -4.625 0.191 19.531 1 97.25 199 PHE B C 1
ATOM 4307 O O . PHE B 1 199 ? -3.449 -0.099 19.75 1 97.25 199 PHE B O 1
ATOM 4314 N N . GLN B 1 200 ? -5.324 -0.309 18.578 1 95.69 200 GLN B N 1
ATOM 4315 C CA . GLN B 1 200 ? -4.738 -1.313 17.688 1 95.69 200 GLN B CA 1
ATOM 4316 C C . GLN B 1 200 ? -3.561 -0.74 16.906 1 95.69 200 GLN B C 1
ATOM 4318 O O . GLN B 1 200 ? -2.566 -1.433 16.688 1 95.69 200 GLN B O 1
ATOM 4323 N N . ASP B 1 201 ? -3.699 0.481 16.5 1 94.81 201 ASP B N 1
ATOM 4324 C CA . ASP B 1 201 ? -2.605 1.15 15.797 1 94.81 201 ASP B CA 1
ATOM 4325 C C . ASP B 1 201 ? -1.355 1.214 16.672 1 94.81 201 ASP B C 1
ATOM 4327 O O . ASP B 1 201 ? -0.267 0.832 16.25 1 94.81 201 ASP B O 1
ATOM 4331 N N . HIS B 1 202 ? -1.503 1.642 17.875 1 95.38 202 HIS B N 1
ATOM 4332 C CA . HIS B 1 202 ? -0.374 1.775 18.797 1 95.38 202 HIS B CA 1
ATOM 4333 C C . HIS B 1 202 ? 0.242 0.417 19.109 1 95.38 202 HIS B C 1
ATOM 4335 O O . HIS B 1 202 ? 1.467 0.278 19.141 1 95.38 202 HIS B O 1
ATOM 4341 N N . LYS B 1 203 ? -0.613 -0.503 19.344 1 93.56 203 LYS B N 1
ATOM 4342 C CA . LYS B 1 203 ? -0.151 -1.854 19.641 1 93.56 203 LYS B CA 1
ATOM 4343 C C . LYS B 1 203 ? 0.738 -2.395 18.531 1 93.56 203 LYS B C 1
ATOM 4345 O O . LYS B 1 203 ? 1.734 -3.072 18.797 1 93.56 203 LYS B O 1
ATOM 4350 N N . SER B 1 204 ? 0.418 -2.111 17.312 1 92.06 204 SER B N 1
ATOM 4351 C CA . SER B 1 204 ? 1.157 -2.621 16.156 1 92.06 204 SER B CA 1
ATOM 4352 C C . SER B 1 204 ? 2.385 -1.765 15.867 1 92.06 204 SER B C 1
ATOM 4354 O O . SER B 1 204 ? 3.488 -2.289 15.703 1 92.06 204 SER B O 1
ATOM 4356 N N . PHE B 1 205 ? 2.178 -0.491 15.867 1 89.56 205 PHE B N 1
ATOM 4357 C CA . PHE B 1 205 ? 3.232 0.436 15.477 1 89.56 205 PHE B CA 1
ATOM 4358 C C . PHE B 1 205 ? 4.359 0.439 16.5 1 89.56 205 PHE B C 1
ATOM 4360 O O . PHE B 1 205 ? 5.527 0.607 16.156 1 89.56 205 PHE B O 1
ATOM 4367 N N . LEU B 1 206 ? 4.016 0.203 17.703 1 91.62 206 LEU B N 1
ATOM 4368 C CA . LEU B 1 206 ? 5.008 0.298 18.766 1 91.62 206 LEU B CA 1
ATOM 4369 C C . LEU B 1 206 ? 5.547 -1.081 19.141 1 91.62 206 LEU B C 1
ATOM 4371 O O . LEU B 1 206 ? 6.234 -1.235 20.156 1 91.62 206 LEU B O 1
ATOM 4375 N N . GLU B 1 207 ? 5.195 -2.053 18.297 1 90.69 207 GLU B N 1
ATOM 4376 C CA . GLU B 1 207 ? 5.867 -3.338 18.453 1 90.69 207 GLU B CA 1
ATOM 4377 C C . GLU B 1 207 ? 7.387 -3.176 18.391 1 90.69 207 GLU B C 1
ATOM 4379 O O . GLU B 1 207 ? 7.906 -2.477 17.531 1 90.69 207 GLU B O 1
ATOM 4384 N N . PRO B 1 208 ? 8.07 -3.795 19.25 1 90.69 208 PRO B N 1
ATOM 4385 C CA . PRO B 1 208 ? 9.508 -3.549 19.391 1 90.69 208 PRO B CA 1
ATOM 4386 C C . PRO B 1 208 ? 10.281 -3.82 18.094 1 90.69 208 PRO B C 1
ATOM 4388 O O . PRO B 1 208 ? 11.266 -3.141 17.797 1 90.69 208 PRO B O 1
ATOM 4391 N N . THR B 1 209 ? 9.906 -4.785 17.328 1 91.56 209 THR B N 1
ATOM 4392 C CA . THR B 1 209 ? 10.586 -5.059 16.078 1 91.56 209 THR B CA 1
ATOM 4393 C C . THR B 1 209 ? 10.469 -3.871 15.125 1 91.56 209 THR B C 1
ATOM 4395 O O . THR B 1 209 ? 11.422 -3.523 14.43 1 91.56 209 THR B O 1
ATOM 4398 N N . CYS B 1 210 ? 9.281 -3.266 15.07 1 90.62 210 CYS B N 1
ATOM 4399 C CA . CYS B 1 210 ? 9.078 -2.08 14.242 1 90.62 210 CYS B CA 1
ATOM 4400 C C . CYS B 1 210 ? 9.969 -0.933 14.711 1 90.62 210 CYS B C 1
ATOM 4402 O O . CYS B 1 210 ? 10.594 -0.258 13.891 1 90.62 210 CYS B O 1
ATOM 4404 N N . LEU B 1 211 ? 10.031 -0.791 15.992 1 90.81 211 LEU B N 1
ATOM 4405 C CA . LEU B 1 211 ? 10.867 0.256 16.562 1 90.81 211 LEU B CA 1
ATOM 4406 C C . LEU B 1 211 ? 12.336 -0 16.266 1 90.81 211 LEU B C 1
ATOM 4408 O O . LEU B 1 211 ? 13.094 0.935 15.977 1 90.81 211 LEU B O 1
ATOM 4412 N N . ALA B 1 212 ? 12.703 -1.227 16.344 1 91.88 212 ALA B N 1
ATOM 4413 C CA . ALA B 1 212 ? 14.086 -1.601 16.062 1 91.88 212 ALA B CA 1
ATOM 4414 C C . ALA B 1 212 ? 14.445 -1.303 14.609 1 91.88 212 ALA B C 1
ATOM 4416 O O . ALA B 1 212 ? 15.547 -0.84 14.312 1 91.88 212 ALA B O 1
ATOM 4417 N N . LEU B 1 213 ? 13.547 -1.551 13.727 1 92.44 213 LEU B N 1
ATOM 4418 C CA . LEU B 1 213 ? 13.781 -1.266 12.312 1 92.44 213 LEU B CA 1
ATOM 4419 C C . LEU B 1 213 ? 14.016 0.225 12.094 1 92.44 213 LEU B C 1
ATOM 4421 O O . LEU B 1 213 ? 14.906 0.611 11.336 1 92.44 213 LEU B O 1
ATOM 4425 N N . ASP B 1 214 ? 13.219 1.019 12.742 1 91.19 214 ASP B N 1
ATOM 4426 C CA . ASP B 1 214 ? 13.398 2.465 12.641 1 91.19 214 ASP B CA 1
ATOM 4427 C C . ASP B 1 214 ? 14.766 2.887 13.172 1 91.19 214 ASP B C 1
ATOM 4429 O O . ASP B 1 214 ? 15.445 3.715 12.562 1 91.19 214 ASP B O 1
ATOM 4433 N N . ALA B 1 215 ? 15.109 2.342 14.273 1 90.5 215 ALA B N 1
ATOM 4434 C CA . ALA B 1 215 ? 16.391 2.654 14.883 1 90.5 215 ALA B CA 1
ATOM 4435 C C . ALA B 1 215 ? 17.547 2.232 13.977 1 90.5 215 ALA B C 1
ATOM 4437 O O . ALA B 1 215 ? 18.547 2.943 13.859 1 90.5 215 ALA B O 1
ATOM 4438 N N . LEU B 1 216 ? 17.438 1.09 13.375 1 92.75 216 LEU B N 1
ATOM 4439 C CA . LEU B 1 216 ? 18.453 0.583 12.469 1 92.75 216 LEU B CA 1
ATOM 4440 C C . LEU B 1 216 ? 18.609 1.498 11.258 1 92.75 216 LEU B C 1
ATOM 4442 O O . LEU B 1 216 ? 19.734 1.786 10.828 1 92.75 216 LEU B O 1
ATOM 4446 N N . LEU B 1 217 ? 17.5 1.925 10.719 1 93.31 217 LEU B N 1
ATOM 4447 C CA . LEU B 1 217 ? 17.578 2.824 9.578 1 93.31 217 LEU B CA 1
ATOM 4448 C C . LEU B 1 217 ? 18.266 4.129 9.961 1 93.31 217 LEU B C 1
ATOM 4450 O O . LEU B 1 217 ? 19.109 4.629 9.219 1 93.31 217 LEU B O 1
ATOM 4454 N N . ALA B 1 218 ? 17.875 4.668 11.078 1 90.62 218 ALA B N 1
ATOM 4455 C CA . ALA B 1 218 ? 18.516 5.887 11.57 1 90.62 218 ALA B CA 1
ATOM 4456 C C . ALA B 1 218 ? 20.016 5.691 11.727 1 90.62 218 ALA B C 1
ATOM 4458 O O . ALA B 1 218 ? 20.797 6.578 11.383 1 90.62 218 ALA B O 1
ATOM 4459 N N . LYS B 1 219 ? 20.359 4.574 12.25 1 91.56 219 LYS B N 1
ATOM 4460 C CA . LYS B 1 219 ? 21.781 4.242 12.422 1 91.56 219 LYS B CA 1
ATOM 4461 C C . LYS B 1 219 ? 22.484 4.176 11.07 1 91.56 219 LYS B C 1
ATOM 4463 O O . LYS B 1 219 ? 23.594 4.699 10.922 1 91.56 219 LYS B O 1
ATOM 4468 N N . ALA B 1 220 ? 21.875 3.539 10.125 1 93.44 220 ALA B N 1
ATOM 4469 C CA . ALA B 1 220 ? 22.453 3.436 8.789 1 93.44 220 ALA B CA 1
ATOM 4470 C C . ALA B 1 220 ? 22.672 4.816 8.18 1 93.44 220 ALA B C 1
ATOM 4472 O O . ALA B 1 220 ? 23.734 5.082 7.594 1 93.44 220 ALA B O 1
ATOM 4473 N N . ILE B 1 221 ? 21.734 5.664 8.312 1 91.5 221 ILE B N 1
ATOM 4474 C CA . ILE B 1 221 ? 21.828 7.016 7.766 1 91.5 221 ILE B CA 1
ATOM 4475 C C . ILE B 1 221 ? 22.938 7.781 8.461 1 91.5 221 ILE B C 1
ATOM 4477 O O . ILE B 1 221 ? 23.734 8.477 7.809 1 91.5 221 ILE B O 1
ATOM 4481 N N . SER B 1 222 ? 22.953 7.652 9.742 1 89.94 222 SER B N 1
ATOM 4482 C CA . SER B 1 222 ? 24 8.336 10.516 1 89.94 222 SER B CA 1
ATOM 4483 C C . SER B 1 222 ? 25.391 7.91 10.07 1 89.94 222 SER B C 1
ATOM 4485 O O . SER B 1 222 ? 26.266 8.75 9.891 1 89.94 222 SER B O 1
ATOM 4487 N N . ILE B 1 223 ? 25.594 6.637 9.922 1 92.25 223 ILE B N 1
ATOM 4488 C CA . ILE B 1 223 ? 26.875 6.109 9.477 1 92.25 223 ILE B CA 1
ATOM 4489 C C . ILE B 1 223 ? 27.203 6.645 8.086 1 92.25 223 ILE B C 1
ATOM 4491 O O . ILE B 1 223 ? 28.312 7.09 7.828 1 92.25 223 ILE B O 1
ATOM 4495 N N . TYR B 1 224 ? 26.219 6.633 7.254 1 91.75 224 TYR B N 1
ATOM 4496 C CA . TYR B 1 224 ? 26.406 7.082 5.879 1 91.75 224 TYR B CA 1
ATOM 4497 C C . TYR B 1 224 ? 26.812 8.547 5.832 1 91.75 224 TYR B C 1
ATOM 4499 O O . TYR B 1 224 ? 27.781 8.898 5.148 1 91.75 224 TYR B O 1
ATOM 4507 N N . VAL B 1 225 ? 26.109 9.367 6.543 1 87.62 225 VAL B N 1
ATOM 4508 C CA . VAL B 1 225 ? 26.359 10.797 6.539 1 87.62 225 VAL B CA 1
ATOM 4509 C C . VAL B 1 225 ? 27.75 11.078 7.105 1 87.62 225 VAL B C 1
ATOM 4511 O O . VAL B 1 225 ? 28.484 11.914 6.578 1 87.62 225 VAL B O 1
ATOM 4514 N N . ARG B 1 226 ? 28.078 10.414 8.117 1 88.5 226 ARG B N 1
ATOM 4515 C CA . ARG B 1 226 ? 29.375 10.602 8.766 1 88.5 226 ARG B CA 1
ATOM 4516 C C . ARG B 1 226 ? 30.516 10.18 7.848 1 88.5 226 ARG B C 1
ATOM 4518 O O . ARG B 1 226 ? 31.5 10.898 7.707 1 88.5 226 ARG B O 1
ATOM 4525 N N . GLN B 1 227 ? 30.375 9.117 7.203 1 91.62 227 GLN B N 1
ATOM 4526 C CA . GLN B 1 227 ? 31.469 8.555 6.422 1 91.62 227 GLN B CA 1
ATOM 4527 C C . GLN B 1 227 ? 31.594 9.25 5.07 1 91.62 227 GLN B C 1
ATOM 4529 O O . GLN B 1 227 ? 32.688 9.383 4.531 1 91.62 227 GLN B O 1
ATOM 4534 N N . LYS B 1 228 ? 30.5 9.664 4.484 1 87.25 228 LYS B N 1
ATOM 4535 C CA . LYS B 1 228 ? 30.547 10.297 3.17 1 87.25 228 LYS B CA 1
ATOM 4536 C C . LYS B 1 228 ? 30.656 11.812 3.293 1 87.25 228 LYS B C 1
ATOM 4538 O O . LYS B 1 228 ? 30.75 12.516 2.285 1 87.25 228 LYS B O 1
ATOM 4543 N N . GLU B 1 229 ? 30.656 12.297 4.449 1 80.56 229 GLU B N 1
ATOM 4544 C CA . GLU B 1 229 ? 30.766 13.727 4.719 1 80.56 229 GLU B CA 1
ATOM 4545 C C . GLU B 1 229 ? 29.734 14.523 3.92 1 80.56 229 GLU B C 1
ATOM 4547 O O . GLU B 1 229 ? 30.078 15.523 3.281 1 80.56 229 GLU B O 1
ATOM 4552 N N . LEU B 1 230 ? 28.641 13.992 3.76 1 75.5 230 LEU B N 1
ATOM 4553 C CA . LEU B 1 230 ? 27.578 14.648 3.006 1 75.5 230 LEU B CA 1
ATOM 4554 C C . LEU B 1 230 ? 26.75 15.555 3.91 1 75.5 230 LEU B C 1
ATOM 4556 O O . LEU B 1 230 ? 26.594 15.273 5.102 1 75.5 230 LEU B O 1
ATOM 4560 N N . PRO B 1 231 ? 26.406 16.656 3.193 1 74.81 231 PRO B N 1
ATOM 4561 C CA . PRO B 1 231 ? 25.469 17.469 3.977 1 74.81 231 PRO B CA 1
ATOM 4562 C C . PRO B 1 231 ? 24.188 16.703 4.316 1 74.81 231 PRO B C 1
ATOM 4564 O O . PRO B 1 231 ? 23.547 16.125 3.434 1 74.81 231 PRO B O 1
ATOM 4567 N N . ILE B 1 232 ? 23.906 16.719 5.562 1 69.38 232 ILE B N 1
ATOM 4568 C CA . ILE B 1 232 ? 22.75 15.992 6.098 1 69.38 232 ILE B CA 1
ATOM 4569 C C . ILE B 1 232 ? 21.469 16.562 5.504 1 69.38 232 ILE B C 1
ATOM 4571 O O . ILE B 1 232 ? 20.453 15.852 5.391 1 69.38 232 ILE B O 1
ATOM 4575 N N . GLY B 1 233 ? 21.578 17.766 4.977 1 75.81 233 GLY B N 1
ATOM 4576 C CA . GLY B 1 233 ? 20.406 18.484 4.48 1 75.81 233 GLY B CA 1
ATOM 4577 C C . GLY B 1 233 ? 19.875 17.906 3.186 1 75.81 233 GLY B C 1
ATOM 4578 O O . GLY B 1 233 ? 18.766 18.25 2.766 1 75.81 233 GLY B O 1
ATOM 4579 N N . THR B 1 234 ? 20.5 16.922 2.664 1 80.81 234 THR B N 1
ATOM 4580 C CA . THR B 1 234 ? 20.031 16.375 1.396 1 80.81 234 THR B CA 1
ATOM 4581 C C . THR B 1 234 ? 19.078 15.211 1.632 1 80.81 234 THR B C 1
ATOM 4583 O O . THR B 1 234 ? 18.344 14.812 0.725 1 80.81 234 THR B O 1
ATOM 4586 N N . ILE B 1 235 ? 18.984 14.688 2.854 1 86.12 235 ILE B N 1
ATOM 4587 C CA . ILE B 1 235 ? 18.234 13.477 3.154 1 86.12 235 ILE B CA 1
ATOM 4588 C C . ILE B 1 235 ? 16.734 13.773 3.156 1 86.12 235 ILE B C 1
ATOM 4590 O O . ILE B 1 235 ? 15.938 13.016 2.596 1 86.12 235 ILE B O 1
ATOM 4594 N N . PRO B 1 236 ? 16.359 14.992 3.674 1 85.75 236 PRO B N 1
ATOM 4595 C CA . PRO B 1 236 ? 14.922 15.25 3.814 1 85.75 236 PRO B CA 1
ATOM 4596 C C . PRO B 1 236 ? 14.211 15.367 2.469 1 85.75 236 PRO B C 1
ATOM 4598 O O . PRO B 1 236 ? 12.992 15.195 2.395 1 85.75 236 PRO B O 1
ATOM 4601 N N . ILE B 1 237 ? 14.93 15.641 1.468 1 86.88 237 ILE B N 1
ATOM 4602 C CA . ILE B 1 237 ? 14.305 15.906 0.175 1 86.88 237 ILE B CA 1
ATOM 4603 C C . ILE B 1 237 ? 14.164 14.602 -0.604 1 86.88 237 ILE B C 1
ATOM 4605 O O . ILE B 1 237 ? 13.484 14.547 -1.63 1 86.88 237 ILE B O 1
ATOM 4609 N N . LEU B 1 238 ? 14.758 13.508 -0.112 1 89.88 238 LEU B N 1
ATOM 4610 C CA . LEU B 1 238 ? 14.75 12.227 -0.816 1 89.88 238 LEU B CA 1
ATOM 4611 C C . LEU B 1 238 ? 13.422 11.508 -0.611 1 89.88 238 LEU B C 1
ATOM 4613 O O . LEU B 1 238 ? 12.68 11.82 0.326 1 89.88 238 LEU B O 1
ATOM 4617 N N . THR B 1 239 ? 13.102 10.656 -1.548 1 91.88 239 THR B N 1
ATOM 4618 C CA . THR B 1 239 ? 12.023 9.695 -1.358 1 91.88 239 THR B CA 1
ATOM 4619 C C . THR B 1 239 ? 12.523 8.445 -0.642 1 91.88 239 THR B C 1
ATOM 4621 O O . THR B 1 239 ? 13.734 8.281 -0.454 1 91.88 239 THR B O 1
ATOM 4624 N N . ASN B 1 240 ? 11.617 7.566 -0.253 1 93.12 240 ASN B N 1
ATOM 4625 C CA . ASN B 1 240 ? 12.008 6.316 0.393 1 93.12 240 ASN B CA 1
ATOM 4626 C C . ASN B 1 240 ? 12.977 5.52 -0.471 1 93.12 240 ASN B C 1
ATOM 4628 O O . ASN B 1 240 ? 14.023 5.082 0.009 1 93.12 240 ASN B O 1
ATOM 4632 N N . HIS B 1 241 ? 12.625 5.445 -1.676 1 89.62 241 HIS B N 1
ATOM 4633 C CA . HIS B 1 241 ? 13.414 4.605 -2.574 1 89.62 241 HIS B CA 1
ATOM 4634 C C . HIS B 1 241 ? 14.773 5.23 -2.867 1 89.62 241 HIS B C 1
ATOM 4636 O O . HIS B 1 241 ? 15.781 4.527 -2.949 1 89.62 241 HIS B O 1
ATOM 4642 N N . GLU B 1 242 ? 14.773 6.539 -3.033 1 89.94 242 GLU B N 1
ATOM 4643 C CA . GLU B 1 242 ? 16.047 7.227 -3.256 1 89.94 242 GLU B CA 1
ATOM 4644 C C . GLU B 1 242 ? 16.969 7.062 -2.062 1 89.94 242 GLU B C 1
ATOM 4646 O O . GLU B 1 242 ? 18.172 6.855 -2.234 1 89.94 242 GLU B O 1
ATOM 4651 N N . LEU B 1 243 ? 16.422 7.156 -0.914 1 91.06 243 LEU B N 1
ATOM 4652 C CA . LEU B 1 243 ? 17.219 6.977 0.292 1 91.06 243 LEU B CA 1
ATOM 4653 C C . LEU B 1 243 ? 17.781 5.562 0.365 1 91.06 243 LEU B C 1
ATOM 4655 O O . LEU B 1 243 ? 18.984 5.375 0.624 1 91.06 243 LEU B O 1
ATOM 4659 N N . LEU B 1 244 ? 16.969 4.555 0.113 1 91.94 244 LEU B N 1
ATOM 4660 C CA . LEU B 1 244 ? 17.406 3.166 0.164 1 91.94 244 LEU B CA 1
ATOM 4661 C C . LEU B 1 244 ? 18.531 2.908 -0.849 1 91.94 244 LEU B C 1
ATOM 4663 O O . LEU B 1 244 ? 19.516 2.238 -0.537 1 91.94 244 LEU B O 1
ATOM 4667 N N . GLN B 1 245 ? 18.344 3.443 -1.94 1 89.12 245 GLN B N 1
ATOM 4668 C CA . GLN B 1 245 ? 19.344 3.248 -2.984 1 89.12 245 GLN B CA 1
ATOM 4669 C C . GLN B 1 245 ? 20.656 3.92 -2.611 1 89.12 245 GLN B C 1
ATOM 4671 O O . GLN B 1 245 ? 21.734 3.363 -2.846 1 89.12 245 GLN B O 1
ATOM 4676 N N . LEU B 1 246 ? 20.5 5.129 -2.141 1 89.12 246 LEU B N 1
ATOM 4677 C CA . LEU B 1 246 ? 21.672 5.848 -1.676 1 89.12 246 LEU B CA 1
ATOM 4678 C C . LEU B 1 246 ? 22.453 5.023 -0.649 1 89.12 246 LEU B C 1
ATOM 4680 O O . LEU B 1 246 ? 23.672 4.926 -0.719 1 89.12 246 LEU B O 1
ATOM 4684 N N . LEU B 1 247 ? 21.781 4.41 0.225 1 92.06 247 LEU B N 1
ATOM 4685 C CA . LEU B 1 247 ? 22.391 3.631 1.295 1 92.06 247 LEU B CA 1
ATOM 4686 C C . LEU B 1 247 ? 22.922 2.307 0.763 1 92.06 247 LEU B C 1
ATOM 4688 O O . LEU B 1 247 ? 24.031 1.891 1.123 1 92.06 247 LEU B O 1
ATOM 4692 N N . LEU B 1 248 ? 22.203 1.682 -0.068 1 91.31 248 LEU B N 1
ATOM 4693 C CA . LEU B 1 248 ? 22.594 0.385 -0.615 1 91.31 248 LEU B CA 1
ATOM 4694 C C . LEU B 1 248 ? 23.859 0.502 -1.451 1 91.31 248 LEU B C 1
ATOM 4696 O O . LEU B 1 248 ? 24.672 -0.431 -1.5 1 91.31 248 LEU B O 1
ATOM 4700 N N . HIS B 1 249 ? 24.078 1.574 -2.057 1 88.56 249 HIS B N 1
ATOM 4701 C CA . HIS B 1 249 ? 25.219 1.763 -2.932 1 88.56 249 HIS B CA 1
ATOM 4702 C C . HIS B 1 249 ? 26.281 2.652 -2.277 1 88.56 249 HIS B C 1
ATOM 4704 O O . HIS B 1 249 ? 27.062 3.303 -2.971 1 88.56 249 HIS B O 1
ATOM 4710 N N . SER B 1 250 ? 26.219 2.717 -1.024 1 91.44 250 SER B N 1
ATOM 4711 C CA . SER B 1 250 ? 27.141 3.57 -0.278 1 91.44 250 SER B CA 1
ATOM 4712 C C . SER B 1 250 ? 28.531 2.973 -0.245 1 91.44 250 SER B C 1
ATOM 4714 O O . SER B 1 250 ? 29.516 3.682 0.014 1 91.44 250 SER B O 1
ATOM 4716 N N . ASN B 1 251 ? 28.703 1.726 -0.535 1 94.56 251 ASN B N 1
ATOM 4717 C CA . ASN B 1 251 ? 29.953 0.982 -0.39 1 94.56 251 ASN B CA 1
ATOM 4718 C C . ASN B 1 251 ? 30.469 1.014 1.049 1 94.56 251 ASN B C 1
ATOM 4720 O O . ASN B 1 251 ? 31.672 1.115 1.285 1 94.56 251 ASN B O 1
ATOM 4724 N N . ILE B 1 252 ? 29.562 1.145 1.991 1 96.12 252 ILE B N 1
ATOM 4725 C CA . ILE B 1 252 ? 29.844 1.017 3.418 1 96.12 252 ILE B CA 1
ATOM 4726 C C . ILE B 1 252 ? 29.266 -0.293 3.941 1 96.12 252 ILE B C 1
ATOM 4728 O O . ILE B 1 252 ? 28.047 -0.449 4.02 1 96.12 252 ILE B O 1
ATOM 4732 N N . GLN B 1 253 ? 30.141 -1.145 4.309 1 96.38 253 GLN B N 1
ATOM 4733 C CA . GLN B 1 253 ? 29.75 -2.51 4.648 1 96.38 253 GLN B CA 1
ATOM 4734 C C . GLN B 1 253 ? 28.703 -2.525 5.754 1 96.38 253 GLN B C 1
ATOM 4736 O O . GLN B 1 253 ? 27.688 -3.223 5.648 1 96.38 253 GLN B O 1
ATOM 4741 N N . GLU B 1 254 ? 28.922 -1.77 6.828 1 96 254 GLU B N 1
ATOM 4742 C CA . GLU B 1 254 ? 28 -1.742 7.961 1 96 254 GLU B CA 1
ATOM 4743 C C . GLU B 1 254 ? 26.609 -1.284 7.531 1 96 254 GLU B C 1
ATOM 4745 O O . GLU B 1 254 ? 25.609 -1.82 7.996 1 96 254 GLU B O 1
ATOM 4750 N N . VAL B 1 255 ? 26.531 -0.294 6.684 1 96.62 255 VAL B N 1
ATOM 4751 C CA . VAL B 1 255 ? 25.266 0.238 6.184 1 96.62 255 VAL B CA 1
ATOM 4752 C C . VAL B 1 255 ? 24.547 -0.824 5.355 1 96.62 255 VAL B C 1
ATOM 4754 O O . VAL B 1 255 ? 23.359 -1.046 5.523 1 96.62 255 VAL B O 1
ATOM 4757 N N . GLU B 1 256 ? 25.297 -1.497 4.57 1 95.56 256 GLU B N 1
ATOM 4758 C CA . GLU B 1 256 ? 24.734 -2.535 3.721 1 95.56 256 GLU B CA 1
ATOM 4759 C C . GLU B 1 256 ? 24.188 -3.693 4.551 1 95.56 256 GLU B C 1
ATOM 4761 O O . GLU B 1 256 ? 23.141 -4.254 4.234 1 95.56 256 GLU B O 1
ATOM 4766 N N . GLU B 1 257 ? 24.891 -4.008 5.594 1 95.62 257 GLU B N 1
ATOM 4767 C CA . GLU B 1 257 ? 24.438 -5.078 6.48 1 95.62 257 GLU B CA 1
ATOM 4768 C C . GLU B 1 257 ? 23.141 -4.707 7.195 1 95.62 257 GLU B C 1
ATOM 4770 O O . GLU B 1 257 ? 22.25 -5.543 7.344 1 95.62 257 GLU B O 1
ATOM 4775 N N . ILE B 1 258 ? 23.078 -3.488 7.617 1 95.75 258 ILE B N 1
ATOM 4776 C CA . ILE B 1 258 ? 21.875 -3.012 8.289 1 95.75 258 ILE B CA 1
ATOM 4777 C C . ILE B 1 258 ? 20.688 -3.068 7.328 1 95.75 258 ILE B C 1
ATOM 4779 O O . ILE B 1 258 ? 19.609 -3.553 7.688 1 95.75 258 ILE B O 1
ATOM 4783 N N . LEU B 1 259 ? 20.922 -2.625 6.117 1 95.56 259 LEU B N 1
ATOM 4784 C CA . LEU B 1 259 ? 19.844 -2.609 5.137 1 95.56 259 LEU B CA 1
ATOM 4785 C C . LEU B 1 259 ? 19.406 -4.027 4.781 1 95.56 259 LEU B C 1
ATOM 4787 O O . LEU B 1 259 ? 18.234 -4.27 4.496 1 95.56 259 LEU B O 1
ATOM 4791 N N . ASP B 1 260 ? 20.391 -4.906 4.785 1 94.44 260 ASP B N 1
ATOM 4792 C CA . ASP B 1 260 ? 20.062 -6.309 4.539 1 94.44 260 ASP B CA 1
ATOM 4793 C C . ASP B 1 260 ? 19.078 -6.836 5.586 1 94.44 260 ASP B C 1
ATOM 4795 O O . ASP B 1 260 ? 18.125 -7.543 5.25 1 94.44 260 ASP B O 1
ATOM 4799 N N . ILE B 1 261 ? 19.234 -6.477 6.785 1 93.94 261 ILE B N 1
ATOM 4800 C CA . ILE B 1 261 ? 18.344 -6.891 7.867 1 93.94 261 ILE B CA 1
ATOM 4801 C C . ILE B 1 261 ? 16.984 -6.227 7.703 1 93.94 261 ILE B C 1
ATOM 4803 O O . ILE B 1 261 ? 15.953 -6.891 7.766 1 93.94 261 ILE B O 1
ATOM 4807 N N . ILE B 1 262 ? 16.969 -4.957 7.426 1 93.31 262 ILE B N 1
ATOM 4808 C CA . ILE B 1 262 ? 15.734 -4.18 7.344 1 93.31 262 ILE B CA 1
ATOM 4809 C C . ILE B 1 262 ? 14.867 -4.711 6.203 1 93.31 262 ILE B C 1
ATOM 4811 O O . ILE B 1 262 ? 13.664 -4.93 6.379 1 93.31 262 ILE B O 1
ATOM 4815 N N . MET B 1 263 ? 15.477 -5.012 5.102 1 91.75 263 MET B N 1
ATOM 4816 C CA . MET B 1 263 ? 14.711 -5.293 3.891 1 91.75 263 MET B CA 1
ATOM 4817 C C . MET B 1 263 ? 14.414 -6.785 3.768 1 91.75 263 MET B C 1
ATOM 4819 O O . MET B 1 263 ? 13.367 -7.176 3.254 1 91.75 263 MET B O 1
ATOM 4823 N N . TRP B 1 264 ? 15.375 -7.648 4.344 1 90.94 264 TRP B N 1
ATOM 4824 C CA . TRP B 1 264 ? 15.281 -9.055 3.953 1 90.94 264 TRP B CA 1
ATOM 4825 C C . TRP B 1 264 ? 15.156 -9.953 5.18 1 90.94 264 TRP B C 1
ATOM 4827 O O . TRP B 1 264 ? 14.539 -11.016 5.121 1 90.94 264 TRP B O 1
ATOM 4837 N N . TYR B 1 265 ? 15.805 -9.531 6.27 1 91.31 265 TYR B N 1
ATOM 4838 C CA . TYR B 1 265 ? 15.883 -10.477 7.379 1 91.31 265 TYR B CA 1
ATOM 4839 C C . TYR B 1 265 ? 15.531 -9.805 8.695 1 91.31 265 TYR B C 1
ATOM 4841 O O . TYR B 1 265 ? 16.281 -9.898 9.672 1 91.31 265 TYR B O 1
ATOM 4849 N N . PRO B 1 266 ? 14.344 -9.195 8.766 1 91.31 266 PRO B N 1
ATOM 4850 C CA . PRO B 1 266 ? 13.953 -8.555 10.023 1 91.31 266 PRO B CA 1
ATOM 4851 C C . PRO B 1 266 ? 13.766 -9.547 11.164 1 91.31 266 PRO B C 1
ATOM 4853 O O . PRO B 1 266 ? 13.805 -9.164 12.336 1 91.31 266 PRO B O 1
ATOM 4856 N N . GLU B 1 267 ? 13.578 -10.828 10.867 1 88.06 267 GLU B N 1
ATOM 4857 C CA . GLU B 1 267 ? 13.391 -11.867 11.883 1 88.06 267 GLU B CA 1
ATOM 4858 C C . GLU B 1 267 ? 14.672 -12.102 12.672 1 88.06 267 GLU B C 1
ATOM 4860 O O . GLU B 1 267 ? 14.648 -12.742 13.727 1 88.06 267 GLU B O 1
ATOM 4865 N N . LYS B 1 268 ? 15.758 -11.641 12.148 1 90.38 268 LYS B N 1
ATOM 4866 C CA . LYS B 1 268 ? 17.031 -11.797 12.844 1 90.38 268 LYS B CA 1
ATOM 4867 C C . LYS B 1 268 ? 17.109 -10.859 14.047 1 90.38 268 LYS B C 1
ATOM 4869 O O . LYS B 1 268 ? 18 -11 14.898 1 90.38 268 LYS B O 1
ATOM 4874 N N . ILE B 1 269 ? 16.188 -9.914 14.133 1 92.69 269 ILE B N 1
ATOM 4875 C CA . ILE B 1 269 ? 16.156 -9.008 15.266 1 92.69 269 ILE B CA 1
ATOM 4876 C C . ILE B 1 269 ? 15.57 -9.719 16.484 1 92.69 269 ILE B C 1
ATOM 4878 O O . ILE B 1 269 ? 14.469 -10.273 16.422 1 92.69 269 ILE B O 1
ATOM 4882 N N . ILE B 1 270 ? 16.297 -9.727 17.531 1 92.81 270 ILE B N 1
ATOM 4883 C CA . ILE B 1 270 ? 15.852 -10.32 18.781 1 92.81 270 ILE B CA 1
ATOM 4884 C C . ILE B 1 270 ? 15.539 -9.227 19.797 1 92.81 270 ILE B C 1
ATOM 4886 O O . ILE B 1 270 ? 16.375 -8.359 20.062 1 92.81 270 ILE B O 1
ATOM 4890 N N . ILE B 1 271 ? 14.375 -9.312 20.422 1 93.81 271 ILE B N 1
ATOM 4891 C CA . ILE B 1 271 ? 13.922 -8.281 21.344 1 93.81 271 ILE B CA 1
ATOM 4892 C C . ILE B 1 271 ? 14.102 -8.766 22.781 1 93.81 271 ILE B C 1
ATOM 4894 O O . ILE B 1 271 ? 13.812 -9.922 23.094 1 93.81 271 ILE B O 1
ATOM 4898 N N . HIS B 1 272 ? 14.594 -7.84 23.562 1 94.12 272 HIS B N 1
ATOM 4899 C CA . HIS B 1 272 ? 14.781 -8.117 24.984 1 94.12 272 HIS B CA 1
ATOM 4900 C C . HIS B 1 272 ? 14.078 -7.07 25.844 1 94.12 272 HIS B C 1
ATOM 4902 O O . HIS B 1 272 ? 14.117 -5.875 25.531 1 94.12 272 HIS B O 1
ATOM 4908 N N . ASP B 1 273 ? 13.492 -7.574 26.922 1 92.56 273 ASP B N 1
ATOM 4909 C CA . ASP B 1 273 ? 12.812 -6.66 27.828 1 92.56 273 ASP B CA 1
ATOM 4910 C C . ASP B 1 273 ? 13.805 -6.012 28.797 1 92.56 273 ASP B C 1
ATOM 4912 O O . ASP B 1 273 ? 13.5 -4.988 29.406 1 92.56 273 ASP B O 1
ATOM 4916 N N . GLU B 1 274 ? 14.906 -6.707 28.891 1 93.38 274 GLU B N 1
ATOM 4917 C CA . GLU B 1 274 ? 15.953 -6.211 29.766 1 93.38 274 GLU B CA 1
ATOM 4918 C C . GLU B 1 274 ? 17.266 -5.992 29.016 1 93.38 274 GLU B C 1
ATOM 4920 O O . GLU B 1 274 ? 17.422 -6.473 27.891 1 93.38 274 GLU B O 1
ATOM 4925 N N . GLU B 1 275 ? 18.031 -5.25 29.672 1 92.69 275 GLU B N 1
ATOM 4926 C CA . GLU B 1 275 ? 19.328 -4.98 29.062 1 92.69 275 GLU B CA 1
ATOM 4927 C C . GLU B 1 275 ? 20.172 -6.25 28.984 1 92.69 275 GLU B C 1
ATOM 4929 O O . GLU B 1 275 ? 20.266 -7.004 29.969 1 92.69 275 GLU B O 1
ATOM 4934 N N . VAL B 1 276 ? 20.594 -6.574 27.828 1 91.88 276 VAL B N 1
ATOM 4935 C CA . VAL B 1 276 ? 21.469 -7.727 27.641 1 91.88 276 VAL B CA 1
ATOM 4936 C C . VAL B 1 276 ? 22.75 -7.289 26.922 1 91.88 276 VAL B C 1
ATOM 4938 O O . VAL B 1 276 ? 22.797 -6.215 26.312 1 91.88 276 VAL B O 1
ATOM 4941 N N . ASN B 1 277 ? 23.734 -8.117 26.969 1 88.88 277 ASN B N 1
ATOM 4942 C CA . ASN B 1 277 ? 25.016 -7.809 26.328 1 88.88 277 ASN B CA 1
ATOM 4943 C C . ASN B 1 277 ? 24.875 -7.668 24.828 1 88.88 277 ASN B C 1
ATOM 4945 O O . ASN B 1 277 ? 24.203 -8.477 24.172 1 88.88 277 ASN B O 1
ATOM 4949 N N . ASN B 1 278 ? 25.453 -6.578 24.25 1 89.25 278 ASN B N 1
ATOM 4950 C CA . ASN B 1 278 ? 25.531 -6.32 22.812 1 89.25 278 ASN B CA 1
ATOM 4951 C C . ASN B 1 278 ? 24.172 -5.926 22.234 1 89.25 278 ASN B C 1
ATOM 4953 O O . ASN B 1 278 ? 23.938 -6.055 21.031 1 89.25 278 ASN B O 1
ATOM 4957 N N . ALA B 1 279 ? 23.234 -5.641 23.188 1 93.31 279 ALA B N 1
ATOM 4958 C CA . ALA B 1 279 ? 21.938 -5.191 22.703 1 93.31 279 ALA B CA 1
ATOM 4959 C C . ALA B 1 279 ? 21.859 -3.666 22.688 1 93.31 279 ALA B C 1
ATOM 4961 O O . ALA B 1 279 ? 22.484 -2.998 23.516 1 93.31 279 ALA B O 1
ATOM 4962 N N . GLU B 1 280 ? 21.188 -3.154 21.781 1 93.25 280 GLU B N 1
ATOM 4963 C CA . GLU B 1 280 ? 20.953 -1.718 21.672 1 93.25 280 GLU B CA 1
ATOM 4964 C C . GLU B 1 280 ? 19.594 -1.341 22.25 1 93.25 280 GLU B C 1
ATOM 4966 O O . GLU B 1 280 ? 18.641 -2.123 22.188 1 93.25 280 GLU B O 1
ATOM 4971 N N . LYS B 1 281 ? 19.578 -0.18 22.734 1 93.38 281 LYS B N 1
ATOM 4972 C CA . LYS B 1 281 ? 18.391 0.293 23.453 1 93.38 281 LYS B CA 1
ATOM 4973 C C . LYS B 1 281 ? 17.438 1.009 22.5 1 93.38 281 LYS B C 1
ATOM 4975 O O . LYS B 1 281 ? 17.859 1.746 21.609 1 93.38 281 LYS B O 1
ATOM 4980 N N . ILE B 1 282 ? 16.188 0.777 22.719 1 91.06 282 ILE B N 1
ATOM 4981 C CA . ILE B 1 282 ? 15.117 1.495 22.031 1 91.06 282 ILE B CA 1
ATOM 4982 C C . ILE B 1 282 ? 14.078 1.959 23.047 1 91.06 282 ILE B C 1
ATOM 4984 O O . ILE B 1 282 ? 13.633 1.174 23.891 1 91.06 282 ILE B O 1
ATOM 4988 N N . GLU B 1 283 ? 13.703 3.17 22.969 1 89.81 283 GLU B N 1
ATOM 4989 C CA . GLU B 1 283 ? 12.766 3.734 23.938 1 89.81 283 GLU B CA 1
ATOM 4990 C C . GLU B 1 283 ? 11.539 4.312 23.25 1 89.81 283 GLU B C 1
ATOM 4992 O O . GLU B 1 283 ? 11.664 5.074 22.281 1 89.81 283 GLU B O 1
ATOM 4997 N N . VAL B 1 284 ? 10.391 3.869 23.672 1 90.75 284 VAL B N 1
ATOM 4998 C CA . VAL B 1 284 ? 9.148 4.523 23.281 1 90.75 284 VAL B CA 1
ATOM 4999 C C . VAL B 1 284 ? 8.906 5.754 24.156 1 90.75 284 VAL B C 1
ATOM 5001 O O . VAL B 1 284 ? 8.43 5.633 25.281 1 90.75 284 VAL B O 1
ATOM 5004 N N . LYS B 1 285 ? 9.148 6.863 23.547 1 81.81 285 LYS B N 1
ATOM 5005 C CA . LYS B 1 285 ? 9.094 8.086 24.344 1 81.81 285 LYS B CA 1
ATOM 5006 C C . LYS B 1 285 ? 7.719 8.742 24.25 1 81.81 285 LYS B C 1
ATOM 5008 O O . LYS B 1 285 ? 7.297 9.438 25.172 1 81.81 285 LYS B O 1
ATOM 5013 N N . LYS B 1 286 ? 7.129 8.523 23.125 1 84.25 286 LYS B N 1
ATOM 5014 C CA . LYS B 1 286 ? 5.891 9.266 22.875 1 84.25 286 LYS B CA 1
ATOM 5015 C C . LYS B 1 286 ? 4.793 8.336 22.359 1 84.25 286 LYS B C 1
ATOM 5017 O O . LYS B 1 286 ? 5.055 7.445 21.547 1 84.25 286 LYS B O 1
ATOM 5022 N N . VAL B 1 287 ? 3.611 8.484 22.953 1 91.38 287 VAL B N 1
ATOM 5023 C CA . VAL B 1 287 ? 2.395 7.855 22.453 1 91.38 287 VAL B CA 1
ATOM 5024 C C . VAL B 1 287 ? 1.321 8.914 22.219 1 91.38 287 VAL B C 1
ATOM 5026 O O . VAL B 1 287 ? 1.381 10.008 22.797 1 91.38 287 VAL B O 1
ATOM 5029 N N . TYR B 1 288 ? 0.415 8.68 21.297 1 90.56 288 TYR B N 1
ATOM 5030 C CA . TYR B 1 288 ? -0.705 9.578 21.031 1 90.56 288 TYR B CA 1
ATOM 5031 C C . TYR B 1 288 ? -1.974 9.078 21.719 1 90.56 288 TYR B C 1
ATOM 5033 O O . TYR B 1 288 ? -2.824 8.453 21.078 1 90.56 288 TYR B O 1
ATOM 5041 N N . ASP B 1 289 ? -2.074 9.445 22.984 1 92.62 289 ASP B N 1
ATOM 5042 C CA . ASP B 1 289 ? -3.205 8.992 23.781 1 92.62 289 ASP B CA 1
ATOM 5043 C C . ASP B 1 289 ? -4.414 9.906 23.609 1 92.62 289 ASP B C 1
ATOM 5045 O O . ASP B 1 289 ? -4.934 10.453 24.578 1 92.62 289 ASP B O 1
ATOM 5049 N N . LYS B 1 290 ? -4.887 9.992 22.422 1 95.25 290 LYS B N 1
ATOM 5050 C CA . LYS B 1 290 ? -6.008 10.844 22.047 1 95.25 290 LYS B CA 1
ATOM 5051 C C . LYS B 1 290 ? -7.34 10.156 22.312 1 95.25 290 LYS B C 1
ATOM 5053 O O . LYS B 1 290 ? -7.434 8.922 22.25 1 95.25 290 LYS B O 1
ATOM 5058 N N . THR B 1 291 ? -8.328 10.945 22.625 1 96.5 291 THR B N 1
ATOM 5059 C CA . THR B 1 291 ? -9.664 10.406 22.844 1 96.5 291 THR B CA 1
ATOM 5060 C C . THR B 1 291 ? -10.711 11.195 22.062 1 96.5 291 THR B C 1
ATOM 5062 O O . THR B 1 291 ? -10.68 12.422 22.047 1 96.5 291 THR B O 1
ATOM 5065 N N . PRO B 1 292 ? -11.578 10.484 21.312 1 98.06 292 PRO B N 1
ATOM 5066 C CA . PRO B 1 292 ? -12.711 11.18 20.703 1 98.06 292 PRO B CA 1
ATOM 5067 C C . PRO B 1 292 ? -13.766 11.609 21.734 1 98.06 292 PRO B C 1
ATOM 5069 O O . PRO B 1 292 ? -13.68 11.234 22.906 1 98.06 292 PRO B O 1
ATOM 5072 N N . LEU B 1 293 ? -14.719 12.422 21.25 1 98.38 293 LEU B N 1
ATOM 5073 C CA . LEU B 1 293 ? -15.797 12.891 22.109 1 98.38 293 LEU B CA 1
ATOM 5074 C C . LEU B 1 293 ? -17.109 12.18 21.781 1 98.38 293 LEU B C 1
ATOM 5076 O O . LEU B 1 293 ? -17.281 11.664 20.672 1 98.38 293 LEU B O 1
ATOM 5080 N N . VAL B 1 294 ? -17.969 12.086 22.797 1 98.19 294 VAL B N 1
ATOM 5081 C CA . VAL B 1 294 ? -19.375 11.703 22.672 1 98.19 294 VAL B CA 1
ATOM 5082 C C . VAL B 1 294 ? -20.266 12.797 23.266 1 98.19 294 VAL B C 1
ATOM 5084 O O . VAL B 1 294 ? -20.297 12.977 24.484 1 98.19 294 VAL B O 1
ATOM 5087 N N . LYS B 1 295 ? -21 13.469 22.438 1 95.88 295 LYS B N 1
ATOM 5088 C CA . LYS B 1 295 ? -21.844 14.586 22.844 1 95.88 295 LYS B CA 1
ATOM 5089 C C . LYS B 1 295 ? -21.047 15.594 23.656 1 95.88 295 LYS B C 1
ATOM 5091 O O . LYS B 1 295 ? -21.469 15.992 24.75 1 95.88 295 LYS B O 1
ATOM 5096 N N . GLY B 1 296 ? -19.875 15.82 23.172 1 96.12 296 GLY B N 1
ATOM 5097 C CA . GLY B 1 296 ? -19.062 16.891 23.734 1 96.12 296 GLY B CA 1
ATOM 5098 C C . GLY B 1 296 ? -18.234 16.438 24.922 1 96.12 296 GLY B C 1
ATOM 5099 O O . GLY B 1 296 ? -17.422 17.203 25.453 1 96.12 296 GLY B O 1
ATOM 5100 N N . LYS B 1 297 ? -18.406 15.211 25.344 1 96.88 297 LYS B N 1
ATOM 5101 C CA . LYS B 1 297 ? -17.656 14.688 26.484 1 96.88 297 LYS B CA 1
ATOM 5102 C C . LYS B 1 297 ? -16.625 13.656 26.016 1 96.88 297 LYS B C 1
ATOM 5104 O O . LYS B 1 297 ? -16.906 12.844 25.125 1 96.88 297 LYS B O 1
ATOM 5109 N N . PRO B 1 298 ? -15.492 13.68 26.703 1 97 298 PRO B N 1
ATOM 5110 C CA . PRO B 1 298 ? -14.5 12.672 26.312 1 97 298 PRO B CA 1
ATOM 5111 C C . PRO B 1 298 ? -15 11.242 26.5 1 97 298 PRO B C 1
ATOM 5113 O O . PRO B 1 298 ? -15.57 10.914 27.547 1 97 298 PRO B O 1
ATOM 5116 N N . LEU B 1 299 ? -14.734 10.422 25.516 1 97.62 299 LEU B N 1
ATOM 5117 C CA . LEU B 1 299 ? -15.18 9.031 25.562 1 97.62 299 LEU B CA 1
ATOM 5118 C C . LEU B 1 299 ? -14.617 8.32 26.797 1 97.62 299 LEU B C 1
ATOM 5120 O O . LEU B 1 299 ? -15.281 7.461 27.375 1 97.62 299 LEU B O 1
ATOM 5124 N N . SER B 1 300 ? -13.375 8.656 27.188 1 94.38 300 SER B N 1
ATOM 5125 C CA . SER B 1 300 ? -12.695 7.992 28.297 1 94.38 300 SER B CA 1
ATOM 5126 C C . SER B 1 300 ? -13.422 8.242 29.609 1 94.38 300 SER B C 1
ATOM 5128 O O . SER B 1 300 ? -13.227 7.508 30.578 1 94.38 300 SER B O 1
ATOM 5130 N N . GLU B 1 301 ? -14.281 9.211 29.625 1 94.62 301 GLU B N 1
ATOM 5131 C CA . GLU B 1 301 ? -15.039 9.531 30.828 1 94.62 301 GLU B CA 1
ATOM 5132 C C . GLU B 1 301 ? -16.391 8.812 30.844 1 94.62 301 GLU B C 1
ATOM 5134 O O . GLU B 1 301 ? -17.047 8.727 31.875 1 94.62 301 GLU B O 1
ATOM 5139 N N . ILE B 1 302 ? -16.781 8.312 29.734 1 94.5 302 ILE B N 1
ATOM 5140 C CA . ILE B 1 302 ? -18.109 7.738 29.562 1 94.5 302 ILE B CA 1
ATOM 5141 C C . ILE B 1 302 ? -18.016 6.219 29.484 1 94.5 302 ILE B C 1
ATOM 5143 O O . ILE B 1 302 ? -18.969 5.508 29.812 1 94.5 302 ILE B O 1
ATOM 5147 N N . SER B 1 303 ? -16.906 5.742 29.031 1 95.81 303 SER B N 1
ATOM 5148 C CA . SER B 1 303 ? -16.719 4.32 28.766 1 95.81 303 SER B CA 1
ATOM 5149 C C . SER B 1 303 ? -15.508 3.77 29.516 1 95.81 303 SER B C 1
ATOM 5151 O O . SER B 1 303 ? -14.375 4.172 29.266 1 95.81 303 SER B O 1
ATOM 5153 N N . SER B 1 304 ? -15.758 2.803 30.375 1 95.19 304 SER B N 1
ATOM 5154 C CA . SER B 1 304 ? -14.68 2.174 31.141 1 95.19 304 SER B CA 1
ATOM 5155 C C . SER B 1 304 ? -13.727 1.425 30.219 1 95.19 304 SER B C 1
ATOM 5157 O O . SER B 1 304 ? -12.516 1.394 30.469 1 95.19 304 SER B O 1
ATOM 5159 N N . GLU B 1 305 ? -14.281 0.857 29.234 1 95.81 305 GLU B N 1
ATOM 5160 C CA . GLU B 1 305 ? -13.453 0.146 28.266 1 95.81 305 GLU B CA 1
ATOM 5161 C C . GLU B 1 305 ? -12.508 1.101 27.547 1 95.81 305 GLU B C 1
ATOM 5163 O O . GLU B 1 305 ? -11.336 0.779 27.344 1 95.81 305 GLU B O 1
ATOM 5168 N N . ALA B 1 306 ? -13.023 2.225 27.188 1 95.81 306 ALA B N 1
ATOM 5169 C CA . ALA B 1 306 ? -12.203 3.227 26.516 1 95.81 306 ALA B CA 1
ATOM 5170 C C . ALA B 1 306 ? -11.102 3.74 27.453 1 95.81 306 ALA B C 1
ATOM 5172 O O . ALA B 1 306 ? -9.969 3.961 27.016 1 95.81 306 ALA B O 1
ATOM 5173 N N . LYS B 1 307 ? -11.461 3.938 28.656 1 95.69 307 LYS B N 1
ATOM 5174 C CA . LYS B 1 307 ? -10.477 4.371 29.641 1 95.69 307 LYS B CA 1
ATOM 5175 C C . LYS B 1 307 ? -9.367 3.338 29.797 1 95.69 307 LYS B C 1
ATOM 5177 O O . LYS B 1 307 ? -8.188 3.693 29.875 1 95.69 307 LYS B O 1
ATOM 5182 N N . TYR B 1 308 ? -9.781 2.127 29.828 1 96.81 308 TYR B N 1
ATOM 5183 C CA . TYR B 1 308 ? -8.812 1.04 29.938 1 96.81 308 TYR B CA 1
ATOM 5184 C C . TYR B 1 308 ? -7.871 1.038 28.734 1 96.81 308 TYR B C 1
ATOM 5186 O O . TYR B 1 308 ? -6.652 0.921 28.891 1 96.81 308 TYR B O 1
ATOM 5194 N N . LYS B 1 309 ? -8.375 1.146 27.547 1 96.25 309 LYS B N 1
ATOM 5195 C CA . LYS B 1 309 ? -7.57 1.169 26.328 1 96.25 309 LYS B CA 1
ATOM 5196 C C . LYS B 1 309 ? -6.617 2.359 26.328 1 96.25 309 LYS B C 1
ATOM 5198 O O . LYS B 1 309 ? -5.469 2.242 25.891 1 96.25 309 LYS B O 1
ATOM 5203 N N . LEU B 1 310 ? -7.117 3.469 26.75 1 95.94 310 LEU B N 1
ATOM 5204 C CA . LEU B 1 310 ? -6.277 4.66 26.828 1 95.94 310 LEU B CA 1
ATOM 5205 C C . LEU B 1 310 ? -5.102 4.434 27.781 1 95.94 310 LEU B C 1
ATOM 5207 O O . LEU B 1 310 ? -3.977 4.84 27.484 1 95.94 310 LEU B O 1
ATOM 5211 N N . ASN B 1 311 ? -5.348 3.814 28.859 1 95.81 311 ASN B N 1
ATOM 5212 C CA . ASN B 1 311 ? -4.285 3.482 29.797 1 95.81 311 ASN B CA 1
ATOM 5213 C C . ASN B 1 311 ? -3.295 2.484 29.203 1 95.81 311 ASN B C 1
ATOM 5215 O O . ASN B 1 311 ? -2.092 2.576 29.438 1 95.81 311 ASN B O 1
ATOM 5219 N N . GLN B 1 312 ? -3.816 1.538 28.484 1 96.25 312 GLN B N 1
ATOM 5220 C CA . GLN B 1 312 ? -2.945 0.586 27.797 1 96.25 312 GLN B CA 1
ATOM 5221 C C . GLN B 1 312 ? -2.029 1.294 26.797 1 96.25 312 GLN B C 1
ATOM 5223 O O . GLN B 1 312 ? -0.844 0.968 26.703 1 96.25 312 GLN B O 1
ATOM 5228 N N . ILE B 1 313 ? -2.592 2.238 26.125 1 96.19 313 ILE B N 1
ATOM 5229 C CA . ILE B 1 313 ? -1.811 3.008 25.156 1 96.19 313 ILE B CA 1
ATOM 5230 C C . ILE B 1 313 ? -0.659 3.711 25.875 1 96.19 313 ILE B C 1
ATOM 5232 O O . ILE B 1 313 ? 0.484 3.67 25.422 1 96.19 313 ILE B O 1
ATOM 5236 N N . ARG B 1 314 ? -0.906 4.277 26.984 1 95.38 314 ARG B N 1
ATOM 5237 C CA . ARG B 1 314 ? 0.109 4.984 27.766 1 95.38 314 ARG B CA 1
ATOM 5238 C C . ARG B 1 314 ? 1.175 4.02 28.281 1 95.38 314 ARG B C 1
ATOM 5240 O O . ARG B 1 314 ? 2.344 4.391 28.406 1 95.38 314 ARG B O 1
ATOM 5247 N N . SER B 1 315 ? 0.767 2.795 28.438 1 94.94 315 SER B N 1
ATOM 5248 C CA . SER B 1 315 ? 1.669 1.795 29 1 94.94 315 SER B CA 1
ATOM 5249 C C . SER B 1 315 ? 2.654 1.287 27.938 1 94.94 315 SER B C 1
ATOM 5251 O O . SER B 1 315 ? 3.607 0.578 28.266 1 94.94 315 SER B O 1
ATOM 5253 N N . PHE B 1 316 ? 2.432 1.671 26.719 1 94.12 316 PHE B N 1
ATOM 5254 C CA . PHE B 1 316 ? 3.363 1.268 25.672 1 94.12 316 PHE B CA 1
ATOM 5255 C C . PHE B 1 316 ? 4.676 2.031 25.797 1 94.12 316 PHE B C 1
ATOM 5257 O O . PHE B 1 316 ? 5.672 1.666 25.156 1 94.12 316 PHE B O 1
ATOM 5264 N N . LYS B 1 317 ? 4.652 3.117 26.594 1 93.38 317 LYS B N 1
ATOM 5265 C CA . LYS B 1 317 ? 5.895 3.828 26.875 1 93.38 317 LYS B CA 1
ATOM 5266 C C . LYS B 1 317 ? 6.84 2.971 27.719 1 93.38 317 LYS B C 1
ATOM 5268 O O . LYS B 1 317 ? 6.598 2.76 28.906 1 93.38 317 LYS B O 1
ATOM 5273 N N . LYS B 1 318 ? 7.809 2.455 27.047 1 91.81 318 LYS B N 1
ATOM 5274 C CA . LYS B 1 318 ? 8.75 1.589 27.75 1 91.81 318 LYS B CA 1
ATOM 5275 C C . LYS B 1 318 ? 10.031 1.407 26.953 1 91.81 318 LYS B C 1
ATOM 5277 O O . LYS B 1 318 ? 10.141 1.888 25.812 1 91.81 318 LYS B O 1
ATOM 5282 N N . ILE B 1 319 ? 11.008 0.811 27.625 1 94 319 ILE B N 1
ATOM 5283 C CA . ILE B 1 319 ? 12.32 0.6 27.031 1 94 319 ILE B CA 1
ATOM 5284 C C . ILE B 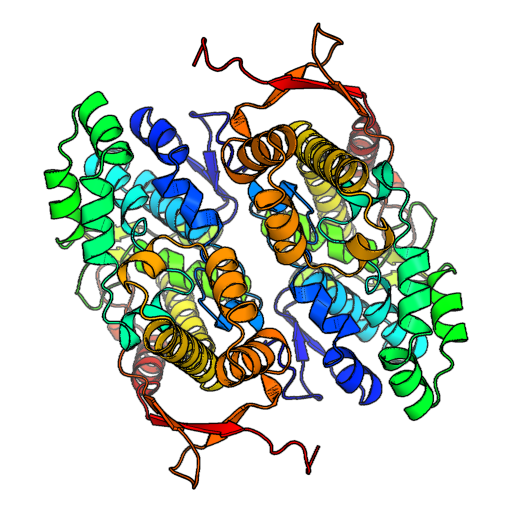1 319 ? 12.477 -0.867 26.625 1 94 319 ILE B C 1
ATOM 5286 O O . ILE B 1 319 ? 12.094 -1.764 27.391 1 94 319 ILE B O 1
ATOM 5290 N N . TYR B 1 320 ? 12.898 -1.014 25.422 1 94.31 320 TYR B N 1
ATOM 5291 C CA . TYR B 1 320 ? 13.266 -2.334 24.922 1 94.31 320 TYR B CA 1
ATOM 5292 C C . TYR B 1 320 ? 14.727 -2.375 24.516 1 94.31 320 TYR B C 1
ATOM 5294 O O . TYR B 1 320 ? 15.391 -1.335 24.438 1 94.31 320 TYR B O 1
ATOM 5302 N N . TYR B 1 321 ? 15.172 -3.576 24.359 1 95.62 321 TYR B N 1
ATOM 5303 C CA . TYR B 1 321 ? 16.516 -3.799 23.812 1 95.62 321 TYR B CA 1
ATOM 5304 C C . TYR B 1 321 ? 16.469 -4.785 22.656 1 95.62 321 TYR B C 1
ATOM 5306 O O . TYR B 1 321 ? 15.594 -5.652 22.594 1 95.62 321 TYR B O 1
ATOM 5314 N N . TYR B 1 322 ? 17.281 -4.516 21.656 1 94.5 322 TYR B N 1
ATOM 5315 C CA . TYR B 1 322 ? 17.297 -5.453 20.547 1 94.5 322 TYR B CA 1
ATOM 5316 C C . TYR B 1 322 ? 18.734 -5.824 20.156 1 94.5 322 TYR B C 1
ATOM 5318 O O . TYR B 1 322 ? 19.641 -5.016 20.312 1 94.5 322 TYR B O 1
ATOM 5326 N N . SER B 1 323 ? 18.922 -7.066 19.797 1 93.94 323 SER B N 1
ATOM 5327 C CA . SER B 1 323 ? 20.156 -7.629 19.281 1 93.94 323 SER B CA 1
ATOM 5328 C C . SER B 1 323 ? 19.922 -8.453 18.016 1 93.94 323 SER B C 1
ATOM 5330 O O . SER B 1 323 ? 18.828 -8.414 17.438 1 93.94 323 SER B O 1
ATOM 5332 N N . PHE B 1 324 ? 21 -9.023 17.406 1 89.62 324 PHE B N 1
ATOM 5333 C CA . PHE B 1 324 ? 20.875 -9.812 16.188 1 89.62 324 PHE B CA 1
ATOM 5334 C C . PHE B 1 324 ? 21.234 -11.266 16.438 1 89.62 324 PHE B C 1
ATOM 5336 O O . PHE B 1 324 ? 22.109 -11.562 17.266 1 89.62 324 PHE B O 1
ATOM 5343 N N . LEU B 1 325 ? 20.5 -12.141 15.797 1 77.44 325 LEU B N 1
ATOM 5344 C CA . LEU B 1 325 ? 20.859 -13.555 15.836 1 77.44 325 LEU B CA 1
ATOM 5345 C C . LEU B 1 325 ? 22.188 -13.805 15.133 1 77.44 325 LEU B C 1
ATOM 5347 O O . LEU B 1 325 ? 22.438 -13.273 14.047 1 77.44 325 LEU B O 1
ATOM 5351 N N . ASP B 1 326 ? 23.312 -14.141 15.789 1 64.81 326 ASP B N 1
ATOM 5352 C CA . ASP B 1 326 ? 24.609 -14.492 15.227 1 64.81 326 ASP B CA 1
ATOM 5353 C C . ASP B 1 326 ? 24.453 -15.516 14.102 1 64.81 326 ASP B C 1
ATOM 5355 O O . ASP B 1 326 ? 23.609 -16.406 14.18 1 64.81 326 ASP B O 1
ATOM 5359 N N . LYS B 1 327 ? 25.047 -15.281 12.828 1 51.81 327 LYS B N 1
ATOM 5360 C CA . LYS B 1 327 ? 25.109 -16.188 11.688 1 51.81 327 LYS B CA 1
ATOM 5361 C C . LYS B 1 327 ? 25.266 -17.641 12.148 1 51.81 327 LYS B C 1
ATOM 5363 O O . LYS B 1 327 ? 24.922 -18.562 11.422 1 51.81 327 LYS B O 1
ATOM 5368 N N . SER B 1 328 ? 26.031 -17.859 13.125 1 40.09 328 SER B N 1
ATOM 5369 C CA . SER B 1 328 ? 26.453 -19.219 13.453 1 40.09 328 SER B CA 1
ATOM 5370 C C . SER B 1 328 ? 25.266 -20.031 13.969 1 40.09 328 SER B C 1
ATOM 5372 O O . SER B 1 328 ? 25.359 -21.266 14.07 1 40.09 328 SER B O 1
ATOM 5374 N N . GLN B 1 329 ? 24.359 -19.562 14.656 1 39.59 329 GLN B N 1
ATOM 5375 C CA . GLN B 1 329 ? 23.328 -20.391 15.266 1 39.59 329 GLN B CA 1
ATOM 5376 C C . GLN B 1 329 ? 22.141 -20.578 14.328 1 39.59 329 GLN B C 1
ATOM 5378 O O . GLN B 1 329 ? 21.156 -21.234 14.688 1 39.59 329 GLN B O 1
ATOM 5383 N N . GLY B 1 330 ? 21.859 -19.859 13.305 1 33.16 330 GLY B N 1
ATOM 5384 C CA . GLY B 1 330 ? 20.797 -20.328 12.43 1 33.16 330 GLY B CA 1
ATOM 5385 C C . GLY B 1 330 ? 21.266 -21.375 11.422 1 33.16 330 GLY B C 1
ATOM 5386 O O . GLY B 1 330 ? 22.453 -21.453 11.117 1 33.16 330 GLY B O 1
#

InterPro domains:
  IPR003607 HD/PDEase domain [SM00471] (53-165)
  IPR003607 HD/PDEase domain [cd00077] (55-107)
  IPR006674 HD domain [PF01966] (57-115)
  IPR050135 Deoxyguanosinetriphosphate triphosphohydrolase-like [PTHR11373] (19-124)

Organism: NCBI:txid1808955

Sequence (660 aa):
MQYIFRNQENIFDPFYQLNTKADPWEYELLQSRALKRLKFLSHYGTASFITAAKHSRYEHTVGVWTIIARFFPSDKNLRMAALLHDIGHLPFSHAVERTLGFNHHTITEDYIKGQEVSAILTKYGFCPQAIINLLNEDSPLTHKTPYLSADHLDSFLRDSYMLGKLDKHPSTIIENISFSGHFVDADLSTSESIMNAIFQDHKSFLEPTCLALDALLAKAISIYVRQKELPIGTIPILTNHELLQLLLHSNIQEVEEILDIIMWYPEKIIIHDEEVNNAEKIEVKKVYDKTPLVKGKPLSEISSEAKYKLNQIRSFKKIYYYSFLDKSQGMQYIFRNQENIFDPFYQLNTKADPWEYELLQSRALKRLKFLSHYGTASFITAAKHSRYEHTVGVWTIIARFFPSDKNLRMAALLHDIGHLPFSHAVERTLGFNHHTITEDYIKGQEVSAILTKYGFCPQAIINLLNEDSPLTHKTPYLSADHLDSFLRDSYMLGKLDKHPSTIIENISFSGHFVDADLSTSESIMNAIFQDHKSFLEPTCLALDALLAKAISIYVRQKELPIGTIPILTNHELLQLLLHSNIQEVEEILDIIMWYPEKIIIHDEEVNNAEKIEVKKVYDKTPLVKGKPLSEISSEAKYKLNQIRSFKKIYYYSFLDKSQG

pLDDT: mean 91.69, std 9.79, range [33.16, 98.75]

Secondary structure (DSSP, 8-state):
--TT---TT-EEETTTTEEEPPPHHHHHHHTSHHHHGGGGSBSSGGGGGTSS---BHHHHHHHHHHHHHHH-TT-HHHHHHHHHTTTTPPTTTHHHHHHHT--HHHHHHHHHHSHHHHHHHHHTT--HHHHHHHHTS--SS--SSSBPPHHHHHHHHHHHHHTT--SS-HHHHHHTEEEETTEEEE-HHHHHHHHHHHHHHHHHHT-HHHHHHHHHHHHHHHHHHHHHT--GGGSTT--HHHHHHHHHTS--HHHHHHHHHHHH-GGGEEEESS--TTPEEEE-------B-EETTEEHHHH-HHHHHHHHHHHTT--EEEEEE--TT--/--TT---TT-EEETTTTEEEPPPHHHHHHHTSHHHHGGGGSBTTGGGGGTSS---BHHHHHHHHHHHHHHH-TT-HHHHHHHHHTTTTPPTTTHHHHHHHT--HHHHHHHHHHSHHHHHHHHHTT--HHHHHHHHTS--SS--SSSBPPHHHHHHHHHHHHHTT--SS-HHHHHHTEEEETTEEEE-HHHHHHHHHHHHHHHHHHT-HHHHHHHHHHHHHHHHHHHHHT--GGGSTT--HHHHHHHHHTS--HHHHHHHHHHHH-GGGEEEESS--TTPEEEE-------B-EETTEEHHHH-HHHHHHHHHHHTT--EEEEEE--TT--